Protein AF-A0A534L4X6-F1 (afdb_monomer)

Sequence (531 aa):
MRDFESVGVADDGRGEGQVESRRPSPLREIPQDGHGPPGGSGRCLPRQARGPVRRLRVPGPREVRELGLAHPGSGPGEEAGDRFAGVRIVSADAPRTASEQDAGGPVSIGPGPSTDRIRAFSKSRREPEWMLRLRLRALERLHSDGVPSWASFLRDVDFDGMVQAEAIPRASIAEVREPGLVPGLGALAESEAAYRTVRSDLESRGVVFRGLASAVTHDPNLVKAHYATAIPVDAHSIAALNAALWSGGSFLYVPAGVRVEIPLQAEIREDYAKVEPFERNVIVADRGADVTYIEGCTAPVYTPDQLHVSAIEVIAMPGSHVRYIALQNFAREVDNLVTKRALVHEGASVEWVDANLGSRRTWKIPRADLLGPGASAEFVGVALAGTGQHADVGAEMIHLAPRTRSKIINRGIVQRGGRATLHSAVRVEPGATGVESRIEWSSLMLDAESRAETAPSIELDEADAEIVQEGSVRKVSDEMLFYMASRGVTKDEALRMVILGTAEVVTKRIPIEYAVEVDRLIELELGGGVG

pLDDT: mean 73.73, std 27.44, range [22.25, 98.88]

Secondary structure (DSSP, 8-state):
---------------------------------------------------PPP-PPPPPPPPPPP----------S---S-SSTT------PPP--S-TT--PPPB--TT-S-HHHHHHHHHHTT--HHHHHHHHHHHHHHHHH-B-GGGGGGGG--HHHHS-------------------TTTHHHHHTHHHHHHHHHHHHHTT-EEEEHHHHHHHSHHHHHHHTTSSS-TTSSHHHHHHHHH--B-EEEEE-TT-B--SPEEGGGSTT--S--SEEEEEEEE-TT-EEEEEEEEE-----S--EEEEEEEEEE-TT-EEEEEEEEEE-TT-EEEEEEEEEE-TT-EEEEEEEEEE-SEEEE--EEEE-STT-EEEEEEEEEE-TT-EEEEEEEEEE-STT-EEEEEEEEEE-TT-EEEEEEEEEE-TT-TT-EEEEEEEEEESSSS-EEEEEEEEEE--TT-EEEEEEEEEEPPHHHHHHHHHTT--HHHHHHHHHHHHHHHHHTTS-HHHHHHHHHHHHHHTT----

Solvent-accessible surface area (backbone atoms only — not comparable to full-atom values): 30308 Å² total; per-residue (Å²): 140,86,81,92,88,85,86,87,87,89,83,87,87,85,82,89,81,89,83,85,89,84,85,89,85,90,88,84,87,89,86,90,86,89,83,85,88,86,88,84,90,81,90,84,82,84,90,81,83,90,79,87,83,81,84,78,88,77,84,78,91,78,85,88,77,89,80,84,89,82,83,93,79,92,81,90,78,93,86,90,82,75,93,61,86,84,65,80,78,72,78,75,68,60,82,93,73,70,65,90,86,51,81,54,67,65,30,71,44,63,86,60,72,51,72,68,54,50,54,51,41,36,56,63,68,60,55,52,70,72,57,48,53,47,22,51,52,5,45,53,46,27,69,73,58,15,31,54,41,87,53,49,71,53,41,78,55,64,55,67,74,71,58,68,75,63,73,77,82,69,95,64,84,70,80,80,70,81,77,74,92,51,92,71,60,68,55,57,73,75,34,52,69,57,47,52,50,54,46,54,52,39,46,75,66,58,34,45,73,37,36,30,70,56,33,48,65,77,40,41,70,66,42,63,74,56,62,53,67,56,53,37,39,71,44,40,39,70,48,5,50,29,50,41,56,49,75,37,39,35,30,36,40,34,39,64,61,41,68,48,90,64,72,46,45,66,80,74,28,94,78,60,86,74,93,52,51,20,23,36,34,43,39,36,28,29,42,42,5,34,41,38,40,37,46,73,49,66,51,97,59,92,61,91,64,52,46,36,32,38,37,39,30,34,39,27,29,43,48,6,40,40,37,42,35,38,42,37,36,42,58,63,69,24,33,37,43,39,49,35,26,32,38,24,22,35,51,3,38,40,36,42,36,36,40,44,36,54,21,22,33,36,41,38,53,39,32,39,39,24,62,15,49,46,4,35,41,37,38,33,38,34,37,48,15,39,70,80,15,36,37,38,38,39,37,35,43,36,33,59,15,30,45,20,38,41,36,40,39,41,33,38,37,22,26,71,51,0,25,33,37,41,38,37,35,39,38,35,36,73,75,16,47,55,24,42,35,40,38,39,40,38,32,40,35,75,52,88,72,28,43,79,47,72,50,76,46,82,46,75,59,40,92,64,50,46,78,47,80,47,75,49,81,44,64,79,48,69,64,58,52,49,53,38,42,76,72,74,39,49,71,67,59,49,51,49,54,55,52,52,64,60,43,40,76,45,43,77,75,45,61,69,77,53,28,55,49,53,54,52,52,54,37,49,77,69,70,64,59,92,124

Radius of gyration: 28.44 Å; Cα contacts (8 Å, |Δi|>4): 1033; chains: 1; bounding box: 94×75×78 Å

Mean predicted aligned error: 14.38 Å

Structure (mmCIF, N/CA/C/O backbone):
data_AF-A0A534L4X6-F1
#
_entry.id   AF-A0A534L4X6-F1
#
loop_
_atom_site.group_PDB
_atom_site.id
_atom_site.type_symbol
_atom_site.label_atom_id
_atom_site.label_alt_id
_atom_site.label_comp_id
_atom_site.label_asym_id
_atom_site.label_entity_id
_atom_site.label_seq_id
_atom_site.pdbx_PDB_ins_code
_atom_site.Cartn_x
_atom_site.Cartn_y
_atom_site.Cartn_z
_atom_site.occupancy
_atom_site.B_iso_or_equiv
_atom_site.auth_seq_id
_atom_site.auth_comp_id
_atom_site.auth_asym_id
_atom_site.auth_atom_id
_atom_site.pdbx_PDB_model_num
ATOM 1 N N . MET A 1 1 ? 17.503 -47.943 28.426 1.00 33.50 1 MET A N 1
ATOM 2 C CA . MET A 1 1 ? 18.142 -48.725 29.507 1.00 33.50 1 MET A CA 1
ATOM 3 C C . MET A 1 1 ? 18.322 -47.756 30.671 1.00 33.50 1 MET A C 1
ATOM 5 O O . MET A 1 1 ? 19.275 -46.998 30.646 1.00 33.50 1 MET A O 1
ATOM 9 N N . ARG A 1 2 ? 17.217 -47.455 31.365 1.00 32.91 2 ARG A N 1
ATOM 10 C CA . ARG A 1 2 ? 16.839 -47.856 32.747 1.00 32.91 2 ARG A CA 1
ATOM 11 C C . ARG A 1 2 ? 17.070 -46.663 33.688 1.00 32.91 2 ARG A C 1
ATOM 13 O O . ARG A 1 2 ? 18.123 -46.059 33.560 1.00 32.91 2 ARG A O 1
ATOM 20 N N . ASP A 1 3 ? 16.240 -46.255 34.641 1.00 30.48 3 ASP A N 1
ATOM 21 C CA . ASP A 1 3 ? 14.851 -46.484 35.101 1.00 30.48 3 ASP A CA 1
ATOM 22 C C . ASP A 1 3 ? 14.598 -45.285 36.069 1.00 30.48 3 ASP A C 1
ATOM 24 O O . ASP A 1 3 ? 15.539 -44.846 36.727 1.00 30.48 3 ASP A O 1
ATOM 28 N N . PHE A 1 4 ? 13.528 -44.491 35.952 1.00 32.41 4 PHE A N 1
ATOM 29 C CA . PHE A 1 4 ? 12.232 -44.569 36.660 1.00 32.41 4 PHE A CA 1
ATOM 30 C C . PHE A 1 4 ? 12.252 -44.736 38.195 1.00 32.41 4 PHE A C 1
ATOM 32 O O . PHE A 1 4 ? 12.662 -45.781 38.678 1.00 32.41 4 PHE A O 1
ATOM 39 N N . GLU A 1 5 ? 11.705 -43.730 38.903 1.00 32.28 5 GLU A N 1
ATOM 40 C CA . GLU A 1 5 ? 10.762 -43.764 40.056 1.00 32.28 5 GLU A CA 1
ATOM 41 C C . GLU A 1 5 ? 10.634 -42.326 40.630 1.00 32.28 5 GLU A C 1
ATOM 43 O O . GLU A 1 5 ? 11.622 -41.603 40.658 1.00 32.28 5 GLU A O 1
ATOM 48 N N . SER A 1 6 ? 9.539 -41.780 41.170 1.00 29.81 6 SER A N 1
ATOM 49 C CA . SER A 1 6 ? 8.076 -41.961 41.120 1.00 29.81 6 SER A CA 1
ATOM 50 C C . SER A 1 6 ? 7.504 -41.002 42.183 1.00 29.81 6 SER A C 1
ATOM 52 O O . SER A 1 6 ? 7.933 -41.137 43.321 1.00 29.81 6 SER A O 1
ATOM 54 N N . VAL A 1 7 ? 6.541 -40.112 41.885 1.00 30.17 7 VAL A N 1
ATOM 55 C CA . VAL A 1 7 ? 5.534 -39.595 42.856 1.00 30.17 7 VAL A CA 1
ATOM 56 C C . VAL A 1 7 ? 4.295 -39.089 42.078 1.00 30.17 7 VAL A C 1
ATOM 58 O O . VAL A 1 7 ? 4.408 -38.142 41.305 1.00 30.17 7 VAL A O 1
ATOM 61 N N . GLY A 1 8 ? 3.129 -39.735 42.262 1.00 28.50 8 GLY A N 1
ATOM 62 C CA . GLY A 1 8 ? 1.778 -39.224 41.910 1.00 28.50 8 GLY A CA 1
ATOM 63 C C . GLY A 1 8 ? 1.185 -38.376 43.056 1.00 28.50 8 GLY A C 1
ATOM 64 O O . GLY A 1 8 ? 1.881 -38.124 44.027 1.00 28.50 8 GLY A O 1
ATOM 65 N N . VAL A 1 9 ? -0.055 -37.889 43.127 1.00 29.64 9 VAL A N 1
ATOM 66 C CA . VAL A 1 9 ? -1.372 -38.105 42.502 1.00 29.64 9 VAL A CA 1
ATOM 67 C C . VAL A 1 9 ? -2.217 -36.873 42.896 1.00 29.64 9 VAL A C 1
ATOM 69 O O . VAL A 1 9 ? -2.056 -36.405 44.021 1.00 29.64 9 VAL A O 1
ATOM 72 N N . ALA A 1 10 ? -3.143 -36.410 42.047 1.00 28.05 10 ALA A N 1
ATOM 73 C CA . ALA A 1 10 ? -4.506 -35.997 42.435 1.00 28.05 10 ALA A CA 1
ATOM 74 C C . ALA A 1 10 ? -5.316 -35.667 41.169 1.00 28.05 10 ALA A C 1
ATOM 76 O O . ALA A 1 10 ? -5.110 -34.628 40.553 1.00 28.05 10 ALA A O 1
ATOM 77 N N . ASP A 1 11 ? -6.197 -36.596 40.801 1.00 30.55 11 ASP A N 1
ATOM 78 C CA . ASP A 1 11 ? -7.234 -36.475 39.775 1.00 30.55 11 ASP A CA 1
ATOM 79 C C . ASP A 1 11 ? -8.574 -36.677 40.497 1.00 30.55 11 ASP A C 1
ATOM 81 O O . ASP A 1 11 ? -8.763 -37.662 41.222 1.00 30.55 11 ASP A O 1
ATOM 85 N N . ASP A 1 12 ? -9.459 -35.696 40.392 1.00 31.25 12 ASP A N 1
ATOM 86 C CA . ASP A 1 12 ? -10.742 -35.597 41.069 1.00 31.25 12 ASP A CA 1
ATOM 87 C C . ASP A 1 12 ? -11.891 -35.846 40.086 1.00 31.25 12 ASP A C 1
ATOM 89 O O . ASP A 1 12 ? -12.430 -34.957 39.434 1.00 31.25 12 ASP A O 1
ATOM 93 N N . GLY A 1 13 ? -12.316 -37.109 40.024 1.00 30.09 13 GLY A N 1
ATOM 94 C CA . GLY A 1 13 ? -13.546 -37.508 39.351 1.00 30.09 13 GLY A CA 1
ATOM 95 C C . GLY A 1 13 ? -14.816 -37.129 40.125 1.00 30.09 13 GLY A C 1
ATOM 96 O O . GLY A 1 13 ? -14.862 -37.243 41.352 1.00 30.09 13 GLY A O 1
ATOM 97 N N . ARG A 1 14 ? -15.858 -36.740 39.370 1.00 30.92 14 ARG A N 1
ATOM 98 C CA . ARG A 1 14 ? -17.325 -36.923 39.562 1.00 30.92 14 ARG A CA 1
ATOM 99 C C . ARG A 1 14 ? -18.033 -36.056 38.500 1.00 30.92 14 ARG A C 1
ATOM 101 O O . ARG A 1 14 ? -17.694 -34.893 38.366 1.00 30.92 14 ARG A O 1
ATOM 108 N N . GLY A 1 15 ? -19.035 -36.474 37.734 1.00 28.83 15 GLY A N 1
ATOM 109 C CA . GLY A 1 15 ? -19.822 -37.698 37.666 1.00 28.83 15 GLY A CA 1
ATOM 110 C C . GLY A 1 15 ? -20.840 -37.568 36.517 1.00 28.83 15 GLY A C 1
ATOM 111 O O . GLY A 1 15 ? -21.129 -36.471 36.043 1.00 28.83 15 GLY A O 1
ATOM 112 N N . GLU A 1 16 ? -21.327 -38.715 36.057 1.00 30.98 16 GLU A N 1
ATOM 113 C CA . GLU A 1 16 ? -2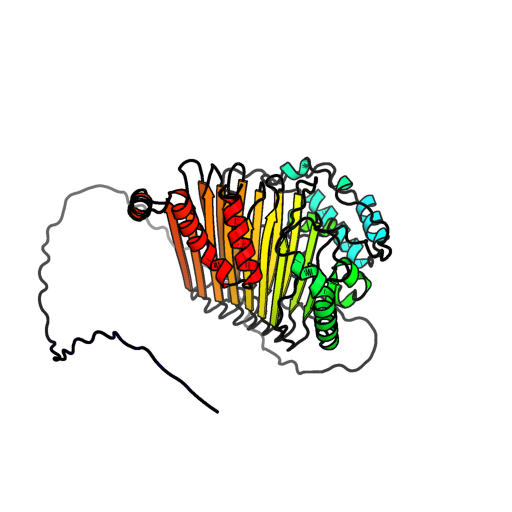2.218 -38.920 34.913 1.00 30.98 16 GLU A CA 1
ATOM 114 C C . GLU A 1 16 ? -23.665 -38.440 35.140 1.00 30.98 16 GLU A C 1
ATOM 116 O O . GLU A 1 16 ? -24.153 -38.389 36.269 1.00 30.98 16 GLU A O 1
ATOM 121 N N . GLY A 1 17 ? -24.385 -38.193 34.037 1.00 26.91 17 GLY A N 1
ATOM 122 C CA . GLY A 1 17 ? -25.842 -38.040 34.019 1.00 26.91 17 GLY A CA 1
ATOM 123 C C . GLY A 1 17 ? -26.415 -37.911 32.602 1.00 26.91 17 GLY A C 1
ATOM 124 O O . GLY A 1 17 ? -26.575 -36.805 32.096 1.00 26.91 17 GLY A O 1
ATOM 125 N N . GLN A 1 18 ? -26.735 -39.040 31.960 1.00 28.27 18 GLN A N 1
ATOM 126 C CA . GLN A 1 18 ? -27.679 -39.103 30.831 1.00 28.27 18 GLN A CA 1
ATOM 127 C C . GLN A 1 18 ? -29.120 -38.915 31.341 1.00 28.27 18 GLN A C 1
ATOM 129 O O . GLN A 1 18 ? -29.404 -39.390 32.433 1.00 28.27 18 GLN A O 1
ATOM 134 N N . VAL A 1 19 ? -30.018 -38.310 30.540 1.00 28.94 19 VAL A N 1
ATOM 135 C CA . VAL A 1 19 ? -31.399 -38.782 30.247 1.00 28.94 19 VAL A CA 1
ATOM 136 C C . VAL A 1 19 ? -32.089 -37.860 29.212 1.00 28.94 19 VAL A C 1
ATOM 138 O O . VAL A 1 19 ? -32.272 -36.667 29.421 1.00 28.94 19 VAL A O 1
ATOM 141 N N . GLU A 1 20 ? -32.443 -38.496 28.093 1.00 27.20 20 GLU A N 1
ATOM 142 C CA . GLU A 1 20 ? -33.640 -38.425 27.232 1.00 27.20 20 GLU A CA 1
ATOM 143 C C . GLU A 1 20 ? -34.285 -37.130 26.684 1.00 27.20 20 GLU A C 1
ATOM 145 O O . GLU A 1 20 ? -34.695 -36.186 27.352 1.00 27.20 20 GLU A O 1
ATOM 150 N N . SER A 1 21 ? -34.539 -37.267 25.379 1.00 28.34 21 SER A N 1
ATOM 151 C CA . SER A 1 21 ? -35.491 -36.6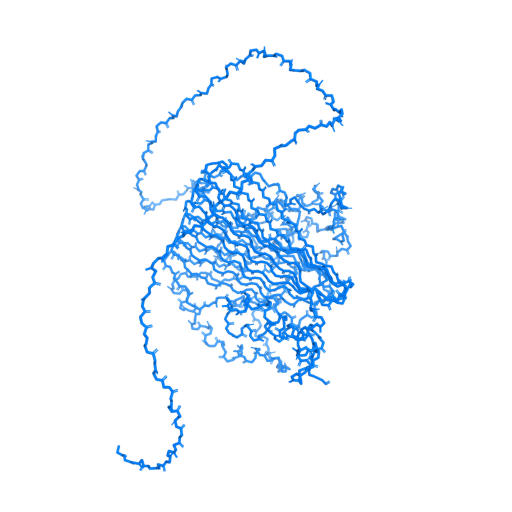22 24.478 1.00 28.34 21 SER A CA 1
ATOM 152 C C . SER A 1 21 ? -36.901 -36.347 25.016 1.00 28.34 21 SER A C 1
ATOM 154 O O . SER A 1 21 ? -37.535 -37.254 25.552 1.00 28.34 21 SER A O 1
ATOM 156 N N . ARG A 1 22 ? -37.462 -35.175 24.663 1.00 26.25 22 ARG A N 1
ATOM 157 C CA . ARG A 1 22 ? -38.891 -34.970 24.314 1.00 26.25 22 ARG A CA 1
ATOM 158 C C . ARG A 1 22 ? -39.149 -33.566 23.717 1.00 26.25 22 ARG A C 1
ATOM 160 O O . ARG A 1 22 ? -38.975 -32.552 24.378 1.00 26.25 22 ARG A O 1
ATOM 167 N N . ARG A 1 23 ? -39.626 -33.521 22.467 1.00 28.80 23 ARG A N 1
ATOM 168 C CA . ARG A 1 23 ? -40.606 -32.545 21.915 1.00 28.80 23 ARG A CA 1
ATOM 169 C C . ARG A 1 23 ? -41.891 -33.357 21.633 1.00 28.80 23 ARG A C 1
ATOM 171 O O . ARG A 1 23 ? -41.731 -34.573 21.499 1.00 28.80 23 ARG A O 1
ATOM 178 N N . PRO A 1 24 ? -43.124 -32.803 21.524 1.00 36.34 24 PRO A N 1
ATOM 179 C CA . PRO A 1 24 ? -43.537 -31.495 20.964 1.00 36.34 24 PRO A CA 1
ATOM 180 C C . PRO A 1 24 ? -44.578 -30.775 21.883 1.00 36.34 24 PRO A C 1
ATOM 182 O O . PRO A 1 24 ? -44.784 -31.235 22.995 1.00 36.34 24 PRO A O 1
ATOM 185 N N . SER A 1 25 ? -45.258 -29.646 21.633 1.00 28.00 25 SER A N 1
ATOM 186 C CA . SER A 1 25 ? -45.883 -29.020 20.454 1.00 28.00 25 SER A CA 1
ATOM 187 C C . SER A 1 25 ? -46.402 -27.594 20.841 1.00 28.00 25 SER A C 1
ATOM 189 O O . SER A 1 25 ? -46.307 -27.230 22.013 1.00 28.00 25 SER A O 1
ATOM 191 N N . PRO A 1 26 ? -46.942 -26.787 19.897 1.00 47.75 26 PRO A N 1
ATOM 192 C CA . PRO A 1 26 ? -47.131 -25.326 19.987 1.00 47.75 26 PRO A CA 1
ATOM 193 C C . PRO A 1 26 ? -48.552 -24.892 20.411 1.00 47.75 26 PRO A C 1
ATOM 195 O O . PRO A 1 26 ? -49.437 -25.740 20.455 1.00 47.75 26 PRO A O 1
ATOM 198 N N . LEU A 1 27 ? -48.765 -23.581 20.658 1.00 25.62 27 LEU A N 1
ATOM 199 C CA . LEU A 1 27 ? -49.962 -22.765 20.308 1.00 25.62 27 LEU A CA 1
ATOM 200 C C . LEU A 1 27 ? -50.077 -21.490 21.175 1.00 25.62 27 LEU A C 1
ATOM 202 O O . LEU A 1 27 ? -50.225 -21.599 22.389 1.00 25.62 27 LEU A O 1
ATOM 206 N N . ARG A 1 28 ? -50.141 -20.302 20.549 1.00 26.41 28 ARG A N 1
ATOM 207 C CA . ARG A 1 28 ? -51.357 -19.450 20.485 1.00 26.41 28 ARG A CA 1
ATOM 208 C C . ARG A 1 28 ? -51.071 -18.073 19.867 1.00 26.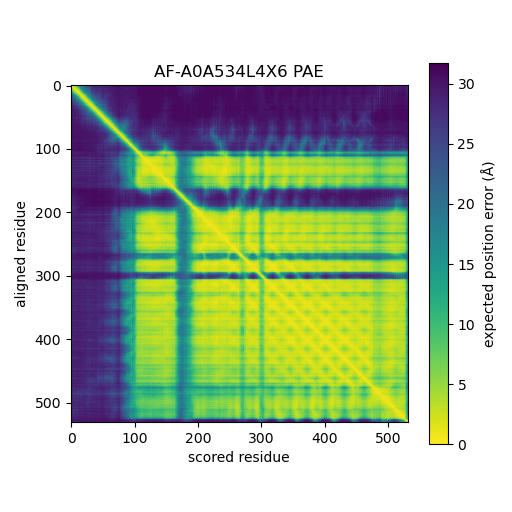41 28 ARG A C 1
ATOM 210 O O . ARG A 1 28 ? -50.335 -17.271 20.427 1.00 26.41 28 ARG A O 1
ATOM 217 N N . GLU A 1 29 ? -51.727 -17.818 18.740 1.00 28.03 29 GLU A N 1
ATOM 218 C CA . GLU A 1 29 ? -52.058 -16.484 18.224 1.00 28.03 29 GLU A CA 1
ATOM 219 C C . GLU A 1 29 ? -53.345 -15.936 18.882 1.00 28.03 29 GLU A C 1
ATOM 221 O O . GLU A 1 29 ? -54.049 -16.688 19.568 1.00 28.03 29 GLU A O 1
ATOM 226 N N . ILE A 1 30 ? -53.672 -14.679 18.511 1.00 29.45 30 ILE A N 1
ATOM 227 C CA . ILE A 1 30 ? -54.979 -13.963 18.474 1.00 29.45 30 ILE A CA 1
ATOM 228 C C . ILE A 1 30 ? -55.067 -12.798 19.500 1.00 29.45 30 ILE A C 1
ATOM 230 O O . ILE A 1 30 ? -54.637 -13.014 20.634 1.00 29.45 30 ILE A O 1
ATOM 234 N N . PRO A 1 31 ? -55.687 -11.612 19.215 1.00 33.03 31 PRO A N 1
ATOM 235 C CA . PRO A 1 31 ? -56.233 -11.040 17.959 1.00 33.03 31 PRO A CA 1
ATOM 236 C C . PRO A 1 31 ? -55.772 -9.600 17.602 1.00 33.03 31 PRO A C 1
ATOM 238 O O . PRO A 1 31 ? -55.262 -8.845 18.428 1.00 33.03 31 PRO A O 1
ATOM 241 N N . GLN A 1 32 ? -56.087 -9.207 16.360 1.00 30.72 32 GLN A N 1
ATOM 242 C CA . GLN A 1 32 ? -56.286 -7.825 15.904 1.00 30.72 32 GLN A CA 1
ATOM 243 C C . GLN A 1 32 ? -57.711 -7.334 16.220 1.00 30.72 32 GLN A C 1
ATOM 245 O O . GLN A 1 32 ? -58.648 -8.084 15.989 1.00 30.72 32 GLN A O 1
ATOM 250 N N . ASP A 1 33 ? -57.841 -6.068 16.624 1.00 30.33 33 ASP A N 1
ATOM 251 C CA . ASP A 1 33 ? -58.985 -5.152 16.438 1.00 30.33 33 ASP A CA 1
ATOM 252 C C . ASP A 1 33 ? -58.375 -3.731 16.574 1.00 30.33 33 ASP A C 1
ATOM 254 O O . ASP A 1 33 ? -57.559 -3.505 17.461 1.00 30.33 33 ASP A O 1
ATOM 258 N N . GLY A 1 34 ? -58.581 -2.699 15.754 1.00 25.97 34 GLY A N 1
ATOM 259 C CA . GLY A 1 34 ? -59.612 -2.419 14.771 1.00 25.97 34 GLY A CA 1
ATOM 260 C C . GLY A 1 34 ? -60.352 -1.129 15.146 1.00 25.97 34 GLY A C 1
ATOM 261 O O . GLY A 1 34 ? -61.482 -1.234 15.579 1.00 25.97 34 GLY A O 1
ATOM 262 N N . HIS A 1 35 ? -59.765 0.071 14.980 1.00 29.70 35 HIS A N 1
ATOM 263 C CA . HIS A 1 35 ? -60.519 1.339 14.869 1.00 29.70 35 HIS A CA 1
ATOM 264 C C . HIS A 1 35 ? -59.723 2.433 14.128 1.00 29.70 35 HIS A C 1
ATOM 266 O O . HIS A 1 35 ? -58.573 2.720 14.448 1.00 29.70 35 HIS A O 1
ATOM 272 N N . GLY A 1 36 ? -60.365 3.017 13.108 1.00 27.30 36 GLY A N 1
ATOM 273 C CA . GLY A 1 36 ? -59.893 4.142 12.292 1.00 27.30 36 GLY A CA 1
ATOM 274 C C . GLY A 1 36 ? -60.153 5.539 12.903 1.00 27.30 36 GLY A C 1
ATOM 275 O O . GLY A 1 36 ? -60.558 5.628 14.058 1.00 27.30 36 GLY A O 1
ATOM 276 N N . PRO A 1 37 ? -59.921 6.632 12.138 1.00 40.84 37 PRO A N 1
ATOM 277 C CA . PRO A 1 37 ? -59.166 7.815 12.593 1.00 40.84 37 PRO A CA 1
ATOM 278 C C . PRO A 1 37 ? -60.014 9.091 12.822 1.00 40.84 37 PRO A C 1
ATOM 280 O O . PRO A 1 37 ? -61.226 9.083 12.610 1.00 40.84 37 PRO A O 1
ATOM 283 N N . PRO A 1 38 ? -59.378 10.216 13.214 1.00 36.56 38 PRO A N 1
ATOM 284 C CA . PRO A 1 38 ? -59.197 11.340 12.269 1.00 36.56 38 PRO A CA 1
ATOM 285 C C . PRO A 1 38 ? -57.787 11.970 12.407 1.00 36.56 38 PRO A C 1
ATOM 287 O O . PRO A 1 38 ? -57.210 11.977 13.483 1.00 36.56 38 PRO A O 1
ATOM 290 N N . GLY A 1 39 ? -57.084 12.418 11.367 1.00 25.20 39 GLY A N 1
ATOM 291 C CA . GLY A 1 39 ? -57.380 13.549 10.485 1.00 25.20 39 GLY A CA 1
ATOM 292 C C . GLY A 1 39 ? -56.133 14.456 10.468 1.00 25.20 39 GLY A C 1
ATOM 293 O O . GLY A 1 39 ? -55.670 14.869 11.524 1.00 25.20 39 GLY A O 1
ATOM 294 N N . GLY A 1 40 ? -55.545 14.730 9.298 1.00 26.11 40 GLY A N 1
ATOM 295 C CA . GLY A 1 40 ? -54.330 15.552 9.200 1.00 26.11 40 GLY A CA 1
ATOM 296 C C . GLY A 1 40 ? -53.779 15.652 7.778 1.00 26.11 40 GLY A C 1
ATOM 297 O O . GLY A 1 40 ? -53.309 14.679 7.206 1.00 26.11 40 GLY A O 1
ATOM 298 N N . SER A 1 41 ? -53.891 16.845 7.209 1.00 28.25 41 SER A N 1
ATOM 299 C CA . SER A 1 41 ? -53.629 17.271 5.831 1.00 28.25 41 SER A CA 1
ATOM 300 C C . SER A 1 41 ? -52.194 17.098 5.303 1.00 28.25 41 SER A C 1
ATOM 302 O O . SER A 1 41 ? -51.244 17.513 5.959 1.00 28.25 41 SER A O 1
ATOM 304 N N . GLY A 1 42 ? -52.057 16.684 4.036 1.00 27.48 42 GLY A N 1
ATOM 305 C CA . GLY A 1 42 ? -50.831 16.827 3.237 1.00 27.48 42 GLY A CA 1
ATOM 306 C C . GLY A 1 42 ? -51.115 16.643 1.742 1.00 27.48 42 GLY A C 1
ATOM 307 O O . GLY A 1 42 ? -51.653 15.624 1.329 1.00 27.48 42 GLY A O 1
ATOM 308 N N . ARG A 1 43 ? -50.840 17.676 0.941 1.00 29.06 43 ARG A N 1
ATOM 309 C CA . ARG A 1 43 ? -51.293 17.872 -0.449 1.00 29.06 43 ARG A CA 1
ATOM 310 C C . ARG A 1 43 ? -50.692 16.876 -1.458 1.00 29.06 43 ARG A C 1
ATOM 312 O O . ARG A 1 43 ? -49.491 16.644 -1.468 1.00 29.06 43 ARG A O 1
ATOM 319 N N . CYS A 1 44 ? -51.538 16.401 -2.375 1.00 23.91 44 CYS A N 1
ATOM 320 C CA . CYS A 1 44 ? -51.183 15.679 -3.601 1.00 23.91 44 CYS A CA 1
ATOM 321 C C . CYS A 1 44 ? -50.893 16.667 -4.751 1.00 23.91 44 CYS A C 1
ATOM 323 O O . CYS A 1 44 ? -51.669 17.600 -4.959 1.00 23.91 44 CYS A O 1
ATOM 325 N N . LEU A 1 45 ? -49.830 16.432 -5.528 1.00 30.03 45 LEU A N 1
ATOM 326 C CA . LEU A 1 45 ? -49.577 17.073 -6.830 1.00 30.03 45 LEU A CA 1
ATOM 327 C C . LEU A 1 45 ? -49.741 16.034 -7.963 1.00 30.03 45 LEU A C 1
ATOM 329 O O . LEU A 1 45 ? -49.405 14.866 -7.758 1.00 30.03 45 LEU A O 1
ATOM 333 N N . PRO A 1 46 ? -50.282 16.409 -9.141 1.00 31.56 46 PRO A N 1
ATOM 334 C CA . PRO A 1 46 ? -50.752 15.450 -10.139 1.00 31.56 46 PRO A CA 1
ATOM 335 C C . PRO A 1 46 ? -49.665 14.955 -11.108 1.00 31.56 46 PRO A C 1
ATOM 337 O O . PRO A 1 46 ? -48.733 15.670 -11.472 1.00 31.56 46 PRO A O 1
ATOM 340 N N . ARG A 1 47 ? -49.872 13.719 -11.583 1.00 29.50 47 ARG A N 1
ATOM 341 C CA . ARG A 1 47 ? -49.168 13.057 -12.694 1.00 29.50 47 ARG A CA 1
ATOM 342 C C . ARG A 1 47 ? -49.235 13.886 -13.985 1.00 29.50 47 ARG A C 1
ATOM 344 O O . ARG A 1 47 ? -50.326 14.257 -14.411 1.00 29.50 47 ARG A O 1
ATOM 351 N N . GLN A 1 48 ? -48.096 14.049 -14.663 1.00 29.77 48 GLN A N 1
ATOM 352 C CA . GLN A 1 48 ? -48.031 14.470 -16.068 1.00 29.77 48 GLN A CA 1
ATOM 353 C C . GLN A 1 48 ? -47.571 13.335 -16.993 1.00 29.77 48 GLN A C 1
ATOM 355 O O . GLN A 1 48 ? -46.913 12.380 -16.585 1.00 29.77 48 GLN A O 1
ATOM 360 N N . ALA A 1 49 ? -48.039 13.439 -18.235 1.00 28.92 49 ALA A N 1
ATOM 361 C CA . ALA A 1 49 ? -48.161 12.392 -19.233 1.00 28.92 49 ALA A CA 1
ATOM 362 C C . ALA A 1 49 ? -46.868 12.074 -20.008 1.00 28.92 49 ALA A C 1
ATOM 364 O O . ALA A 1 49 ? -45.959 12.888 -20.135 1.00 28.92 49 ALA A O 1
ATOM 365 N N . ARG A 1 50 ? -46.847 10.857 -20.566 1.00 30.95 50 ARG A N 1
ATOM 366 C CA . ARG A 1 50 ? -45.808 10.288 -21.436 1.00 30.95 50 ARG A CA 1
ATOM 367 C C . ARG A 1 50 ? -45.717 11.018 -22.787 1.00 30.95 50 ARG A C 1
ATOM 369 O O . ARG A 1 50 ? -46.736 11.200 -23.448 1.00 30.95 50 ARG A O 1
ATOM 376 N N . GLY A 1 51 ? -44.490 11.305 -23.230 1.00 29.48 51 GLY A N 1
ATOM 377 C CA . GLY A 1 51 ? -44.117 11.629 -24.618 1.00 29.48 51 GLY A CA 1
ATOM 378 C C . GLY A 1 51 ? -43.148 10.574 -25.195 1.00 29.48 51 GLY A C 1
ATOM 379 O O . GLY A 1 51 ? -42.573 9.806 -24.422 1.00 29.48 51 GLY A O 1
ATOM 380 N N . PRO A 1 52 ? -42.996 10.459 -26.529 1.00 30.16 52 PRO A N 1
ATOM 381 C CA . PRO A 1 52 ? -42.527 9.235 -27.181 1.00 30.16 52 PRO A CA 1
ATOM 382 C C . PRO A 1 52 ? -41.002 9.050 -27.140 1.00 30.16 52 PRO A C 1
ATOM 384 O O . PRO A 1 52 ? -40.230 9.957 -27.441 1.00 30.16 52 PRO A O 1
ATOM 387 N N . VAL A 1 53 ? -40.577 7.820 -26.836 1.00 28.69 53 VAL A N 1
ATOM 388 C CA . VAL A 1 53 ? -39.178 7.370 -26.836 1.00 28.69 53 VAL A CA 1
ATOM 389 C C . VAL A 1 53 ? -38.686 7.195 -28.279 1.00 28.69 53 VAL A C 1
ATOM 391 O O . VAL A 1 53 ? -39.185 6.344 -29.018 1.00 28.69 53 VAL A O 1
ATOM 394 N N . ARG A 1 54 ? -37.677 7.977 -28.686 1.00 27.22 54 ARG A N 1
ATOM 395 C CA . ARG A 1 54 ? -36.899 7.726 -29.911 1.00 27.22 54 ARG A CA 1
ATOM 396 C C . ARG A 1 54 ? -36.019 6.490 -29.695 1.00 27.22 54 ARG A C 1
ATOM 398 O O . ARG A 1 54 ? -35.141 6.496 -28.840 1.00 27.22 54 ARG A O 1
ATOM 405 N N . ARG A 1 55 ? -36.250 5.435 -30.484 1.00 25.64 55 ARG A N 1
ATOM 406 C CA . ARG A 1 55 ? -35.406 4.230 -30.534 1.00 25.64 55 ARG A CA 1
ATOM 407 C C . ARG A 1 55 ? -34.029 4.585 -31.106 1.00 25.64 55 ARG A C 1
ATOM 409 O O . ARG A 1 55 ? -33.935 4.880 -32.296 1.00 25.64 55 ARG A O 1
ATOM 416 N N . LEU A 1 56 ? -32.976 4.509 -30.292 1.00 25.86 56 LEU A N 1
ATOM 417 C CA . LEU A 1 56 ? -31.604 4.393 -30.789 1.00 25.86 56 LEU A CA 1
ATOM 418 C C . LEU A 1 56 ? -31.297 2.903 -31.013 1.00 25.86 56 LEU A C 1
ATOM 420 O O . LEU A 1 56 ? -31.513 2.074 -30.131 1.00 25.86 56 LEU A O 1
ATOM 424 N N . ARG A 1 57 ? -30.856 2.558 -32.225 1.00 23.03 57 ARG A N 1
ATOM 425 C CA . ARG A 1 57 ? -30.461 1.203 -32.639 1.00 23.03 57 ARG A CA 1
ATOM 426 C C . ARG A 1 57 ? -29.115 0.851 -31.994 1.00 23.03 57 ARG A C 1
ATOM 428 O O . ARG A 1 57 ? -28.128 1.521 -32.273 1.00 23.03 57 ARG A O 1
ATOM 435 N N . VAL A 1 58 ? -29.076 -0.215 -31.199 1.00 28.78 58 VAL A N 1
ATOM 436 C CA . VAL A 1 58 ? -27.835 -0.848 -30.718 1.00 28.78 58 VAL A CA 1
ATOM 437 C C . VAL A 1 58 ? -27.429 -1.935 -31.729 1.00 28.78 58 VAL A C 1
ATOM 439 O O . VAL A 1 58 ? -28.296 -2.727 -32.111 1.00 28.78 58 VAL A O 1
ATOM 442 N N . PRO A 1 59 ? -26.174 -1.999 -32.215 1.00 27.77 59 PRO A N 1
ATOM 443 C CA . PRO A 1 5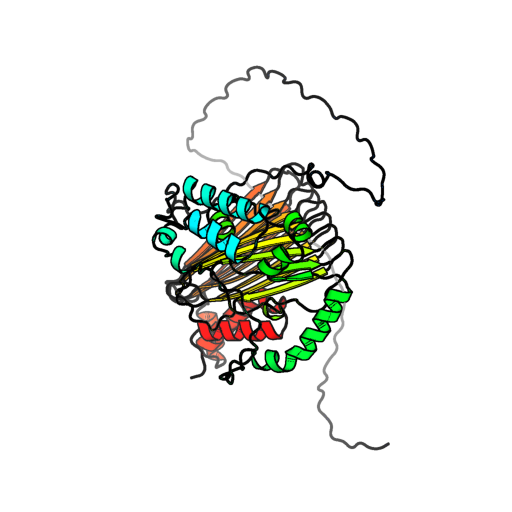9 ? -25.702 -3.129 -33.015 1.00 27.77 59 PRO A CA 1
ATOM 444 C C . PRO A 1 59 ? -25.504 -4.367 -32.126 1.00 27.77 59 PRO A C 1
ATOM 446 O O . PRO A 1 59 ? -24.957 -4.257 -31.033 1.00 27.77 59 PRO A O 1
ATOM 449 N N . GLY A 1 60 ? -25.954 -5.533 -32.597 1.00 26.66 60 GLY A N 1
ATOM 450 C CA . GLY A 1 60 ? -25.820 -6.817 -31.896 1.00 26.66 60 GLY A CA 1
ATOM 451 C C . GLY A 1 60 ? -24.381 -7.364 -31.837 1.00 26.66 60 GLY A C 1
ATOM 452 O O . GLY A 1 60 ? -23.483 -6.815 -32.483 1.00 26.66 60 GLY A O 1
ATOM 453 N N . PRO A 1 61 ? -24.161 -8.446 -31.067 1.00 25.28 61 PRO A N 1
ATOM 454 C CA . PRO A 1 61 ? -22.834 -8.980 -30.762 1.00 25.28 61 PRO A CA 1
ATOM 455 C C . PRO A 1 61 ? -22.167 -9.597 -32.000 1.00 25.28 61 PRO A C 1
ATOM 457 O O . PRO A 1 61 ? -22.820 -10.269 -32.798 1.00 25.28 61 PRO A O 1
ATOM 460 N N . ARG A 1 62 ? -20.857 -9.366 -32.159 1.00 26.19 62 ARG A N 1
ATOM 461 C CA . ARG A 1 62 ? -20.013 -10.031 -33.166 1.00 26.19 62 ARG A CA 1
ATOM 462 C C . ARG A 1 62 ? -19.303 -11.236 -32.545 1.00 26.19 62 ARG A C 1
ATOM 464 O O . ARG A 1 62 ? -18.898 -11.185 -31.390 1.00 26.19 62 ARG A O 1
ATOM 471 N N . GLU A 1 63 ? -19.197 -12.291 -33.347 1.00 24.05 63 GLU A N 1
ATOM 472 C CA . GLU A 1 63 ? -18.653 -13.615 -33.032 1.00 24.05 63 GLU A CA 1
ATOM 473 C C . GLU A 1 63 ? -17.243 -13.590 -32.424 1.00 24.05 63 GLU A C 1
ATOM 475 O O . GLU A 1 63 ? -16.363 -12.846 -32.860 1.00 24.05 63 GLU A O 1
ATOM 480 N N . VAL A 1 64 ? -17.034 -14.476 -31.447 1.00 24.77 64 VAL A N 1
ATOM 481 C CA . VAL A 1 64 ? -15.735 -14.807 -30.855 1.00 24.77 64 VAL A CA 1
ATOM 482 C C . VAL A 1 64 ? -14.989 -15.734 -31.816 1.00 24.77 64 VAL A C 1
ATOM 484 O O . VAL A 1 64 ? -15.472 -16.818 -32.136 1.00 24.77 64 VAL A O 1
ATOM 487 N N . ARG A 1 65 ? -13.804 -15.318 -32.272 1.00 22.25 65 ARG A N 1
ATOM 488 C CA . ARG A 1 65 ? -12.834 -16.194 -32.942 1.00 22.25 65 ARG A CA 1
ATOM 489 C C . ARG A 1 65 ? -11.787 -16.629 -31.921 1.00 22.25 65 ARG A C 1
ATOM 491 O O . ARG A 1 65 ? -11.112 -15.779 -31.347 1.00 22.25 65 ARG A O 1
ATOM 498 N N . GLU A 1 66 ? -11.655 -17.937 -31.722 1.00 25.67 66 GLU A N 1
ATOM 499 C CA . GLU A 1 66 ? -10.530 -18.545 -31.005 1.00 25.67 66 GLU A CA 1
ATOM 500 C C . GLU A 1 66 ? -9.204 -18.181 -31.692 1.00 25.67 66 GLU A C 1
ATOM 502 O O . GLU A 1 66 ? -9.092 -18.257 -32.919 1.00 25.67 66 GLU A O 1
ATOM 507 N N . LEU A 1 67 ? -8.188 -17.809 -30.908 1.00 26.38 67 LEU A N 1
ATOM 508 C CA . LEU A 1 67 ? -6.813 -17.653 -31.381 1.00 26.38 67 LEU A CA 1
ATOM 509 C C . LEU A 1 67 ? -5.915 -18.654 -30.657 1.00 26.38 67 LEU A C 1
ATOM 511 O O . LEU A 1 67 ? -5.784 -18.641 -29.435 1.00 26.38 67 LEU A O 1
ATOM 515 N N . GLY A 1 68 ? -5.344 -19.550 -31.463 1.00 23.20 68 GLY A N 1
ATOM 516 C CA . GLY A 1 68 ? -4.458 -20.627 -31.054 1.00 23.20 68 GLY A CA 1
ATOM 517 C C . GLY A 1 68 ? -3.080 -20.160 -30.584 1.00 23.20 68 GLY A C 1
ATOM 518 O O . GLY A 1 68 ? -2.599 -19.074 -30.897 1.00 23.20 68 GLY A O 1
ATOM 519 N N . LEU A 1 69 ? -2.471 -21.058 -29.818 1.00 28.12 69 LEU A N 1
ATOM 520 C CA . LEU A 1 69 ? -1.193 -20.968 -29.120 1.00 28.12 69 LEU A CA 1
ATOM 521 C C . LEU A 1 69 ? 0.018 -20.916 -30.068 1.00 28.12 69 LEU A C 1
ATOM 523 O O . LEU A 1 69 ? 0.079 -21.672 -31.036 1.00 28.12 69 LEU A O 1
ATOM 527 N N . ALA A 1 70 ? 1.045 -20.143 -29.696 1.00 24.70 70 ALA A N 1
ATOM 528 C CA . ALA A 1 70 ? 2.421 -20.360 -30.146 1.00 24.70 70 ALA A CA 1
ATOM 529 C C . ALA A 1 70 ? 3.441 -19.966 -29.055 1.00 24.70 70 ALA A C 1
ATOM 531 O O . ALA A 1 70 ? 3.424 -18.849 -28.538 1.00 24.70 70 ALA A O 1
ATOM 532 N N . HIS A 1 71 ? 4.333 -20.902 -28.718 1.00 28.48 71 HIS A N 1
ATOM 533 C CA . HIS A 1 71 ? 5.580 -20.674 -27.974 1.00 28.48 71 HIS A CA 1
ATOM 534 C C . HIS A 1 71 ? 6.707 -20.211 -28.929 1.00 28.48 71 HIS A C 1
ATOM 536 O O . HIS A 1 71 ? 6.585 -20.407 -30.139 1.00 28.48 71 HIS A O 1
ATOM 542 N N . PRO A 1 72 ? 7.785 -19.567 -28.430 1.00 31.11 72 PRO A N 1
ATOM 543 C CA . PRO A 1 72 ? 8.567 -18.625 -29.224 1.00 31.11 72 PRO A CA 1
ATOM 544 C C . PRO A 1 72 ? 9.699 -19.283 -30.022 1.00 31.11 72 PRO A C 1
ATOM 546 O O . PRO A 1 72 ? 10.456 -20.102 -29.505 1.00 31.11 72 PRO A O 1
ATOM 549 N N . GLY A 1 73 ? 9.844 -18.837 -31.270 1.00 23.70 73 GLY A N 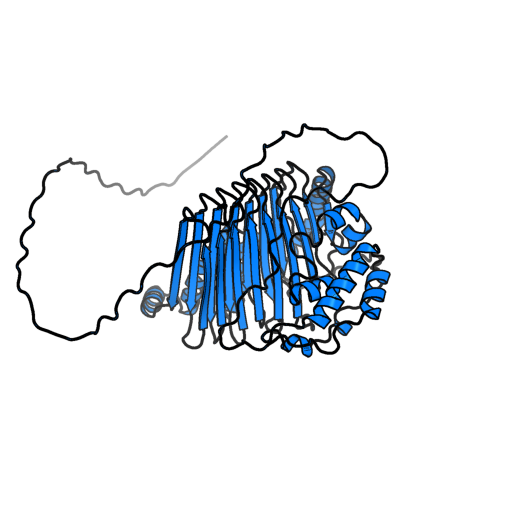1
ATOM 550 C CA . GLY A 1 73 ? 11.019 -19.028 -32.112 1.00 23.70 73 GLY A CA 1
ATOM 551 C C . GLY A 1 73 ? 11.684 -17.679 -32.400 1.00 23.70 73 GLY A C 1
ATOM 552 O O . GLY A 1 73 ? 11.021 -16.676 -32.635 1.00 23.70 73 GLY A O 1
ATOM 553 N N . SER A 1 74 ? 13.008 -17.692 -32.339 1.00 27.66 74 SER A N 1
ATOM 554 C CA . SER A 1 74 ? 14.006 -16.636 -32.548 1.00 27.66 74 SER A CA 1
ATOM 555 C C . SER A 1 74 ? 13.856 -15.755 -33.804 1.00 27.66 74 SER A C 1
ATOM 557 O O . SER A 1 74 ? 13.764 -16.279 -34.911 1.00 27.66 74 SER A O 1
ATOM 559 N N . GLY A 1 75 ? 14.000 -14.431 -33.640 1.00 24.08 75 GLY A N 1
ATOM 560 C CA . GLY A 1 75 ? 14.237 -13.448 -34.714 1.00 24.08 75 GLY A CA 1
ATOM 561 C C . GLY A 1 75 ? 13.994 -11.996 -34.251 1.00 24.08 75 GLY A C 1
ATOM 562 O O . GLY A 1 75 ? 13.061 -11.793 -33.483 1.00 24.08 75 GLY A O 1
ATOM 563 N N . PRO A 1 76 ? 14.822 -10.995 -34.627 1.00 29.67 76 PRO A N 1
ATOM 564 C CA . PRO A 1 76 ? 14.856 -9.691 -33.960 1.00 29.67 76 PRO A CA 1
ATOM 565 C C . PRO A 1 76 ? 13.984 -8.628 -34.648 1.00 29.67 76 PRO A C 1
ATOM 567 O O . PRO A 1 76 ? 13.935 -8.566 -35.873 1.00 29.67 76 PRO A O 1
ATOM 570 N N . GLY A 1 77 ? 13.417 -7.719 -33.850 1.00 26.23 77 GLY A N 1
ATOM 571 C CA . GLY A 1 77 ? 12.899 -6.429 -34.319 1.00 26.23 77 GLY A CA 1
ATOM 572 C C . GLY A 1 77 ? 11.430 -6.190 -33.981 1.00 26.23 77 GLY A C 1
ATOM 573 O O . GLY A 1 77 ? 10.569 -6.920 -34.443 1.00 26.23 77 GLY A O 1
ATOM 574 N N . GLU A 1 78 ? 11.195 -5.145 -33.181 1.00 32.19 78 GLU A N 1
ATOM 575 C CA . GLU A 1 78 ? 9.931 -4.401 -33.046 1.00 32.19 78 GLU A CA 1
ATOM 576 C C . GLU A 1 78 ? 8.640 -5.210 -32.854 1.00 32.19 78 GLU A C 1
ATOM 578 O O . GLU A 1 78 ? 7.863 -5.350 -33.781 1.00 32.19 78 GLU A O 1
ATOM 583 N N . GLU A 1 79 ? 8.349 -5.631 -31.617 1.00 26.84 79 GLU A N 1
ATOM 584 C CA . GLU A 1 79 ? 6.967 -5.789 -31.120 1.00 26.84 79 GLU A CA 1
ATOM 585 C C . GLU A 1 79 ? 6.980 -6.031 -29.596 1.00 26.84 79 GLU A C 1
ATOM 587 O O . GLU A 1 79 ? 6.906 -7.146 -29.087 1.00 26.84 79 GLU A O 1
ATOM 592 N N . ALA A 1 80 ? 7.121 -4.952 -28.826 1.00 26.70 80 ALA A N 1
ATOM 593 C CA . ALA A 1 80 ? 6.884 -4.948 -27.382 1.00 26.70 80 ALA A CA 1
ATOM 594 C C . ALA A 1 80 ? 5.926 -3.796 -27.067 1.00 26.70 80 ALA A C 1
ATOM 596 O O . ALA A 1 80 ? 6.326 -2.757 -26.546 1.00 26.70 80 ALA A O 1
ATOM 597 N N . GLY A 1 81 ? 4.671 -3.958 -27.487 1.00 27.47 81 GLY A N 1
ATOM 598 C CA . GLY A 1 81 ? 3.628 -2.948 -27.308 1.00 27.47 81 GLY A CA 1
ATOM 599 C C . GLY A 1 81 ? 2.215 -3.485 -27.082 1.00 27.47 81 GLY A C 1
ATOM 600 O O . GLY A 1 81 ? 1.366 -2.696 -26.693 1.00 27.47 81 GLY A O 1
ATOM 601 N N . ASP A 1 82 ? 1.949 -4.787 -27.256 1.00 25.61 82 ASP A N 1
ATOM 602 C CA . ASP A 1 82 ? 0.558 -5.242 -27.441 1.00 25.61 82 ASP A CA 1
ATOM 603 C C . ASP A 1 82 ? 0.088 -6.388 -26.525 1.00 25.61 82 ASP A C 1
ATOM 605 O O . ASP A 1 82 ? -0.864 -7.099 -26.826 1.00 25.61 82 ASP A O 1
ATOM 609 N N . ARG A 1 83 ? 0.712 -6.577 -25.352 1.00 30.91 83 ARG A N 1
ATOM 610 C CA . ARG A 1 83 ? 0.237 -7.575 -24.361 1.00 30.91 83 ARG A CA 1
ATOM 611 C C . ARG A 1 83 ? -0.818 -7.055 -23.372 1.00 30.91 83 ARG A C 1
ATOM 613 O O . ARG A 1 83 ? -1.267 -7.822 -22.527 1.00 30.91 83 ARG A O 1
ATOM 620 N N . PHE A 1 84 ? -1.247 -5.796 -23.492 1.00 33.94 84 PHE A N 1
ATOM 621 C CA . PHE A 1 84 ? -2.198 -5.156 -22.564 1.00 33.94 84 PHE A CA 1
ATOM 622 C C . PHE A 1 84 ? -3.383 -4.446 -23.249 1.00 33.94 84 PHE A C 1
ATOM 624 O O . PHE A 1 84 ? -4.176 -3.791 -22.576 1.00 33.94 84 PHE A O 1
ATOM 631 N N . ALA A 1 85 ? -3.572 -4.596 -24.565 1.00 24.45 85 ALA A N 1
ATOM 632 C CA . ALA A 1 85 ? -4.568 -3.836 -25.336 1.00 24.45 85 ALA A CA 1
ATOM 633 C C . ALA A 1 85 ? -6.052 -4.216 -25.107 1.00 24.45 85 ALA A C 1
ATOM 635 O O . ALA A 1 85 ? -6.933 -3.730 -25.814 1.00 24.45 85 ALA A O 1
ATOM 636 N N . GLY A 1 86 ? -6.360 -5.046 -24.106 1.00 24.92 86 GLY A N 1
ATOM 637 C CA . GLY A 1 86 ? -7.731 -5.446 -23.761 1.00 24.92 86 GLY A CA 1
ATOM 638 C C . GLY A 1 86 ? -8.334 -4.760 -22.532 1.00 24.92 86 GLY A C 1
ATOM 639 O O . GLY A 1 86 ? -9.546 -4.832 -22.346 1.00 24.92 86 GLY A O 1
ATOM 640 N N . VAL A 1 87 ? -7.535 -4.088 -21.696 1.00 26.98 87 VAL A N 1
ATOM 641 C CA . VAL A 1 87 ? -8.024 -3.464 -20.456 1.00 26.98 87 VAL A CA 1
ATOM 642 C C . VAL A 1 87 ? -8.120 -1.959 -20.668 1.00 26.98 87 VAL A C 1
ATOM 644 O O . VAL A 1 87 ? -7.115 -1.252 -20.692 1.00 26.98 87 VAL A O 1
ATOM 647 N N . ARG A 1 88 ? -9.344 -1.439 -20.820 1.00 22.39 88 ARG A N 1
ATOM 648 C CA . ARG A 1 88 ? -9.574 -0.005 -20.624 1.00 22.39 88 ARG A CA 1
ATOM 649 C C . ARG A 1 88 ? -9.314 0.289 -19.151 1.00 22.39 88 ARG A C 1
ATOM 651 O O . ARG A 1 88 ? -10.148 -0.025 -18.310 1.00 22.39 88 ARG A O 1
ATOM 658 N N . ILE A 1 89 ? -8.162 0.882 -18.849 1.00 29.03 89 ILE A N 1
ATOM 659 C CA . ILE A 1 89 ? -7.930 1.539 -17.564 1.00 29.03 89 ILE A CA 1
ATOM 660 C C . ILE A 1 89 ? -8.967 2.664 -17.487 1.00 29.03 89 ILE A C 1
ATOM 662 O O . ILE A 1 89 ? -8.861 3.668 -18.193 1.00 29.03 89 ILE A O 1
ATOM 666 N N . VAL A 1 90 ? -10.025 2.439 -16.706 1.00 28.94 90 VAL A N 1
ATOM 667 C CA . VAL A 1 90 ? -11.023 3.460 -16.372 1.00 28.94 90 VAL A CA 1
ATOM 668 C C . VAL A 1 90 ? -10.279 4.617 -15.702 1.00 28.94 90 VAL A C 1
ATOM 670 O O . VAL A 1 90 ? -9.335 4.382 -14.944 1.00 28.94 90 VAL A O 1
ATOM 673 N N . SER A 1 91 ? -10.640 5.848 -16.069 1.00 27.41 91 SER A N 1
ATOM 674 C CA . SER A 1 91 ? -9.875 7.062 -15.785 1.00 27.41 91 SER A CA 1
ATOM 675 C C . SER A 1 91 ? -9.409 7.177 -14.334 1.00 27.41 91 SER A C 1
ATOM 677 O O . SER A 1 91 ? -10.098 6.787 -13.390 1.00 27.41 91 SER A O 1
ATOM 679 N N . ALA A 1 92 ? -8.212 7.747 -14.194 1.00 30.64 92 ALA A N 1
ATOM 680 C CA . ALA A 1 92 ? -7.641 8.227 -12.950 1.00 30.64 92 ALA A CA 1
ATOM 681 C C . ALA A 1 92 ? -8.487 9.384 -12.401 1.00 30.64 92 ALA A C 1
ATOM 683 O O . ALA A 1 92 ? -8.180 10.551 -12.624 1.00 30.64 92 ALA A O 1
ATOM 684 N N . ASP A 1 93 ? -9.563 9.055 -11.698 1.00 32.00 93 ASP A N 1
ATOM 685 C CA . ASP A 1 93 ? -10.119 9.975 -10.721 1.00 32.00 93 ASP A CA 1
ATOM 686 C C . ASP A 1 93 ? -9.336 9.746 -9.427 1.00 32.00 93 ASP A C 1
ATOM 688 O O . ASP A 1 93 ? -9.232 8.617 -8.939 1.00 32.00 93 ASP A O 1
ATOM 692 N N . ALA A 1 94 ? -8.726 10.816 -8.913 1.00 33.84 94 ALA A N 1
ATOM 693 C CA . ALA A 1 94 ? -8.163 10.842 -7.571 1.00 33.84 94 ALA A CA 1
ATOM 694 C C . ALA A 1 94 ? -9.188 10.269 -6.572 1.00 33.84 94 ALA A C 1
ATOM 696 O O . ALA A 1 94 ? -10.391 10.473 -6.785 1.00 33.84 94 ALA A O 1
ATOM 697 N N . PRO A 1 95 ? -8.753 9.592 -5.491 1.00 34.53 95 PRO A N 1
ATOM 698 C CA . PRO A 1 95 ? -9.668 9.184 -4.433 1.00 34.53 95 PRO A CA 1
ATOM 699 C C . PRO A 1 95 ? -10.503 10.400 -4.030 1.00 34.53 95 PRO A C 1
ATOM 701 O O . PRO A 1 95 ? -9.972 11.453 -3.660 1.00 34.53 95 PRO A O 1
ATOM 704 N N . ARG A 1 96 ? -11.823 10.293 -4.202 1.00 40.38 96 ARG A N 1
ATOM 705 C CA . ARG A 1 96 ? -12.762 11.350 -3.835 1.00 40.38 96 ARG A CA 1
ATOM 706 C C . ARG A 1 96 ? -12.874 11.394 -2.319 1.00 40.38 96 ARG A C 1
ATOM 708 O O . ARG A 1 96 ? -13.890 10.976 -1.789 1.00 40.38 96 ARG A O 1
ATOM 715 N N . THR A 1 97 ? -11.876 11.928 -1.620 1.00 33.91 97 THR A N 1
ATOM 716 C CA . THR A 1 97 ? -12.046 12.310 -0.214 1.00 33.91 97 THR A CA 1
ATOM 717 C C . THR A 1 97 ? -11.160 13.482 0.194 1.00 33.91 97 THR A C 1
ATOM 719 O O . THR A 1 97 ? -9.937 13.383 0.247 1.00 33.91 97 THR A O 1
ATOM 722 N N . ALA A 1 98 ? -11.824 14.559 0.597 1.00 29.77 98 ALA A N 1
ATOM 723 C CA . ALA A 1 98 ? -11.649 15.149 1.915 1.00 29.77 98 ALA A CA 1
ATOM 724 C C . ALA A 1 98 ? -13.068 15.396 2.456 1.00 29.77 98 ALA A C 1
ATOM 726 O O . ALA A 1 98 ? -14.005 15.530 1.663 1.00 29.77 98 ALA A O 1
ATOM 727 N N . SER A 1 99 ? -13.252 15.434 3.778 1.00 34.38 99 SER A N 1
ATOM 728 C CA . SER A 1 99 ? -14.488 15.960 4.373 1.00 34.38 99 SER A CA 1
ATOM 729 C C . SER A 1 99 ? -14.889 17.269 3.669 1.00 34.38 99 SER A C 1
ATOM 731 O O . SER A 1 99 ? -14.010 18.012 3.227 1.00 34.38 99 SER A O 1
ATOM 733 N N . GLU A 1 100 ? -16.184 17.588 3.569 1.00 33.38 100 GLU A N 1
ATOM 734 C CA . GLU A 1 100 ? -16.690 18.822 2.924 1.00 33.38 100 GLU A CA 1
ATOM 735 C C . GLU A 1 100 ? -16.037 20.133 3.441 1.00 33.38 100 GLU A C 1
ATOM 737 O O . GLU A 1 100 ? -16.284 21.206 2.897 1.00 33.38 100 GLU A O 1
ATOM 742 N N . GLN A 1 101 ? -15.180 20.068 4.465 1.00 35.94 101 GLN A N 1
ATOM 743 C CA . GLN A 1 101 ? -14.427 21.181 5.034 1.00 35.94 101 GLN A CA 1
ATOM 744 C C . GLN A 1 101 ? -13.151 21.569 4.255 1.00 35.94 101 GLN A C 1
ATOM 746 O O . GLN A 1 101 ? -12.726 22.712 4.389 1.00 35.94 101 GLN A O 1
ATOM 751 N N . ASP A 1 102 ? -12.583 20.705 3.400 1.00 42.69 102 ASP A N 1
ATOM 752 C CA . ASP A 1 102 ? -11.302 20.959 2.698 1.00 42.69 102 ASP A CA 1
ATOM 753 C C . ASP A 1 102 ? -11.435 21.130 1.169 1.00 42.69 102 ASP A C 1
ATOM 755 O O . ASP A 1 102 ? -10.461 20.995 0.428 1.00 42.69 102 ASP A O 1
ATOM 759 N N . ALA A 1 103 ? -12.623 21.485 0.669 1.00 43.16 103 ALA A N 1
ATOM 760 C CA . ALA A 1 103 ? -12.937 21.660 -0.759 1.00 43.16 103 ALA A CA 1
ATOM 761 C C . ALA A 1 103 ? -12.293 22.905 -1.430 1.00 43.16 103 ALA A C 1
ATOM 763 O O . ALA A 1 103 ? -12.928 23.618 -2.209 1.00 43.16 103 ALA A O 1
ATOM 764 N N . GLY A 1 104 ? -11.026 23.196 -1.132 1.00 55.88 104 GLY A N 1
ATOM 765 C CA . GLY A 1 104 ? -10.206 24.124 -1.906 1.00 55.88 104 GLY A CA 1
ATOM 766 C C . GLY A 1 104 ? -9.760 23.491 -3.228 1.00 55.88 104 GLY A C 1
ATOM 767 O O . GLY A 1 104 ? -9.454 22.301 -3.281 1.00 55.88 104 GLY A O 1
ATOM 768 N N . GLY A 1 105 ? -9.714 24.288 -4.300 1.00 67.56 105 GLY A N 1
ATOM 769 C CA . GLY A 1 105 ? -9.145 23.853 -5.579 1.00 67.56 105 GLY A CA 1
ATOM 770 C C . GLY A 1 105 ? -7.655 23.486 -5.467 1.00 67.56 105 GLY A C 1
ATOM 771 O O . GLY A 1 105 ? -7.031 23.764 -4.439 1.00 67.56 105 GLY A O 1
ATOM 772 N N . PRO A 1 106 ? -7.069 22.878 -6.513 1.00 78.38 106 PRO A N 1
ATOM 773 C CA . PRO A 1 106 ? -5.667 22.486 -6.500 1.00 78.38 106 PRO A CA 1
ATOM 774 C C . PRO A 1 106 ? -4.730 23.662 -6.220 1.00 78.38 106 PRO A C 1
ATOM 776 O O . PRO A 1 106 ? -4.981 24.809 -6.600 1.00 78.38 106 PRO A O 1
ATOM 779 N N . VAL A 1 107 ? -3.632 23.357 -5.543 1.00 81.38 107 VAL A N 1
ATOM 780 C CA . VAL A 1 107 ? -2.679 24.315 -5.004 1.00 81.38 107 VAL A CA 1
ATOM 781 C C . VAL A 1 107 ? -1.305 24.065 -5.619 1.00 81.38 107 VAL A C 1
ATOM 783 O O . VAL A 1 107 ? -0.802 22.950 -5.582 1.00 81.38 107 VAL A O 1
ATOM 786 N N . SER A 1 108 ? -0.659 25.096 -6.166 1.00 78.25 108 SER A N 1
ATOM 787 C CA . SER A 1 108 ? 0.719 24.973 -6.670 1.00 78.25 108 SER A CA 1
ATOM 788 C C . SER A 1 108 ? 1.689 24.573 -5.551 1.00 78.25 108 SER A C 1
ATOM 790 O O . SER A 1 108 ? 1.573 25.090 -4.445 1.00 78.25 108 SER A O 1
ATOM 792 N N . ILE A 1 109 ? 2.669 23.713 -5.843 1.00 77.75 109 ILE A N 1
ATOM 793 C CA . ILE A 1 109 ? 3.693 23.249 -4.886 1.00 77.75 109 ILE A CA 1
ATOM 794 C C . ILE A 1 109 ? 4.868 24.226 -4.684 1.00 77.75 109 ILE A C 1
ATOM 796 O O . ILE A 1 109 ? 5.862 23.867 -4.064 1.00 77.75 109 ILE A O 1
ATOM 800 N N . GLY A 1 110 ? 4.786 25.460 -5.194 1.00 72.31 110 GLY A N 1
ATOM 801 C CA . GLY A 1 110 ? 5.886 26.427 -5.093 1.00 72.31 110 GLY A CA 1
ATOM 802 C C . GLY A 1 110 ? 7.006 26.146 -6.109 1.00 72.31 110 GLY A C 1
ATOM 803 O O . GLY A 1 110 ? 6.687 25.749 -7.230 1.00 72.31 110 GLY A O 1
ATOM 804 N N . PRO A 1 111 ? 8.296 26.384 -5.781 1.00 66.38 111 PRO A N 1
ATOM 805 C CA . PRO A 1 111 ? 9.387 26.227 -6.746 1.00 66.38 111 PRO A CA 1
ATOM 806 C C . PRO A 1 111 ? 9.556 24.781 -7.229 1.00 66.38 111 PRO A C 1
ATOM 808 O O . PRO A 1 111 ? 10.016 24.598 -8.354 1.00 66.38 111 PRO A O 1
ATOM 811 N N . GLY A 1 112 ? 9.140 23.793 -6.422 1.00 70.12 112 GLY A N 1
ATOM 812 C CA . GLY A 1 112 ? 9.204 22.372 -6.762 1.00 70.12 112 GLY A CA 1
ATOM 813 C C . GLY A 1 112 ? 10.610 21.897 -7.165 1.00 70.12 112 GLY A C 1
ATOM 814 O O . GLY A 1 112 ? 11.576 22.659 -7.138 1.00 70.12 112 GLY A O 1
ATOM 815 N N . PRO A 1 113 ? 10.761 20.621 -7.539 1.00 79.00 113 PRO A N 1
ATOM 816 C CA . PRO A 1 113 ? 11.998 20.139 -8.143 1.00 79.00 113 PRO A CA 1
ATOM 817 C C . PRO A 1 113 ? 12.182 20.683 -9.570 1.00 79.00 113 PRO A C 1
ATOM 819 O O . PRO A 1 113 ? 11.258 20.693 -10.384 1.00 79.00 113 PRO A O 1
ATOM 822 N N . SER A 1 114 ? 13.396 21.112 -9.925 1.00 85.50 114 SER A N 1
ATOM 823 C CA . SER A 1 114 ? 13.654 21.672 -11.261 1.00 85.50 114 SER A CA 1
ATOM 824 C C . SER A 1 114 ? 13.921 20.606 -12.334 1.00 85.50 114 SER A C 1
ATOM 826 O O . SER A 1 114 ? 14.495 19.545 -12.077 1.00 85.50 114 SER A O 1
ATOM 828 N N . THR A 1 115 ? 13.571 20.915 -13.589 1.00 90.19 115 THR A N 1
ATOM 829 C CA . THR A 1 115 ? 13.857 20.040 -14.747 1.00 90.19 115 THR A CA 1
ATOM 830 C C . THR A 1 115 ? 15.350 19.713 -14.862 1.00 90.19 115 THR A C 1
ATOM 832 O O . THR A 1 115 ? 15.715 18.566 -15.127 1.00 90.19 115 THR A O 1
ATOM 835 N N . ASP A 1 116 ? 16.219 20.702 -14.643 1.00 88.88 116 ASP A N 1
ATOM 836 C CA . ASP A 1 116 ? 17.672 20.525 -14.724 1.00 88.88 116 ASP A CA 1
ATOM 837 C C . ASP A 1 116 ? 18.190 19.593 -13.627 1.00 88.88 116 ASP A C 1
ATOM 839 O O . ASP A 1 116 ? 19.044 18.745 -13.898 1.00 88.88 116 ASP A O 1
ATOM 843 N N . ARG A 1 117 ? 17.624 19.676 -12.415 1.00 86.62 117 ARG A N 1
ATOM 844 C CA . ARG A 1 117 ? 17.931 18.743 -11.326 1.00 86.62 117 ARG A CA 1
ATOM 845 C C . ARG A 1 117 ? 17.500 17.320 -11.653 1.00 86.62 117 ARG A C 1
ATOM 847 O O . ARG A 1 117 ? 18.317 16.417 -11.506 1.00 86.62 117 ARG A O 1
ATOM 854 N N . ILE A 1 118 ? 16.289 17.106 -12.176 1.00 90.94 118 ILE A N 1
ATOM 855 C CA . ILE A 1 118 ? 15.836 15.766 -12.594 1.00 90.94 118 ILE A CA 1
ATOM 856 C C . ILE A 1 118 ? 16.753 15.179 -13.674 1.00 90.94 118 ILE A C 1
ATOM 858 O O . ILE A 1 118 ? 17.137 14.011 -13.597 1.00 90.94 118 ILE A O 1
ATOM 862 N N . ARG A 1 119 ? 17.163 15.986 -14.662 1.00 93.12 119 ARG A N 1
ATOM 863 C CA . ARG A 1 119 ? 18.117 15.550 -15.696 1.00 93.12 119 ARG A CA 1
ATOM 864 C C . ARG A 1 119 ? 19.482 15.206 -15.104 1.00 93.12 119 ARG A C 1
ATOM 866 O O . ARG A 1 119 ? 20.058 14.183 -15.472 1.00 93.12 119 ARG A O 1
ATOM 873 N N . ALA A 1 120 ? 20.000 16.036 -14.199 1.00 89.94 120 ALA A N 1
ATOM 874 C CA . ALA A 1 120 ? 21.276 15.796 -13.530 1.00 89.94 120 ALA A CA 1
ATOM 875 C C . ALA A 1 120 ? 21.240 14.525 -12.665 1.00 89.94 120 ALA A C 1
ATOM 877 O O . ALA A 1 120 ? 22.166 13.719 -12.735 1.00 89.94 120 ALA A O 1
ATOM 878 N N . PHE A 1 121 ? 20.152 14.320 -11.921 1.00 88.38 121 PHE A N 1
ATOM 879 C CA . PHE A 1 121 ? 19.911 13.152 -11.077 1.00 88.38 121 PHE A CA 1
ATOM 880 C C . PHE A 1 121 ? 19.793 11.856 -11.889 1.00 88.38 121 PHE A C 1
ATOM 882 O O . PHE A 1 121 ? 20.495 10.880 -11.636 1.00 88.38 121 PHE A O 1
ATOM 889 N N . SER A 1 122 ? 18.974 11.857 -12.941 1.00 91.94 122 SER A N 1
ATOM 890 C CA . SER A 1 122 ? 18.836 10.705 -13.840 1.00 91.94 122 SER A CA 1
ATOM 891 C C . SER A 1 122 ? 20.174 10.342 -14.507 1.00 91.94 122 SER A C 1
ATOM 893 O O . SER A 1 122 ? 20.556 9.171 -14.591 1.00 91.94 122 SER A O 1
ATOM 895 N N . LYS A 1 123 ? 20.958 11.361 -14.896 1.00 92.25 123 LYS A N 1
ATOM 896 C CA . LYS A 1 123 ? 22.303 11.185 -15.457 1.00 92.25 123 LYS A CA 1
ATOM 897 C C . LYS A 1 123 ? 23.298 10.616 -14.442 1.00 92.25 123 LYS A C 1
ATOM 899 O O . LYS A 1 123 ? 24.086 9.749 -14.824 1.00 92.25 123 LYS A O 1
ATOM 904 N N . SER A 1 124 ? 23.296 11.070 -13.183 1.00 88.94 124 SER A N 1
ATOM 905 C CA . SER A 1 124 ? 24.213 10.544 -12.154 1.00 88.94 124 SER A CA 1
ATOM 906 C C . SER A 1 124 ? 23.960 9.061 -11.873 1.00 88.94 124 SER A C 1
ATOM 908 O O . SER A 1 124 ? 24.909 8.306 -11.663 1.00 88.94 124 SER A O 1
ATOM 910 N N . ARG A 1 125 ? 22.700 8.628 -11.990 1.00 86.81 125 ARG A N 1
ATOM 911 C CA . ARG A 1 125 ? 22.257 7.235 -11.842 1.00 86.81 125 ARG A CA 1
ATOM 912 C C . ARG A 1 125 ? 22.398 6.376 -13.096 1.00 86.81 125 ARG A C 1
ATOM 914 O O . ARG A 1 125 ? 22.138 5.178 -13.038 1.00 86.81 125 ARG A O 1
ATOM 921 N N . ARG A 1 126 ? 22.841 6.959 -14.218 1.00 90.62 126 ARG A N 1
ATOM 922 C CA . ARG A 1 126 ? 22.958 6.279 -15.523 1.00 90.62 126 ARG A CA 1
ATOM 923 C C . ARG A 1 126 ? 21.646 5.610 -15.944 1.00 90.62 126 ARG A C 1
ATOM 925 O O . ARG A 1 126 ? 21.651 4.513 -16.500 1.00 90.62 126 ARG A O 1
ATOM 932 N N . GLU A 1 127 ? 20.525 6.266 -15.662 1.00 93.38 127 GLU A N 1
ATOM 933 C CA . GLU A 1 127 ? 19.217 5.742 -16.025 1.00 93.38 127 GLU A CA 1
ATOM 934 C C . GLU A 1 127 ? 19.042 5.698 -17.555 1.00 93.38 127 GLU A C 1
ATOM 936 O O . GLU A 1 127 ? 19.547 6.567 -18.275 1.00 93.38 127 GLU A O 1
ATOM 941 N N . PRO A 1 128 ? 18.309 4.706 -18.083 1.00 95.69 128 PRO A N 1
ATOM 942 C CA . PRO A 1 128 ? 17.956 4.670 -19.492 1.00 95.69 128 PRO A CA 1
ATOM 943 C C . PRO A 1 128 ? 16.993 5.815 -19.845 1.00 95.69 128 PRO A C 1
ATOM 945 O O . PRO A 1 128 ? 16.152 6.216 -19.041 1.00 95.69 128 PRO A O 1
ATOM 948 N N . GLU A 1 129 ? 17.034 6.278 -21.097 1.00 95.56 129 GLU A N 1
ATOM 949 C CA . GLU A 1 129 ? 16.256 7.438 -21.576 1.00 95.56 129 GLU A CA 1
ATOM 950 C C . GLU A 1 129 ? 14.743 7.326 -21.314 1.00 95.56 129 GLU A C 1
ATOM 952 O O . GLU A 1 129 ? 14.046 8.317 -21.103 1.00 95.56 129 GLU A O 1
ATOM 957 N N . TRP A 1 130 ? 14.192 6.109 -21.317 1.00 95.94 130 TRP A N 1
ATOM 958 C CA . TRP A 1 130 ? 12.774 5.918 -21.021 1.00 95.94 130 TRP A CA 1
ATOM 959 C C . TRP A 1 130 ? 12.418 6.283 -19.573 1.00 95.94 130 TRP A C 1
ATOM 961 O O . TRP A 1 130 ? 11.331 6.814 -19.363 1.00 95.94 130 TRP A O 1
ATOM 971 N N . MET A 1 131 ? 13.319 6.065 -18.611 1.00 96.12 131 MET A N 1
ATOM 972 C CA . MET A 1 131 ? 13.097 6.426 -17.210 1.00 96.12 131 MET A CA 1
ATOM 973 C C . MET A 1 131 ? 13.162 7.945 -17.030 1.00 96.12 131 MET A C 1
ATOM 975 O O . MET A 1 131 ? 12.261 8.526 -16.428 1.00 96.12 131 MET A O 1
ATOM 979 N N . LEU A 1 132 ? 14.144 8.608 -17.656 1.00 96.00 132 LEU A N 1
ATOM 980 C CA . LEU A 1 132 ? 14.223 10.073 -17.670 1.00 96.00 132 LEU A CA 1
ATOM 981 C C . LEU A 1 132 ? 12.929 10.699 -18.211 1.00 96.00 132 LEU A C 1
ATOM 983 O O . LEU A 1 132 ? 12.379 11.616 -17.603 1.00 96.00 132 LEU A O 1
ATOM 987 N N . ARG A 1 133 ? 12.404 10.185 -19.331 1.00 96.19 133 ARG A N 1
ATOM 988 C CA . ARG A 1 133 ? 11.141 10.677 -19.906 1.00 96.19 133 ARG A CA 1
ATOM 989 C C . ARG A 1 133 ? 9.955 10.518 -18.954 1.00 96.19 133 ARG A C 1
ATOM 991 O O . ARG A 1 133 ? 9.118 11.414 -18.897 1.00 96.19 133 ARG A O 1
ATOM 998 N N . LEU A 1 134 ? 9.886 9.418 -18.203 1.00 95.88 134 LEU A N 1
ATOM 999 C CA . LEU A 1 134 ? 8.835 9.209 -17.203 1.00 95.88 134 LEU A CA 1
ATOM 1000 C C . LEU A 1 134 ? 8.951 10.198 -16.038 1.00 95.88 134 LEU A C 1
ATOM 1002 O O . LEU A 1 134 ? 7.944 10.807 -15.682 1.00 95.88 134 LEU A O 1
ATOM 1006 N N . ARG A 1 135 ? 10.161 10.423 -15.507 1.00 95.12 135 ARG A N 1
ATOM 1007 C CA . ARG A 1 135 ? 10.401 11.419 -14.446 1.00 95.12 135 ARG A CA 1
ATOM 1008 C C . ARG A 1 135 ? 10.004 12.829 -14.888 1.00 95.12 135 ARG A C 1
ATOM 1010 O O . ARG A 1 135 ? 9.334 13.542 -14.150 1.00 95.12 135 ARG A O 1
ATOM 1017 N N . LEU A 1 136 ? 10.376 13.221 -16.109 1.00 95.12 136 LEU A N 1
ATOM 1018 C CA . LEU A 1 136 ? 10.043 14.540 -16.660 1.00 95.12 136 LEU A CA 1
ATOM 1019 C C . LEU A 1 136 ? 8.539 14.719 -16.897 1.00 95.12 136 LEU A C 1
ATOM 1021 O O . LEU A 1 136 ? 8.006 15.781 -16.594 1.00 95.12 136 LEU A O 1
ATOM 1025 N N . ARG A 1 137 ? 7.845 13.682 -17.381 1.00 94.69 137 ARG A N 1
ATOM 1026 C CA . ARG A 1 137 ? 6.381 13.708 -17.527 1.00 94.69 137 ARG A CA 1
ATOM 1027 C C . ARG A 1 137 ? 5.683 13.845 -16.173 1.00 94.69 137 ARG A C 1
ATOM 1029 O O . ARG A 1 137 ? 4.726 14.604 -16.057 1.00 94.69 137 ARG A O 1
ATOM 1036 N N . ALA A 1 138 ? 6.158 13.121 -15.161 1.00 93.88 138 ALA A N 1
ATOM 1037 C CA . ALA A 1 138 ? 5.639 13.229 -13.802 1.00 93.88 138 ALA A CA 1
ATOM 1038 C C . ALA A 1 138 ? 5.827 14.651 -13.249 1.00 93.88 138 ALA A C 1
ATOM 1040 O O . ALA A 1 138 ? 4.899 15.232 -12.691 1.00 93.88 138 ALA A O 1
ATOM 1041 N N . LEU A 1 139 ? 7.002 15.243 -13.482 1.00 91.88 139 LEU A N 1
ATOM 1042 C CA . LEU A 1 139 ? 7.298 16.612 -13.075 1.00 91.88 139 LEU A CA 1
ATOM 1043 C C . LEU A 1 139 ? 6.380 17.642 -13.745 1.00 91.88 139 LEU A C 1
ATOM 1045 O O . LEU A 1 139 ? 5.844 18.525 -13.080 1.00 91.88 139 LEU A O 1
ATOM 1049 N N . GLU A 1 140 ? 6.191 17.528 -15.060 1.00 91.12 140 GLU A N 1
ATOM 1050 C CA . GLU A 1 140 ? 5.295 18.408 -15.813 1.00 91.12 140 GLU A CA 1
ATOM 1051 C C . GLU A 1 140 ? 3.871 18.350 -15.251 1.00 91.12 140 GLU A C 1
ATOM 1053 O O . GLU A 1 140 ? 3.263 19.391 -15.001 1.00 91.12 140 GLU A O 1
ATOM 1058 N N . ARG A 1 141 ? 3.384 17.137 -14.966 1.00 88.31 141 ARG A N 1
ATOM 1059 C CA . ARG A 1 141 ? 2.060 16.914 -14.382 1.00 88.31 141 ARG A CA 1
ATOM 1060 C C . ARG A 1 141 ? 1.924 17.519 -12.988 1.00 88.31 141 ARG A C 1
ATOM 1062 O O . ARG A 1 141 ? 0.913 18.138 -12.675 1.00 88.31 141 ARG A O 1
ATOM 1069 N N . LEU A 1 142 ? 2.941 17.350 -12.149 1.00 87.94 142 LEU A N 1
ATOM 1070 C CA . LEU A 1 142 ? 2.969 17.916 -10.804 1.00 87.94 142 LEU A CA 1
ATOM 1071 C C . LEU A 1 142 ? 2.868 19.449 -10.837 1.00 87.94 142 LEU A C 1
ATOM 1073 O O . LEU A 1 142 ? 2.130 20.037 -10.046 1.00 87.94 142 LEU A O 1
ATOM 1077 N N . HIS A 1 143 ? 3.571 20.096 -11.771 1.00 86.75 143 HIS A N 1
ATOM 1078 C CA . HIS A 1 143 ? 3.507 21.547 -11.948 1.00 86.75 143 HIS A CA 1
ATOM 1079 C C . HIS A 1 143 ? 2.187 22.026 -12.566 1.00 86.75 143 HIS A C 1
ATOM 1081 O O . HIS A 1 143 ? 1.731 23.113 -12.210 1.00 86.75 143 HIS A O 1
ATOM 1087 N N . SER A 1 144 ? 1.570 21.249 -13.465 1.00 86.44 144 SER A N 1
ATOM 1088 C CA . SER A 1 144 ? 0.296 21.620 -14.096 1.00 86.44 144 SER A CA 1
ATOM 1089 C C . SER A 1 144 ? -0.893 21.475 -13.155 1.00 86.44 144 SER A C 1
ATOM 1091 O O . SER A 1 144 ? -1.741 22.362 -13.091 1.00 86.44 144 SER A O 1
ATOM 1093 N N . ASP A 1 145 ? -0.960 20.355 -12.438 1.00 84.50 145 ASP A N 1
ATOM 1094 C CA . ASP A 1 145 ? -2.130 19.983 -11.645 1.00 84.50 145 ASP A CA 1
ATOM 1095 C C . ASP A 1 145 ? -2.086 20.570 -10.237 1.00 84.50 145 ASP A C 1
ATOM 1097 O O . ASP A 1 145 ? -3.132 20.768 -9.622 1.00 84.50 145 ASP A O 1
ATOM 1101 N N . GLY A 1 146 ? -0.888 20.842 -9.712 1.00 85.06 146 GLY A N 1
ATOM 1102 C CA . GLY A 1 146 ? -0.698 21.165 -8.303 1.00 85.06 146 GLY A CA 1
ATOM 1103 C C . GLY A 1 146 ? -1.029 19.984 -7.387 1.00 85.06 146 GLY A C 1
ATOM 1104 O O . GLY A 1 146 ? -1.133 18.836 -7.811 1.00 85.06 146 GLY A O 1
ATOM 1105 N N . VAL A 1 147 ? -1.184 20.258 -6.096 1.00 87.25 147 VAL A N 1
ATOM 1106 C CA . VAL A 1 147 ? -1.558 19.288 -5.062 1.00 87.25 147 VAL A CA 1
ATOM 1107 C C . VAL A 1 147 ? -2.921 19.629 -4.460 1.00 87.25 147 VAL A C 1
ATOM 1109 O O . VAL A 1 147 ? -3.335 20.789 -4.497 1.00 87.25 147 VAL A O 1
ATOM 1112 N N . PRO A 1 148 ? -3.639 18.649 -3.890 1.00 86.19 148 PRO A N 1
ATOM 1113 C CA . PRO A 1 148 ? -4.840 18.921 -3.111 1.00 86.19 148 PRO A CA 1
ATOM 1114 C C . PRO A 1 148 ? -4.610 19.970 -2.013 1.00 86.19 148 PRO A C 1
ATOM 1116 O O . PRO A 1 148 ? -3.517 20.074 -1.455 1.00 86.19 148 PRO A O 1
ATOM 1119 N N . SER A 1 149 ? -5.662 20.707 -1.660 1.00 85.25 149 SER A N 1
ATOM 1120 C CA . SER A 1 149 ? -5.685 21.708 -0.579 1.00 85.25 149 SER A CA 1
ATOM 1121 C C . SER A 1 149 ? -5.099 21.187 0.742 1.00 85.25 149 SER A C 1
ATOM 1123 O O . SER A 1 149 ? -4.255 21.850 1.352 1.00 85.25 149 SER A O 1
ATOM 1125 N N . TRP A 1 150 ? -5.481 19.974 1.146 1.00 85.00 150 TRP A N 1
ATOM 1126 C CA . TRP A 1 150 ? -4.993 19.309 2.359 1.00 85.00 150 TRP A CA 1
ATOM 1127 C C . TRP A 1 150 ? -3.482 19.033 2.320 1.00 85.00 150 TRP A C 1
ATOM 1129 O O . TRP A 1 150 ? -2.822 19.023 3.358 1.00 85.00 150 TRP A O 1
ATOM 1139 N N . ALA A 1 151 ? -2.916 18.867 1.121 1.00 86.56 151 ALA A N 1
ATOM 1140 C CA . ALA A 1 151 ? -1.497 18.624 0.882 1.00 86.56 151 ALA A CA 1
ATOM 1141 C C . ALA A 1 151 ? -0.705 19.925 0.658 1.00 86.56 151 ALA A C 1
ATOM 1143 O O . ALA A 1 151 ? 0.463 19.897 0.279 1.00 86.56 151 ALA A O 1
ATOM 1144 N N . SER A 1 152 ? -1.315 21.089 0.895 1.00 86.69 152 SER A N 1
ATOM 1145 C CA . SER A 1 152 ? -0.688 22.383 0.614 1.00 86.69 152 SER A CA 1
ATOM 1146 C C . SER A 1 152 ? 0.549 22.706 1.461 1.00 86.69 152 SER A C 1
ATOM 1148 O O . SER A 1 152 ? 1.299 23.608 1.086 1.00 86.69 152 SER A O 1
ATOM 1150 N N . PHE A 1 153 ? 0.790 21.962 2.548 1.00 85.50 153 PHE A N 1
ATOM 1151 C CA . PHE A 1 153 ? 2.024 22.013 3.344 1.00 85.50 153 PHE A CA 1
ATOM 1152 C C . PHE A 1 153 ? 3.268 21.583 2.550 1.00 85.50 153 PHE A C 1
ATOM 1154 O O . PHE A 1 153 ? 4.381 21.951 2.909 1.00 85.50 153 PHE A O 1
ATOM 1161 N N . LEU A 1 154 ? 3.091 20.856 1.440 1.00 87.12 154 LEU A N 1
ATOM 1162 C CA . LEU A 1 154 ? 4.175 20.502 0.521 1.00 87.12 154 LEU A CA 1
ATOM 1163 C C . LEU A 1 154 ? 4.822 21.724 -0.148 1.00 87.12 154 LEU A C 1
ATOM 1165 O O . LEU A 1 154 ? 5.925 21.608 -0.665 1.00 87.12 154 LEU A O 1
ATOM 1169 N N . ARG A 1 155 ? 4.174 22.898 -0.122 1.00 83.62 155 ARG A N 1
ATOM 1170 C CA . ARG A 1 155 ? 4.757 24.156 -0.621 1.00 83.62 155 ARG A CA 1
ATOM 1171 C C . ARG A 1 155 ? 6.003 24.600 0.133 1.00 83.62 155 ARG A C 1
ATOM 1173 O O . ARG A 1 155 ? 6.846 25.275 -0.450 1.00 83.62 155 ARG A O 1
ATOM 1180 N N . ASP A 1 156 ? 6.086 24.244 1.409 1.00 82.06 156 ASP A N 1
ATOM 1181 C CA . ASP A 1 156 ? 7.154 24.685 2.306 1.00 82.06 156 ASP A CA 1
ATOM 1182 C C . ASP A 1 156 ? 8.295 23.653 2.387 1.00 82.06 156 ASP A C 1
ATOM 1184 O O . ASP A 1 156 ? 9.241 23.823 3.156 1.00 82.06 156 ASP A O 1
ATOM 1188 N N . VAL A 1 157 ? 8.211 22.573 1.601 1.00 82.38 157 VAL A N 1
ATOM 1189 C CA . VAL A 1 157 ? 9.200 21.493 1.572 1.00 82.38 157 VAL A CA 1
ATOM 1190 C C . VAL A 1 157 ? 10.335 21.832 0.604 1.00 82.38 157 VAL A C 1
ATOM 1192 O O . VAL A 1 157 ? 10.109 22.117 -0.572 1.00 82.38 157 VAL A O 1
ATOM 1195 N N . ASP A 1 158 ? 11.577 21.731 1.081 1.00 79.50 158 ASP A N 1
ATOM 1196 C CA . ASP A 1 158 ? 12.777 21.843 0.246 1.00 79.50 158 ASP A CA 1
ATOM 1197 C C . ASP A 1 158 ? 13.087 20.514 -0.469 1.00 79.50 158 ASP A C 1
ATOM 1199 O O . ASP A 1 158 ? 13.967 19.747 -0.075 1.00 79.50 158 ASP A O 1
ATOM 1203 N N . PHE A 1 159 ? 12.354 20.235 -1.551 1.00 78.88 159 PHE A N 1
ATOM 1204 C CA . PHE A 1 159 ? 12.564 19.042 -2.390 1.00 78.88 159 PHE A CA 1
ATOM 1205 C C . PHE A 1 159 ? 13.979 18.958 -2.973 1.00 78.88 159 PHE A C 1
ATOM 1207 O O . PHE A 1 159 ? 14.534 17.877 -3.178 1.00 78.88 159 PHE A O 1
ATOM 1214 N N . ASP A 1 160 ? 14.555 20.120 -3.238 1.00 72.81 160 ASP A N 1
ATOM 1215 C CA . ASP A 1 160 ? 15.834 20.307 -3.898 1.00 72.81 160 ASP A CA 1
ATOM 1216 C C . ASP A 1 160 ? 17.024 19.980 -2.975 1.00 72.81 160 ASP A C 1
ATOM 1218 O O . ASP A 1 160 ? 18.105 19.634 -3.471 1.00 72.81 160 ASP A O 1
ATOM 1222 N N . GLY A 1 161 ? 16.825 20.085 -1.656 1.00 70.88 161 GLY A N 1
ATOM 1223 C CA . GLY A 1 161 ? 17.733 19.611 -0.609 1.00 70.88 161 GLY A CA 1
ATOM 1224 C C . GLY A 1 161 ? 17.576 18.122 -0.274 1.00 70.88 161 GLY A C 1
ATOM 1225 O O . GLY A 1 161 ? 18.566 17.480 0.086 1.00 70.88 161 GLY A O 1
ATOM 1226 N N . MET A 1 162 ? 16.370 17.563 -0.450 1.00 71.94 162 MET A N 1
ATOM 1227 C CA . MET A 1 162 ? 16.070 16.146 -0.183 1.00 71.94 162 MET A CA 1
ATOM 1228 C C . MET A 1 162 ? 16.618 15.203 -1.264 1.00 71.94 162 MET A C 1
ATOM 1230 O O . MET A 1 162 ? 17.064 14.100 -0.955 1.00 71.94 162 MET A O 1
ATOM 1234 N N . VAL A 1 163 ? 16.628 15.627 -2.534 1.00 64.69 163 VAL A N 1
ATOM 1235 C CA . VAL A 1 163 ? 17.176 14.828 -3.643 1.00 64.69 163 VAL A CA 1
ATOM 1236 C C . VAL A 1 163 ? 18.608 15.263 -3.944 1.00 64.69 163 VAL A C 1
ATOM 1238 O O . VAL A 1 163 ? 18.864 16.131 -4.782 1.00 64.69 163 VAL A O 1
ATOM 1241 N N . GLN A 1 164 ? 19.573 14.653 -3.256 1.00 59.72 164 GLN A N 1
ATOM 1242 C CA . GLN A 1 164 ? 20.989 14.886 -3.538 1.00 59.72 164 GLN A CA 1
ATOM 1243 C C . GLN A 1 164 ? 21.457 14.034 -4.724 1.00 59.72 164 GLN A C 1
ATOM 1245 O O . GLN A 1 164 ? 21.133 12.853 -4.840 1.00 59.72 164 GLN A O 1
ATOM 1250 N N . ALA A 1 165 ? 22.250 14.630 -5.621 1.00 50.84 165 ALA A N 1
ATOM 1251 C CA . ALA A 1 165 ? 22.944 13.879 -6.658 1.00 50.84 165 ALA A CA 1
ATOM 1252 C C . ALA A 1 165 ? 23.975 12.960 -5.987 1.00 50.84 165 ALA A C 1
ATOM 1254 O O . ALA A 1 165 ? 25.044 13.412 -5.578 1.00 50.84 165 ALA A O 1
ATOM 1255 N N . GLU A 1 166 ? 23.647 11.679 -5.845 1.00 49.16 166 GLU A N 1
ATOM 1256 C CA . GLU A 1 166 ? 24.563 10.715 -5.242 1.00 49.16 166 GLU A CA 1
ATOM 1257 C C . GLU A 1 166 ? 25.841 10.595 -6.080 1.00 49.16 166 GLU A C 1
ATOM 1259 O O . GLU A 1 166 ? 25.809 10.362 -7.295 1.00 49.16 166 GLU A O 1
ATOM 1264 N N . ALA A 1 167 ? 26.991 10.724 -5.415 1.00 34.12 167 ALA A N 1
ATOM 1265 C CA . ALA A 1 167 ? 28.208 10.101 -5.900 1.00 34.12 167 ALA A CA 1
ATOM 1266 C C . ALA A 1 167 ? 27.993 8.585 -5.825 1.00 34.12 167 ALA A C 1
ATOM 1268 O O . ALA A 1 167 ? 27.604 8.080 -4.775 1.00 34.12 167 ALA A O 1
ATOM 1269 N N . ILE A 1 168 ? 28.227 7.885 -6.940 1.00 33.00 168 ILE A N 1
ATOM 1270 C CA . ILE A 1 168 ? 28.154 6.419 -7.051 1.00 33.00 168 ILE A CA 1
ATOM 1271 C C . ILE A 1 168 ? 28.727 5.795 -5.768 1.00 33.00 168 ILE A C 1
ATOM 1273 O O . ILE A 1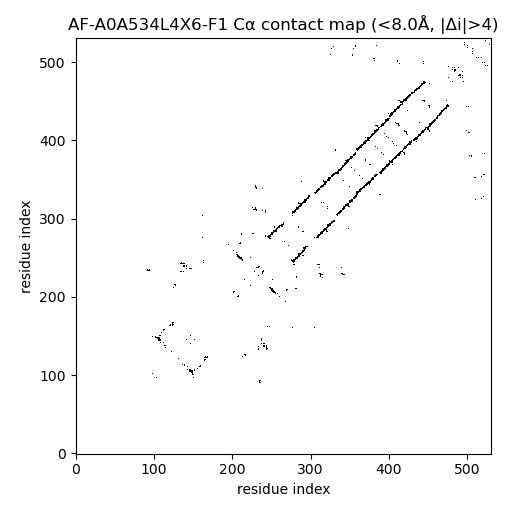 168 ? 29.910 6.041 -5.494 1.00 33.00 168 ILE A O 1
ATOM 1277 N N . PRO A 1 169 ? 27.963 4.995 -4.997 1.00 35.00 169 PRO A N 1
ATOM 1278 C CA . PRO A 1 169 ? 28.533 4.283 -3.870 1.00 35.00 169 PRO A CA 1
ATOM 1279 C C . PRO A 1 169 ? 29.626 3.366 -4.420 1.00 35.00 169 PRO A C 1
ATOM 1281 O O . PRO A 1 169 ? 29.361 2.388 -5.121 1.00 35.00 169 PRO A O 1
ATOM 1284 N N . ARG A 1 170 ? 30.893 3.699 -4.154 1.00 28.28 170 ARG A N 1
ATOM 1285 C CA . ARG A 1 170 ? 31.932 2.671 -4.152 1.00 28.28 170 ARG A CA 1
ATOM 1286 C C . ARG A 1 170 ? 31.510 1.706 -3.058 1.00 28.28 170 ARG A C 1
ATOM 1288 O O . ARG A 1 170 ? 31.203 2.173 -1.969 1.00 28.28 170 ARG A O 1
ATOM 1295 N N . ALA A 1 171 ? 31.488 0.409 -3.352 1.00 28.80 171 ALA A N 1
ATOM 1296 C CA . ALA A 1 171 ? 31.329 -0.630 -2.346 1.00 28.80 171 ALA A CA 1
ATOM 1297 C C . ALA A 1 171 ? 32.381 -0.412 -1.244 1.00 28.80 171 ALA A C 1
ATOM 1299 O O . ALA A 1 171 ? 33.532 -0.825 -1.371 1.00 28.80 171 ALA A O 1
ATOM 1300 N N . SER A 1 172 ? 32.016 0.334 -0.208 1.00 24.19 172 SER A N 1
ATOM 1301 C CA . SER A 1 172 ? 32.792 0.497 1.003 1.00 24.19 172 SER A CA 1
ATOM 1302 C C . SER A 1 172 ? 32.095 -0.364 2.027 1.00 24.19 172 SER A C 1
ATOM 1304 O O . SER A 1 172 ? 30.974 -0.064 2.432 1.00 24.19 172 SER A O 1
ATOM 1306 N N . ILE A 1 173 ? 32.767 -1.446 2.401 1.00 30.91 173 ILE A N 1
ATOM 1307 C CA . ILE A 1 173 ? 32.479 -2.211 3.605 1.00 30.91 173 ILE A CA 1
ATOM 1308 C C . ILE A 1 173 ? 32.539 -1.185 4.739 1.00 30.91 173 ILE A C 1
ATOM 1310 O O . ILE A 1 173 ? 33.625 -0.751 5.123 1.00 30.91 173 ILE A O 1
ATOM 1314 N N . ALA A 1 174 ? 31.384 -0.682 5.170 1.00 29.11 174 ALA A N 1
ATOM 1315 C CA . ALA A 1 174 ? 31.328 0.188 6.325 1.00 29.11 174 ALA A CA 1
ATOM 1316 C C . ALA A 1 174 ? 31.708 -0.680 7.524 1.00 29.11 174 ALA A C 1
ATOM 1318 O O . ALA A 1 174 ? 31.043 -1.677 7.801 1.00 29.11 174 ALA A O 1
ATOM 1319 N N . GLU A 1 175 ? 32.806 -0.336 8.196 1.00 25.70 175 GLU A N 1
ATOM 1320 C CA . GLU A 1 175 ? 33.115 -0.880 9.512 1.00 25.70 175 GLU A CA 1
ATOM 1321 C C . GLU A 1 175 ? 31.893 -0.647 10.403 1.00 25.70 175 GLU A C 1
ATOM 1323 O O . GLU A 1 175 ? 31.523 0.492 10.703 1.00 25.70 175 GLU A O 1
ATOM 1328 N N . VAL A 1 176 ? 31.228 -1.745 10.762 1.00 32.25 176 VAL A N 1
ATOM 1329 C CA . VAL A 1 176 ? 30.092 -1.755 11.676 1.00 32.25 176 VAL A CA 1
ATOM 1330 C C . VAL A 1 176 ? 30.597 -1.226 13.013 1.00 32.25 176 VAL A C 1
ATOM 1332 O O . VAL A 1 176 ? 31.284 -1.917 13.762 1.00 32.25 176 VAL A O 1
ATOM 1335 N N . ARG A 1 177 ? 30.296 0.043 13.293 1.00 26.16 177 ARG A N 1
ATOM 1336 C CA . ARG A 1 177 ? 30.469 0.634 14.619 1.00 26.16 177 ARG A CA 1
ATOM 1337 C C . ARG A 1 177 ? 29.561 -0.143 15.567 1.00 26.16 177 ARG A C 1
ATOM 1339 O O . ARG A 1 177 ? 28.401 -0.354 15.220 1.00 26.16 177 ARG A O 1
ATOM 1346 N N . GLU A 1 178 ? 30.096 -0.581 16.710 1.00 25.33 178 GLU A N 1
ATOM 1347 C CA . GLU A 1 178 ? 29.378 -1.465 17.635 1.00 25.33 178 GLU A CA 1
ATOM 1348 C C . GLU A 1 178 ? 27.925 -1.011 17.839 1.00 25.33 178 GLU A C 1
ATOM 1350 O O . GLU A 1 178 ? 27.695 0.152 18.205 1.00 25.33 178 GLU A O 1
ATOM 1355 N N . PRO A 1 179 ? 26.940 -1.886 17.569 1.00 32.88 179 PRO A N 1
ATOM 1356 C CA . PRO A 1 179 ? 25.550 -1.520 17.709 1.00 32.88 179 PRO A CA 1
ATOM 1357 C C . PRO A 1 179 ? 25.253 -1.330 19.192 1.00 32.88 179 PRO A C 1
ATOM 1359 O O . PRO A 1 179 ? 25.240 -2.278 19.979 1.00 32.88 179 PRO A O 1
ATOM 1362 N N . GLY A 1 180 ? 24.981 -0.080 19.570 1.00 30.61 180 GLY A N 1
ATOM 1363 C CA . GLY A 1 180 ? 24.212 0.199 20.771 1.00 30.61 180 GLY A CA 1
ATOM 1364 C C . GLY A 1 180 ? 22.951 -0.659 20.727 1.00 30.61 180 GLY A C 1
ATOM 1365 O O . GLY A 1 180 ? 22.292 -0.736 19.695 1.00 30.61 180 GLY A O 1
ATOM 1366 N N . LEU A 1 181 ? 22.695 -1.362 21.824 1.00 31.55 181 LEU A N 1
ATOM 1367 C CA . LEU A 1 181 ? 21.703 -2.416 21.994 1.00 31.55 181 LEU A CA 1
ATOM 1368 C C . LEU A 1 181 ? 20.310 -2.033 21.438 1.00 31.55 181 LEU A C 1
ATOM 1370 O O . LEU A 1 181 ? 19.470 -1.507 22.165 1.00 31.55 181 LEU A O 1
ATOM 1374 N N . VAL A 1 182 ? 20.054 -2.326 20.160 1.00 37.28 182 VAL A N 1
ATOM 1375 C CA . VAL A 1 182 ? 18.714 -2.354 19.556 1.00 37.28 182 VAL A CA 1
ATOM 1376 C C . VAL A 1 182 ? 18.306 -3.829 19.452 1.00 37.28 182 VAL A C 1
ATOM 1378 O O . VAL A 1 182 ? 18.849 -4.558 18.618 1.00 37.28 182 VAL A O 1
ATOM 1381 N N . PRO A 1 183 ? 17.409 -4.334 20.319 1.00 31.92 183 PRO A N 1
ATOM 1382 C CA . PRO A 1 183 ? 16.991 -5.734 20.273 1.00 31.92 183 PRO A CA 1
ATOM 1383 C C . PRO A 1 183 ? 16.189 -5.993 18.990 1.00 31.92 183 PRO A C 1
ATOM 1385 O O . PRO A 1 183 ? 15.200 -5.309 18.755 1.00 31.92 183 PRO A O 1
ATOM 1388 N N . GLY A 1 184 ? 16.646 -6.942 18.166 1.00 40.47 184 GLY A N 1
ATOM 1389 C CA . GLY A 1 184 ? 16.152 -7.214 16.804 1.00 40.47 184 GLY A CA 1
ATOM 1390 C C . GLY A 1 184 ? 17.243 -7.040 15.739 1.00 40.47 184 GLY A C 1
ATOM 1391 O O . GLY A 1 184 ? 17.411 -7.895 14.875 1.00 40.47 184 GLY A O 1
ATOM 1392 N N . LEU A 1 185 ? 18.108 -6.029 15.892 1.00 35.94 185 LEU A N 1
ATOM 1393 C CA . LEU A 1 185 ? 19.277 -5.826 15.023 1.00 35.94 185 LEU A CA 1
ATOM 1394 C C . LEU A 1 185 ? 20.429 -6.807 15.304 1.00 35.94 185 LEU A C 1
ATOM 1396 O O . LEU A 1 185 ? 21.272 -7.026 14.440 1.00 35.94 185 LEU A O 1
ATOM 1400 N N . GLY A 1 186 ? 20.449 -7.450 16.477 1.00 30.22 186 GLY A N 1
ATOM 1401 C CA . GLY A 1 186 ? 21.410 -8.517 16.794 1.00 30.22 186 GLY A CA 1
ATOM 1402 C C . GLY A 1 186 ? 21.264 -9.759 15.904 1.00 30.22 186 GLY A C 1
ATOM 1403 O O . GLY A 1 186 ? 22.250 -10.442 15.649 1.00 30.22 186 GLY A O 1
ATOM 1404 N N . ALA A 1 187 ? 20.068 -10.002 15.357 1.00 37.66 187 ALA A N 1
ATOM 1405 C CA . ALA A 1 187 ? 19.844 -11.074 14.392 1.00 37.66 187 ALA A CA 1
ATOM 1406 C C . ALA A 1 187 ? 20.454 -10.756 13.014 1.00 37.66 187 ALA A C 1
ATOM 1408 O O . ALA A 1 187 ? 20.812 -11.674 12.290 1.00 37.66 187 ALA A O 1
ATOM 1409 N N . LEU A 1 188 ? 20.638 -9.480 12.649 1.00 38.16 188 LEU A N 1
ATOM 1410 C CA . LEU A 1 188 ? 21.116 -9.087 11.316 1.00 38.16 188 LEU A CA 1
ATOM 1411 C C . LEU A 1 188 ? 22.599 -9.419 11.077 1.00 38.16 188 LEU A C 1
ATOM 1413 O O . LEU A 1 188 ? 22.966 -9.738 9.949 1.00 38.16 188 LEU A O 1
ATOM 1417 N N . ALA A 1 189 ? 23.441 -9.404 12.117 1.00 33.41 189 ALA A N 1
ATOM 1418 C CA . ALA A 1 189 ? 24.874 -9.692 11.985 1.00 33.41 189 ALA A CA 1
ATOM 1419 C C . ALA A 1 189 ? 25.182 -11.201 11.874 1.00 33.41 189 ALA A C 1
ATOM 1421 O O . ALA A 1 189 ? 26.027 -11.601 11.076 1.00 33.41 189 ALA A O 1
ATOM 1422 N N . GLU A 1 190 ? 24.467 -12.058 12.613 1.00 35.69 190 GLU A N 1
ATOM 1423 C CA . GLU A 1 190 ? 24.565 -13.524 12.470 1.00 35.69 190 GLU A CA 1
ATOM 1424 C C . GLU A 1 190 ? 23.826 -14.044 11.215 1.00 35.69 190 GLU A C 1
ATOM 1426 O O . GLU A 1 190 ? 24.091 -15.148 10.736 1.00 35.69 190 GLU A O 1
ATOM 1431 N N . SER A 1 191 ? 22.949 -13.224 10.623 1.00 47.41 191 SER A N 1
ATOM 1432 C CA . SER A 1 191 ? 22.107 -13.574 9.474 1.00 47.41 191 SER A CA 1
ATOM 1433 C C . SER A 1 191 ? 22.729 -13.285 8.104 1.00 47.41 191 SER A C 1
ATOM 1435 O O . SER A 1 191 ? 22.139 -13.640 7.089 1.00 47.41 191 SER A O 1
ATOM 1437 N N . GLU A 1 192 ? 23.926 -12.702 7.998 1.00 44.66 192 GLU A N 1
ATOM 1438 C CA . GLU A 1 192 ? 24.493 -12.372 6.679 1.00 44.66 192 GLU A CA 1
ATOM 1439 C C . GLU A 1 192 ? 24.832 -13.630 5.848 1.00 44.66 192 GLU A C 1
ATOM 1441 O O . GLU A 1 192 ? 24.548 -13.695 4.652 1.00 44.66 192 GLU A O 1
ATOM 1446 N N . ALA A 1 193 ? 25.372 -14.683 6.472 1.00 49.56 193 ALA A N 1
ATOM 1447 C CA . ALA A 1 193 ? 25.641 -15.958 5.794 1.00 49.56 193 ALA A CA 1
ATOM 1448 C C . ALA A 1 193 ? 24.348 -16.727 5.452 1.00 49.56 193 ALA A C 1
ATOM 1450 O O . ALA A 1 193 ? 24.245 -17.335 4.379 1.00 49.56 193 ALA A O 1
ATOM 1451 N N . ALA A 1 194 ? 23.347 -16.662 6.337 1.00 55.84 194 ALA A N 1
ATOM 1452 C CA . ALA A 1 194 ? 22.018 -17.219 6.096 1.00 55.84 194 ALA A CA 1
ATOM 1453 C C . ALA A 1 194 ? 21.330 -16.497 4.924 1.00 55.84 194 ALA A C 1
ATOM 1455 O O . ALA A 1 194 ? 20.849 -17.152 4.000 1.00 55.84 194 ALA A O 1
ATOM 1456 N N . TYR A 1 195 ? 21.395 -15.163 4.881 1.00 60.12 195 TYR A N 1
ATOM 1457 C CA . TYR A 1 195 ? 20.834 -14.355 3.800 1.00 60.12 195 TYR A CA 1
ATOM 1458 C C . TYR A 1 195 ? 21.550 -14.552 2.468 1.00 60.12 195 TYR A C 1
ATOM 1460 O O . TYR A 1 195 ? 20.879 -14.660 1.445 1.00 60.12 195 TYR A O 1
ATOM 1468 N N . ARG A 1 196 ? 22.883 -14.685 2.447 1.00 61.91 196 ARG A N 1
ATOM 1469 C CA . ARG A 1 196 ? 23.612 -15.031 1.210 1.00 61.91 196 ARG A CA 1
ATOM 1470 C C . ARG A 1 196 ? 23.172 -16.382 0.647 1.00 61.91 196 ARG A C 1
ATOM 1472 O O . ARG A 1 196 ? 23.026 -16.519 -0.565 1.00 61.91 196 ARG A O 1
ATOM 1479 N N . THR A 1 197 ? 22.930 -17.361 1.517 1.00 66.31 197 THR A N 1
ATOM 1480 C CA . THR A 1 197 ? 22.466 -18.696 1.111 1.00 66.31 197 THR A CA 1
ATOM 1481 C C . THR A 1 197 ? 21.040 -18.636 0.563 1.00 66.31 197 THR A C 1
ATOM 1483 O O . THR A 1 197 ? 20.793 -19.117 -0.541 1.00 66.31 197 THR A O 1
ATOM 1486 N N . VAL A 1 198 ? 20.126 -17.974 1.284 1.00 73.69 198 VAL A N 1
ATOM 1487 C CA . VAL A 1 198 ? 18.740 -17.741 0.839 1.00 73.69 198 VAL A CA 1
ATOM 1488 C C . VAL A 1 198 ? 18.718 -16.999 -0.493 1.00 73.69 198 VAL A C 1
ATOM 1490 O O . VAL A 1 198 ? 17.970 -17.357 -1.395 1.00 73.69 198 VAL A O 1
ATOM 1493 N N . ARG A 1 199 ? 19.578 -15.998 -0.665 1.00 73.44 199 ARG A N 1
ATOM 1494 C CA . ARG A 1 199 ? 19.648 -15.241 -1.906 1.00 73.44 199 ARG A CA 1
ATOM 1495 C C . ARG A 1 199 ? 20.155 -16.064 -3.079 1.00 73.44 199 ARG A C 1
ATOM 1497 O O . ARG A 1 199 ? 19.546 -16.008 -4.141 1.00 73.44 199 ARG A O 1
ATOM 1504 N N . SER A 1 200 ? 21.235 -16.823 -2.902 1.00 79.50 200 SER A N 1
ATOM 1505 C CA . SER A 1 200 ? 21.731 -17.698 -3.968 1.00 79.50 200 SER A CA 1
ATOM 1506 C C . SER A 1 200 ? 20.670 -18.718 -4.382 1.00 79.50 200 SER A C 1
ATOM 1508 O O . SER A 1 200 ? 20.556 -19.025 -5.567 1.00 79.50 200 SER A O 1
ATOM 1510 N N . ASP A 1 201 ? 19.885 -19.225 -3.429 1.00 84.88 201 ASP A N 1
ATOM 1511 C CA . ASP A 1 201 ? 18.749 -20.100 -3.713 1.00 84.88 201 ASP A CA 1
ATOM 1512 C C . ASP A 1 201 ? 17.650 -19.372 -4.511 1.00 84.88 201 ASP A C 1
ATOM 1514 O O . ASP A 1 201 ? 17.226 -19.863 -5.558 1.00 84.88 201 ASP A O 1
ATOM 1518 N N . LEU A 1 202 ? 17.240 -18.173 -4.088 1.00 87.44 202 LEU A N 1
ATOM 1519 C CA . LEU A 1 202 ? 16.248 -17.348 -4.790 1.00 87.44 202 LEU A CA 1
ATOM 1520 C C . LEU A 1 202 ? 16.681 -17.017 -6.226 1.00 87.44 202 LEU A C 1
ATOM 1522 O O . LEU A 1 202 ? 15.909 -17.213 -7.167 1.00 87.44 202 LEU A O 1
ATOM 1526 N N . GLU A 1 203 ? 17.927 -16.577 -6.406 1.00 88.75 203 GLU A N 1
ATOM 1527 C CA . GLU A 1 203 ? 18.505 -16.271 -7.718 1.00 88.75 203 GLU A CA 1
ATOM 1528 C C . GLU A 1 203 ? 18.571 -17.526 -8.603 1.00 88.75 203 GLU A C 1
ATOM 1530 O O . GLU A 1 203 ? 18.243 -17.458 -9.788 1.00 88.75 203 GLU A O 1
ATOM 1535 N N . SER A 1 204 ? 18.900 -18.697 -8.036 1.00 91.56 204 SER A N 1
ATOM 1536 C CA . SER A 1 204 ? 18.904 -19.971 -8.776 1.00 91.56 204 SER A CA 1
ATOM 1537 C C . SER A 1 204 ? 17.514 -20.385 -9.276 1.00 91.56 204 SER A C 1
ATOM 1539 O O . SER A 1 204 ? 17.394 -21.058 -10.301 1.00 91.56 204 SER A O 1
ATOM 1541 N N . ARG A 1 205 ? 16.459 -19.932 -8.588 1.00 93.75 205 ARG A N 1
ATOM 1542 C CA . ARG A 1 205 ? 15.051 -20.109 -8.971 1.00 93.75 205 ARG A CA 1
ATOM 1543 C C . ARG A 1 205 ? 14.530 -18.985 -9.873 1.00 93.75 205 ARG A C 1
ATOM 1545 O O . ARG A 1 205 ? 13.354 -18.983 -10.224 1.00 93.75 205 ARG A O 1
ATOM 1552 N N . GLY A 1 206 ? 15.394 -18.049 -10.272 1.00 93.88 206 GLY A N 1
ATOM 1553 C CA . GLY A 1 206 ? 15.080 -16.944 -11.178 1.00 93.88 206 GLY A CA 1
ATOM 1554 C C . GLY A 1 206 ? 14.390 -15.748 -10.518 1.00 93.88 206 GLY A C 1
ATOM 1555 O O . GLY A 1 206 ? 13.916 -14.864 -11.230 1.00 93.88 206 GLY A O 1
ATOM 1556 N N . VAL A 1 207 ? 14.309 -15.707 -9.185 1.00 94.94 207 VAL A N 1
ATOM 1557 C CA . VAL A 1 207 ? 13.773 -14.548 -8.462 1.00 94.94 207 VAL A CA 1
ATOM 1558 C C . VAL A 1 207 ? 14.742 -13.378 -8.611 1.00 94.94 207 VAL A C 1
ATOM 1560 O O . VAL A 1 207 ? 15.935 -13.508 -8.335 1.00 94.94 207 VAL A O 1
ATOM 1563 N N . VAL A 1 208 ? 14.226 -12.221 -9.024 1.00 94.00 208 VAL A N 1
ATOM 1564 C CA . VAL A 1 208 ? 14.997 -10.974 -9.084 1.00 94.00 208 VAL A CA 1
ATOM 1565 C C . VAL A 1 208 ? 14.571 -10.115 -7.912 1.00 94.00 208 VAL A C 1
ATOM 1567 O O . VAL A 1 208 ? 13.439 -9.643 -7.887 1.00 94.00 208 VAL A O 1
ATOM 1570 N N . PHE A 1 209 ? 15.469 -9.900 -6.953 1.00 91.88 209 PHE A N 1
ATOM 1571 C CA . PHE A 1 209 ? 15.213 -9.020 -5.819 1.00 91.88 209 PHE A CA 1
ATOM 1572 C C . PHE A 1 209 ? 16.382 -8.056 -5.610 1.00 91.88 209 PHE A C 1
ATOM 1574 O O . PHE A 1 209 ? 17.469 -8.456 -5.196 1.00 91.88 209 PHE A O 1
ATOM 1581 N N . ARG A 1 210 ? 16.181 -6.786 -5.976 1.00 88.25 210 ARG A N 1
ATOM 1582 C CA . ARG A 1 210 ? 17.217 -5.738 -5.989 1.00 88.25 210 ARG A CA 1
ATOM 1583 C C . ARG A 1 210 ? 16.610 -4.385 -5.629 1.00 88.25 210 ARG A C 1
ATOM 1585 O O . ARG A 1 210 ? 15.390 -4.227 -5.651 1.00 88.25 210 ARG A O 1
ATOM 1592 N N . GLY A 1 211 ? 17.442 -3.375 -5.381 1.00 88.88 211 GLY A N 1
ATOM 1593 C CA . GLY A 1 211 ? 16.967 -1.998 -5.392 1.00 88.88 211 GLY A CA 1
ATOM 1594 C C . GLY A 1 211 ? 16.461 -1.583 -6.754 1.00 88.88 211 GLY A C 1
ATOM 1595 O O . GLY A 1 211 ? 16.996 -2.002 -7.780 1.00 88.88 211 GLY A O 1
ATOM 1596 N N . LEU A 1 212 ? 15.431 -0.741 -6.776 1.00 92.00 212 LEU A N 1
ATOM 1597 C CA . LEU A 1 212 ? 14.799 -0.315 -8.017 1.00 92.00 212 LEU A CA 1
ATOM 1598 C C . LEU A 1 212 ? 15.803 0.383 -8.947 1.00 92.00 212 LEU A C 1
ATOM 1600 O O . LEU A 1 212 ? 15.842 0.082 -10.137 1.00 92.00 212 LEU A O 1
ATOM 1604 N N . ALA A 1 213 ? 16.677 1.243 -8.414 1.00 90.44 213 ALA A N 1
ATOM 1605 C CA . ALA A 1 213 ? 17.734 1.885 -9.201 1.00 90.44 213 ALA A CA 1
ATOM 1606 C C . ALA A 1 213 ? 18.710 0.858 -9.815 1.00 90.44 213 ALA A C 1
ATOM 1608 O O . ALA A 1 213 ? 19.094 0.965 -10.984 1.00 90.44 213 ALA A O 1
ATOM 1609 N N . SER A 1 214 ? 19.066 -0.179 -9.052 1.00 90.25 214 SER A N 1
ATOM 1610 C CA . SER A 1 214 ? 19.911 -1.277 -9.524 1.00 90.25 214 SER A CA 1
ATOM 1611 C C . SER A 1 214 ? 19.196 -2.119 -10.587 1.00 90.25 214 SER A C 1
ATOM 1613 O O . SER A 1 214 ? 19.764 -2.390 -11.642 1.00 90.25 214 SER A O 1
ATOM 1615 N N . ALA A 1 215 ? 17.920 -2.448 -10.395 1.00 92.44 215 ALA A N 1
ATOM 1616 C CA . ALA A 1 215 ? 17.124 -3.193 -11.368 1.00 92.44 215 ALA A CA 1
ATOM 1617 C C . ALA A 1 215 ? 16.913 -2.414 -12.679 1.00 92.44 215 ALA A C 1
ATOM 1619 O O . ALA A 1 215 ? 16.966 -2.995 -13.758 1.00 92.44 215 ALA A O 1
ATOM 1620 N N . VAL A 1 216 ? 16.744 -1.087 -12.621 1.00 94.75 216 VAL A N 1
ATOM 1621 C CA . VAL A 1 216 ? 16.632 -0.228 -13.817 1.00 94.75 216 VAL A CA 1
ATOM 1622 C C . VAL A 1 216 ? 17.898 -0.282 -14.678 1.00 94.75 216 VAL A C 1
ATOM 1624 O O . VAL A 1 216 ? 17.811 -0.132 -15.897 1.00 94.75 216 VAL A O 1
ATOM 1627 N N . THR A 1 217 ? 19.065 -0.498 -14.069 1.00 90.62 217 THR A N 1
ATOM 1628 C CA . THR A 1 217 ? 20.347 -0.572 -14.784 1.00 90.62 217 THR A CA 1
ATOM 1629 C C . THR A 1 217 ? 20.700 -1.994 -15.226 1.00 90.62 217 THR A C 1
ATOM 1631 O O . THR A 1 217 ? 21.168 -2.163 -16.352 1.00 90.62 217 THR A O 1
ATOM 1634 N N . HIS A 1 218 ? 20.449 -3.009 -14.393 1.00 90.00 218 HIS A N 1
ATOM 1635 C CA . HIS A 1 218 ? 20.801 -4.408 -14.674 1.00 90.00 218 HIS A CA 1
ATOM 1636 C C . HIS A 1 218 ? 19.744 -5.144 -15.508 1.00 90.00 218 HIS A C 1
ATOM 1638 O O . HIS A 1 218 ? 20.096 -5.881 -16.426 1.00 90.00 218 HIS A O 1
ATOM 1644 N N . ASP A 1 219 ? 18.460 -4.892 -15.243 1.00 93.56 219 ASP A N 1
ATOM 1645 C CA . ASP A 1 219 ? 17.316 -5.594 -15.836 1.00 93.56 219 ASP A CA 1
ATOM 1646 C C . ASP A 1 219 ? 16.309 -4.616 -16.495 1.00 93.56 219 ASP A C 1
ATOM 1648 O O . ASP A 1 219 ? 15.095 -4.710 -16.276 1.00 93.56 219 ASP A O 1
ATOM 1652 N N . PRO A 1 220 ? 16.758 -3.661 -17.342 1.00 94.56 220 PRO A N 1
ATOM 1653 C CA . PRO A 1 220 ? 15.945 -2.523 -17.785 1.00 94.56 220 PRO A CA 1
ATOM 1654 C C . PRO A 1 220 ? 14.657 -2.925 -18.507 1.00 94.56 220 PRO A C 1
ATOM 1656 O O . PRO A 1 220 ? 13.646 -2.241 -18.380 1.00 94.56 220 PRO A O 1
ATOM 1659 N N . ASN A 1 221 ? 14.679 -4.015 -19.278 1.00 96.06 221 ASN A N 1
ATOM 1660 C CA . ASN A 1 221 ? 13.506 -4.477 -20.023 1.00 96.06 221 ASN A CA 1
ATOM 1661 C C . ASN A 1 221 ? 12.452 -5.101 -19.106 1.00 96.06 221 ASN A C 1
ATOM 1663 O O . ASN A 1 221 ? 11.262 -4.882 -19.324 1.00 96.06 221 ASN A O 1
ATOM 1667 N N . LEU A 1 222 ? 12.890 -5.841 -18.083 1.00 96.38 222 LEU A N 1
ATOM 1668 C CA . LEU A 1 222 ? 11.997 -6.449 -17.104 1.00 96.38 222 LEU A CA 1
ATOM 1669 C C . LEU A 1 222 ? 11.328 -5.360 -16.263 1.00 96.38 222 LEU A C 1
ATOM 1671 O O . LEU A 1 222 ? 10.106 -5.334 -16.157 1.00 96.38 222 LEU A O 1
ATOM 1675 N N . VAL A 1 223 ? 12.107 -4.395 -15.762 1.00 97.06 223 VAL A N 1
ATOM 1676 C CA . VAL A 1 223 ? 11.550 -3.261 -15.011 1.00 97.06 223 VAL A CA 1
ATOM 1677 C C . VAL A 1 223 ? 10.593 -2.447 -15.878 1.00 97.06 223 VAL A C 1
ATOM 1679 O O . VAL A 1 223 ? 9.475 -2.165 -15.458 1.00 97.06 223 VAL A O 1
ATOM 1682 N N . LYS A 1 224 ? 10.982 -2.105 -17.112 1.00 96.75 224 LYS A N 1
ATOM 1683 C CA . LYS A 1 224 ? 10.146 -1.313 -18.026 1.00 96.75 224 LYS A CA 1
ATOM 1684 C C . LYS A 1 224 ? 8.794 -1.968 -18.335 1.00 96.75 224 LYS A C 1
ATOM 1686 O O . LYS A 1 224 ? 7.838 -1.250 -18.605 1.00 96.75 224 LYS A O 1
ATOM 1691 N N . ALA A 1 225 ? 8.705 -3.299 -18.312 1.00 96.88 225 ALA A N 1
ATOM 1692 C CA . ALA A 1 225 ? 7.457 -4.017 -18.566 1.00 96.88 225 ALA A CA 1
ATOM 1693 C C . ALA A 1 225 ? 6.416 -3.858 -17.442 1.00 96.88 225 ALA A C 1
ATOM 1695 O O . ALA A 1 225 ? 5.229 -4.049 -17.695 1.00 96.88 225 ALA A O 1
ATOM 1696 N N . HIS A 1 226 ? 6.851 -3.509 -16.227 1.00 97.44 226 HIS A N 1
ATOM 1697 C CA . HIS A 1 226 ? 6.002 -3.493 -15.031 1.00 97.44 226 HIS A CA 1
ATOM 1698 C C . HIS A 1 226 ? 5.970 -2.141 -14.305 1.00 97.44 226 HIS A C 1
ATOM 1700 O O . HIS A 1 226 ? 5.003 -1.846 -13.605 1.00 97.44 226 HIS A O 1
ATOM 1706 N N . TYR A 1 227 ? 6.984 -1.298 -14.484 1.00 97.12 227 TYR A N 1
ATOM 1707 C CA . TYR A 1 227 ? 7.065 0.017 -13.855 1.00 97.12 227 TYR A CA 1
ATOM 1708 C C . TYR A 1 227 ? 5.940 0.948 -14.324 1.00 97.12 227 TYR A C 1
ATOM 1710 O O . TYR A 1 227 ? 5.721 1.113 -15.525 1.00 97.12 227 TYR A O 1
ATOM 1718 N N . ALA A 1 228 ? 5.286 1.613 -13.369 1.00 95.75 228 ALA A N 1
ATOM 1719 C CA . ALA A 1 228 ? 4.183 2.547 -13.590 1.00 95.75 228 ALA A CA 1
ATOM 1720 C C . ALA A 1 228 ? 2.981 1.946 -14.339 1.00 95.75 228 ALA A C 1
ATOM 1722 O O . ALA A 1 228 ? 2.266 2.655 -15.052 1.00 95.75 228 ALA A O 1
ATOM 1723 N N . THR A 1 229 ? 2.754 0.641 -14.174 1.00 96.62 229 THR A N 1
ATOM 1724 C CA . THR A 1 229 ? 1.587 -0.058 -14.732 1.00 96.62 229 THR A CA 1
ATOM 1725 C C . THR A 1 229 ? 0.405 -0.036 -13.768 1.00 96.62 229 THR A C 1
ATOM 1727 O O . THR A 1 229 ? -0.721 0.223 -14.191 1.00 96.62 229 THR A O 1
ATOM 1730 N N . ALA A 1 230 ? 0.654 -0.239 -12.470 1.00 96.88 230 ALA A N 1
ATOM 1731 C CA . ALA A 1 230 ? -0.365 -0.159 -11.428 1.00 96.88 230 ALA A CA 1
ATOM 1732 C C . ALA A 1 230 ? -0.559 1.292 -10.975 1.00 96.88 230 ALA A C 1
ATOM 1734 O O . ALA A 1 230 ? -1.689 1.764 -10.832 1.00 96.88 230 ALA A O 1
ATOM 1735 N N . ILE A 1 231 ? 0.542 2.028 -10.807 1.00 97.06 231 ILE A N 1
ATOM 1736 C CA . ILE A 1 231 ? 0.534 3.452 -10.455 1.00 97.06 231 ILE A CA 1
ATOM 1737 C C . ILE A 1 231 ? 1.138 4.240 -11.620 1.00 97.06 231 ILE A C 1
ATOM 1739 O O . ILE A 1 231 ? 2.350 4.488 -11.621 1.00 97.06 231 ILE A O 1
ATOM 1743 N N . PRO A 1 232 ? 0.322 4.655 -12.610 1.00 94.19 232 PRO A N 1
ATOM 1744 C CA . PRO A 1 232 ? 0.769 5.570 -13.650 1.00 94.19 232 PRO A CA 1
ATOM 1745 C C . PRO A 1 232 ? 1.449 6.805 -13.058 1.00 94.19 232 PRO A C 1
ATOM 1747 O O . PRO A 1 232 ? 1.048 7.312 -12.009 1.00 94.19 232 PRO A O 1
ATOM 1750 N N . VAL A 1 233 ? 2.467 7.315 -13.750 1.00 90.00 233 VAL A N 1
ATOM 1751 C CA . VAL A 1 233 ? 3.241 8.483 -13.291 1.00 90.00 233 VAL A CA 1
ATOM 1752 C C . VAL A 1 233 ? 2.408 9.762 -13.163 1.00 90.00 233 VAL A C 1
ATOM 1754 O O . VAL A 1 233 ? 2.838 10.715 -12.529 1.00 90.00 233 VAL A O 1
ATOM 1757 N N . ASP A 1 234 ? 1.225 9.783 -13.768 1.00 82.25 234 ASP A N 1
ATOM 1758 C CA . ASP A 1 234 ? 0.253 10.871 -13.759 1.00 82.25 234 ASP A CA 1
ATOM 1759 C C . ASP A 1 234 ? -1.073 10.483 -13.084 1.00 82.25 234 ASP A C 1
ATOM 1761 O O . ASP A 1 234 ? -2.081 11.153 -13.290 1.00 82.25 234 ASP A O 1
ATOM 1765 N N . ALA A 1 235 ? -1.083 9.422 -12.264 1.00 87.81 235 ALA A N 1
ATOM 1766 C CA . ALA A 1 235 ? -2.289 8.964 -11.570 1.00 87.81 235 ALA A CA 1
ATOM 1767 C C . ALA A 1 235 ? -2.900 10.045 -10.658 1.00 87.81 235 ALA A C 1
ATOM 1769 O O . ALA A 1 235 ? -4.110 10.239 -10.649 1.00 87.81 235 ALA A O 1
ATOM 1770 N N . HIS A 1 236 ? -2.063 10.738 -9.886 1.00 88.94 236 HIS A N 1
ATOM 1771 C CA . HIS A 1 236 ? -2.402 11.934 -9.112 1.00 88.94 236 HIS A CA 1
ATOM 1772 C C . HIS A 1 236 ? -1.109 12.648 -8.697 1.00 88.94 236 HIS A C 1
ATOM 1774 O O . HIS A 1 236 ? -0.011 12.117 -8.860 1.00 88.94 236 HIS A O 1
ATOM 1780 N N . SER A 1 237 ? -1.226 13.844 -8.128 1.00 89.56 237 SER A N 1
ATOM 1781 C CA . SER A 1 237 ? -0.083 14.709 -7.813 1.00 89.56 237 SER A CA 1
ATOM 1782 C C . SER A 1 237 ? 0.952 14.090 -6.868 1.00 89.56 237 SER A C 1
ATOM 1784 O O . SER A 1 237 ? 2.144 14.198 -7.126 1.00 89.56 237 SER A O 1
ATOM 1786 N N . ILE A 1 238 ? 0.530 13.384 -5.814 1.00 91.12 238 ILE A N 1
ATOM 1787 C CA . ILE A 1 238 ? 1.457 12.690 -4.898 1.00 91.12 238 ILE A CA 1
ATOM 1788 C C . ILE A 1 238 ? 2.195 11.536 -5.604 1.00 91.12 238 ILE A C 1
ATOM 1790 O O . ILE A 1 238 ? 3.402 11.376 -5.425 1.00 91.12 238 ILE A O 1
ATOM 1794 N N . ALA A 1 239 ? 1.509 10.772 -6.464 1.00 92.56 239 ALA A N 1
ATOM 1795 C CA . ALA A 1 239 ? 2.149 9.742 -7.282 1.00 92.56 239 ALA A CA 1
ATOM 1796 C C . ALA A 1 239 ? 3.125 10.348 -8.303 1.00 92.56 239 ALA A C 1
ATOM 1798 O O . ALA A 1 239 ? 4.195 9.785 -8.531 1.00 92.56 239 ALA A O 1
ATOM 1799 N N . ALA A 1 240 ? 2.791 11.508 -8.875 1.00 93.06 240 ALA A N 1
ATOM 1800 C CA . ALA A 1 240 ? 3.662 12.253 -9.778 1.00 93.06 240 ALA A CA 1
ATOM 1801 C C . ALA A 1 240 ? 4.908 12.798 -9.059 1.00 93.06 240 ALA A C 1
ATOM 1803 O O . ALA A 1 240 ? 6.019 12.674 -9.575 1.00 93.06 240 ALA A O 1
ATOM 1804 N N . LEU A 1 241 ? 4.751 13.318 -7.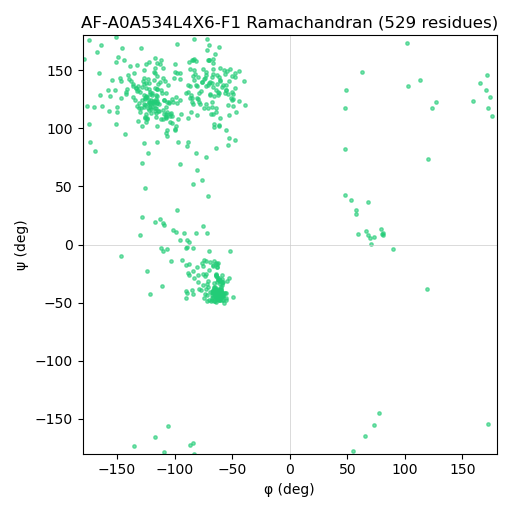837 1.00 92.00 241 LEU A N 1
ATOM 1805 C CA . LEU A 1 241 ? 5.860 13.732 -6.973 1.00 92.00 241 LEU A CA 1
ATOM 1806 C C . LEU A 1 241 ? 6.826 12.569 -6.717 1.00 92.00 241 LEU A C 1
ATOM 1808 O O . LEU A 1 241 ? 8.027 12.702 -6.953 1.00 92.00 241 LEU A O 1
ATOM 1812 N N . ASN A 1 242 ? 6.305 11.408 -6.314 1.00 94.06 242 ASN A N 1
ATOM 1813 C CA . ASN A 1 242 ? 7.119 10.207 -6.142 1.00 94.06 242 ASN A CA 1
ATOM 1814 C C . ASN A 1 242 ? 7.777 9.761 -7.460 1.00 94.06 242 ASN A C 1
ATOM 1816 O O . ASN A 1 242 ? 8.978 9.516 -7.494 1.00 94.06 242 ASN A O 1
ATOM 1820 N N . ALA A 1 243 ? 7.029 9.694 -8.564 1.00 94.75 243 ALA A N 1
ATOM 1821 C CA . ALA A 1 243 ? 7.558 9.255 -9.854 1.00 94.75 243 ALA A CA 1
ATOM 1822 C C . ALA A 1 243 ? 8.676 10.172 -10.384 1.00 94.75 243 ALA A C 1
ATOM 1824 O O . ALA A 1 243 ? 9.584 9.688 -11.060 1.00 94.75 243 ALA A O 1
ATOM 1825 N N . ALA A 1 244 ? 8.639 11.468 -10.063 1.00 92.69 244 ALA A N 1
ATOM 1826 C CA . ALA A 1 244 ? 9.711 12.403 -10.382 1.00 92.69 244 ALA A CA 1
ATOM 1827 C C . ALA A 1 244 ? 10.949 12.195 -9.490 1.00 92.69 244 ALA A C 1
ATOM 1829 O O . ALA A 1 244 ? 12.069 12.195 -10.011 1.00 92.69 244 ALA A O 1
ATOM 1830 N N . LEU A 1 245 ? 10.761 11.984 -8.180 1.00 90.81 245 LEU A N 1
ATOM 1831 C CA . LEU A 1 245 ? 11.822 12.109 -7.169 1.00 90.81 245 LEU A CA 1
ATOM 1832 C C . LEU A 1 245 ? 12.301 10.815 -6.516 1.00 90.81 245 LEU A C 1
ATOM 1834 O O . LEU A 1 245 ? 13.276 10.882 -5.773 1.00 90.81 245 LEU A O 1
ATOM 1838 N N . TRP A 1 246 ? 11.682 9.658 -6.782 1.00 92.00 246 TRP A N 1
ATOM 1839 C CA . TRP A 1 246 ? 12.066 8.413 -6.112 1.00 92.00 246 TRP A CA 1
ATOM 1840 C C . TRP A 1 246 ? 13.577 8.183 -6.205 1.00 92.00 246 TRP A C 1
ATOM 1842 O O . TRP A 1 246 ? 14.177 8.230 -7.293 1.00 92.00 246 TRP A O 1
ATOM 1852 N N . SER A 1 247 ? 14.171 7.978 -5.031 1.00 85.88 247 SER A N 1
ATOM 1853 C CA . SER A 1 247 ? 15.591 7.740 -4.827 1.00 85.88 247 SER A CA 1
ATOM 1854 C C . SER A 1 247 ? 15.839 6.304 -4.364 1.00 85.88 247 SER A C 1
ATOM 1856 O O . SER A 1 247 ? 16.809 5.700 -4.826 1.00 85.88 247 SER A O 1
ATOM 1858 N N . GLY A 1 248 ? 14.937 5.739 -3.558 1.00 85.50 248 GLY A N 1
ATOM 1859 C CA . GLY A 1 248 ? 15.011 4.378 -3.026 1.00 85.50 248 GLY A CA 1
ATOM 1860 C C . GLY A 1 248 ? 13.871 3.457 -3.475 1.00 85.50 248 GLY A C 1
ATOM 1861 O O . GLY A 1 248 ? 13.114 3.760 -4.401 1.00 85.50 248 GLY A O 1
ATOM 1862 N N . GLY A 1 249 ? 13.751 2.322 -2.785 1.00 87.69 249 GLY A N 1
ATOM 1863 C CA . GLY A 1 249 ? 12.744 1.286 -3.036 1.00 87.69 249 GLY A CA 1
ATOM 1864 C C . GLY A 1 249 ? 13.265 0.061 -3.793 1.00 87.69 249 GLY A C 1
ATOM 1865 O O . GLY A 1 249 ? 14.432 0.001 -4.194 1.00 87.69 249 GLY A O 1
ATOM 1866 N N . SER A 1 250 ? 12.412 -0.950 -3.920 1.00 90.44 250 SER A N 1
ATOM 1867 C CA . SER A 1 250 ? 12.751 -2.317 -4.327 1.00 90.44 250 SER A CA 1
ATOM 1868 C C . SER A 1 250 ? 12.082 -2.723 -5.640 1.00 90.44 250 SER A C 1
ATOM 1870 O O . SER A 1 250 ? 10.946 -2.351 -5.926 1.00 90.44 250 SER A O 1
ATOM 1872 N N . PHE A 1 251 ? 12.761 -3.562 -6.416 1.00 95.19 251 PHE A N 1
ATOM 1873 C CA . PHE A 1 251 ? 12.167 -4.322 -7.509 1.00 95.19 251 PHE A CA 1
ATOM 1874 C C . PHE A 1 251 ? 12.216 -5.809 -7.160 1.00 95.19 251 PHE A C 1
ATOM 1876 O O . PHE A 1 251 ? 13.299 -6.361 -6.942 1.00 95.19 251 PHE A O 1
ATOM 1883 N N . LEU A 1 252 ? 11.044 -6.440 -7.104 1.00 95.94 252 LEU A N 1
ATOM 1884 C CA . LEU A 1 252 ? 10.877 -7.863 -6.846 1.00 95.94 252 LEU A CA 1
ATOM 1885 C C . LEU A 1 252 ? 10.107 -8.503 -8.000 1.00 95.94 252 LEU A C 1
ATOM 1887 O O . LEU A 1 252 ? 8.966 -8.136 -8.262 1.00 95.94 252 LEU A O 1
ATOM 1891 N N . TYR A 1 253 ? 10.711 -9.489 -8.651 1.00 98.00 253 TYR A N 1
ATOM 1892 C CA . TYR A 1 253 ? 10.061 -10.339 -9.640 1.00 98.00 253 TYR A CA 1
ATOM 1893 C C . TYR A 1 253 ? 10.170 -11.803 -9.219 1.00 98.00 253 TYR A C 1
ATOM 1895 O O . TYR A 1 253 ? 11.276 -12.320 -9.043 1.00 98.00 253 TYR A O 1
ATOM 1903 N N . VAL A 1 254 ? 9.026 -12.471 -9.085 1.00 98.12 254 VAL A N 1
ATOM 1904 C CA . VAL A 1 254 ? 8.921 -13.896 -8.759 1.00 98.12 254 VAL A CA 1
ATOM 1905 C C . VAL A 1 254 ? 8.412 -14.648 -9.995 1.00 98.12 254 VAL A C 1
ATOM 1907 O O . VAL A 1 254 ? 7.289 -14.382 -10.433 1.00 98.12 254 VAL A O 1
ATOM 1910 N N . PRO A 1 255 ? 9.211 -15.559 -10.585 1.00 98.25 255 PRO A N 1
ATOM 1911 C CA . PRO A 1 255 ? 8.839 -16.275 -11.803 1.00 98.25 255 PRO A CA 1
ATOM 1912 C C . PRO A 1 255 ? 7.636 -17.203 -11.635 1.00 98.25 255 PRO A C 1
ATOM 1914 O O . PRO A 1 255 ? 7.270 -17.596 -10.528 1.00 98.25 255 PRO A O 1
ATOM 1917 N N . ALA A 1 256 ? 7.061 -17.613 -12.766 1.00 98.44 256 ALA A N 1
ATOM 1918 C CA . ALA A 1 256 ? 5.887 -18.473 -12.787 1.00 98.44 256 ALA A CA 1
ATOM 1919 C C . ALA A 1 256 ? 6.101 -19.784 -12.005 1.00 98.44 256 ALA A C 1
ATOM 1921 O O . ALA A 1 256 ? 7.109 -20.471 -12.176 1.00 98.44 256 ALA A O 1
ATOM 1922 N N . GLY A 1 257 ? 5.127 -20.132 -11.163 1.00 97.62 257 GLY A N 1
ATOM 1923 C CA . GLY A 1 257 ? 5.121 -21.336 -10.329 1.00 97.62 257 GLY A CA 1
ATOM 1924 C C . GLY A 1 257 ? 6.125 -21.339 -9.170 1.00 97.62 257 GLY A C 1
ATOM 1925 O O . GLY A 1 257 ? 6.191 -22.328 -8.440 1.00 97.62 257 GLY A O 1
ATOM 1926 N N . VAL A 1 258 ? 6.913 -20.275 -8.982 1.00 97.88 258 VAL A N 1
ATOM 1927 C CA . VAL A 1 258 ? 7.877 -20.194 -7.880 1.00 97.88 258 VAL A CA 1
ATOM 1928 C C . VAL A 1 258 ? 7.166 -19.781 -6.597 1.00 97.88 258 VAL A C 1
ATOM 1930 O O . VAL A 1 258 ? 6.516 -18.739 -6.528 1.00 97.88 258 VAL A O 1
ATOM 1933 N N . ARG A 1 259 ? 7.349 -20.589 -5.551 1.00 96.31 259 ARG A N 1
ATOM 1934 C CA . ARG A 1 259 ? 6.903 -20.288 -4.192 1.00 96.31 259 ARG A CA 1
ATOM 1935 C C . ARG A 1 259 ? 8.081 -19.880 -3.319 1.00 96.31 259 ARG A C 1
ATOM 1937 O O . ARG A 1 259 ? 9.042 -20.636 -3.157 1.00 96.31 259 ARG A O 1
ATOM 1944 N N . VAL A 1 260 ? 8.004 -18.687 -2.752 1.00 91.00 260 VAL A N 1
ATOM 1945 C CA . VAL A 1 260 ? 9.003 -18.145 -1.837 1.00 91.00 260 VAL A CA 1
ATOM 1946 C C . VAL A 1 260 ? 8.505 -18.355 -0.407 1.00 91.00 260 VAL A C 1
ATOM 1948 O O . VAL A 1 260 ? 7.618 -17.652 0.061 1.00 91.00 260 VAL A O 1
ATOM 1951 N N . GLU A 1 261 ? 9.051 -19.367 0.271 1.00 84.50 261 GLU A N 1
ATOM 1952 C CA . GLU A 1 261 ? 8.597 -19.774 1.613 1.00 84.50 261 GLU A CA 1
ATOM 1953 C C . GLU A 1 261 ? 9.021 -18.802 2.720 1.00 84.50 261 GLU A C 1
ATOM 1955 O O . GLU A 1 261 ? 8.356 -18.702 3.748 1.00 84.50 261 GLU A O 1
ATOM 1960 N N . ILE A 1 262 ? 10.123 -18.082 2.508 1.00 83.44 262 ILE A N 1
ATOM 1961 C CA . ILE A 1 262 ? 10.679 -17.137 3.476 1.00 83.44 262 ILE A CA 1
ATOM 1962 C C . ILE A 1 262 ? 10.222 -15.725 3.090 1.00 83.44 262 ILE A C 1
ATOM 1964 O O . ILE A 1 262 ? 10.461 -15.322 1.951 1.00 83.44 262 ILE A O 1
ATOM 1968 N N . PRO A 1 263 ? 9.608 -14.946 3.997 1.00 84.75 263 PRO A N 1
ATOM 1969 C CA . PRO A 1 263 ? 9.257 -13.561 3.712 1.00 84.75 263 PRO A CA 1
ATOM 1970 C C . PRO A 1 263 ? 10.473 -12.734 3.277 1.00 84.75 263 PRO A C 1
ATOM 1972 O O . PRO A 1 263 ? 11.510 -12.745 3.940 1.00 84.75 263 PRO A O 1
ATOM 1975 N N . LEU A 1 264 ? 10.342 -12.008 2.167 1.00 84.69 264 LEU A N 1
ATOM 1976 C CA . LEU A 1 264 ? 11.398 -11.143 1.645 1.00 84.69 264 LEU A CA 1
ATOM 1977 C C . LEU A 1 264 ? 11.292 -9.753 2.269 1.00 84.69 264 LEU A C 1
ATOM 1979 O O . LEU A 1 264 ? 10.218 -9.159 2.261 1.00 84.69 264 LEU A O 1
ATOM 1983 N N . GLN A 1 265 ? 12.408 -9.235 2.771 1.00 77.00 265 GLN A N 1
ATOM 1984 C CA . GLN A 1 265 ? 12.505 -7.931 3.432 1.00 77.00 265 GLN A CA 1
ATOM 1985 C C . GLN A 1 265 ? 13.450 -7.019 2.652 1.00 77.00 265 GLN A C 1
ATOM 1987 O O . GLN A 1 265 ? 14.414 -7.500 2.048 1.00 77.00 265 GLN A O 1
ATOM 1992 N N . ALA A 1 266 ? 13.199 -5.709 2.664 1.00 65.12 266 ALA A N 1
ATOM 1993 C CA . ALA A 1 266 ? 14.018 -4.736 1.937 1.00 65.12 266 ALA A CA 1
ATOM 1994 C C . ALA A 1 266 ? 15.494 -4.753 2.384 1.00 65.12 266 ALA A C 1
ATOM 1996 O O . ALA A 1 266 ? 16.388 -4.600 1.554 1.00 65.12 266 ALA A O 1
ATOM 1997 N N . GLU A 1 267 ? 15.748 -5.027 3.662 1.00 57.62 267 GLU A N 1
ATOM 1998 C CA . GLU A 1 267 ? 17.064 -5.104 4.305 1.00 57.62 267 GLU A CA 1
ATOM 1999 C C . GLU A 1 267 ? 17.921 -6.273 3.801 1.00 57.62 267 GLU A C 1
ATOM 2001 O O . GLU A 1 267 ? 19.140 -6.258 3.948 1.00 57.62 267 GLU A O 1
ATOM 2006 N N . ILE A 1 268 ? 17.310 -7.283 3.171 1.00 52.28 268 ILE A N 1
ATOM 2007 C CA . ILE A 1 268 ? 18.022 -8.430 2.578 1.00 52.28 268 ILE A CA 1
ATOM 2008 C C . ILE A 1 268 ? 18.756 -8.014 1.292 1.00 52.28 268 ILE A C 1
ATOM 2010 O O . ILE A 1 268 ? 19.612 -8.741 0.777 1.00 52.28 268 ILE A O 1
ATOM 2014 N N . ARG A 1 269 ? 18.432 -6.841 0.737 1.00 55.75 269 ARG A N 1
ATOM 2015 C CA . ARG A 1 269 ? 19.043 -6.352 -0.494 1.00 55.75 269 ARG A CA 1
ATOM 2016 C C . ARG A 1 269 ? 20.499 -5.952 -0.279 1.00 55.75 269 ARG A C 1
ATOM 2018 O O . ARG A 1 269 ? 20.843 -5.241 0.657 1.00 55.75 269 ARG A O 1
ATOM 2025 N N . GLU A 1 270 ? 21.331 -6.307 -1.255 1.00 52.84 270 GLU A N 1
ATOM 2026 C CA . GLU A 1 270 ? 22.757 -5.944 -1.304 1.00 52.84 270 GLU A CA 1
ATOM 2027 C C . GLU A 1 270 ? 23.020 -4.434 -1.287 1.00 52.84 270 GLU A C 1
ATOM 2029 O O . GLU A 1 270 ? 24.101 -3.996 -0.910 1.00 52.84 270 GLU A O 1
ATOM 2034 N N . ASP A 1 271 ? 22.050 -3.648 -1.753 1.00 53.88 271 ASP A N 1
ATOM 2035 C CA . ASP A 1 271 ? 22.156 -2.207 -1.961 1.00 53.88 271 ASP A CA 1
ATOM 2036 C C . ASP A 1 271 ? 21.312 -1.392 -0.970 1.00 53.88 271 ASP A C 1
ATOM 2038 O O . ASP A 1 271 ? 21.011 -0.225 -1.230 1.00 53.88 271 ASP A O 1
ATOM 2042 N N . TYR A 1 272 ? 20.913 -1.989 0.157 1.00 47.47 272 TYR A N 1
ATOM 2043 C CA . TYR A 1 272 ? 20.217 -1.268 1.217 1.00 47.47 272 TYR A CA 1
ATOM 2044 C C . TYR A 1 272 ? 21.206 -0.453 2.063 1.00 47.47 272 TYR A C 1
ATOM 2046 O O . TYR A 1 272 ? 22.152 -0.998 2.627 1.00 47.47 272 TYR A O 1
ATOM 2054 N N . ALA A 1 273 ? 20.987 0.862 2.154 1.00 54.47 273 ALA A N 1
ATOM 2055 C CA . ALA A 1 273 ? 21.850 1.771 2.915 1.00 54.47 273 ALA A CA 1
ATOM 2056 C C . ALA A 1 273 ? 21.099 2.528 4.022 1.00 54.47 273 ALA A C 1
ATOM 2058 O O . ALA A 1 273 ? 21.624 2.683 5.124 1.00 54.47 273 ALA A O 1
ATOM 2059 N N . LYS A 1 274 ? 19.890 3.021 3.728 1.00 61.88 274 LYS A N 1
ATOM 2060 C CA . LYS A 1 274 ? 19.016 3.778 4.637 1.00 61.88 274 LYS A CA 1
ATOM 2061 C C . LYS A 1 274 ? 17.607 3.890 4.039 1.00 61.88 274 LYS A C 1
ATOM 2063 O O . LYS A 1 274 ? 17.445 3.676 2.839 1.00 61.88 274 LYS A O 1
ATOM 2068 N N . VAL A 1 275 ? 16.635 4.288 4.864 1.00 64.38 275 VAL A N 1
ATOM 2069 C CA . VAL A 1 275 ? 15.303 4.710 4.400 1.00 64.38 275 VAL A CA 1
ATOM 2070 C C . VAL A 1 275 ? 15.434 6.034 3.656 1.00 64.38 275 VAL A C 1
ATOM 2072 O O . VAL A 1 275 ? 16.051 6.981 4.155 1.00 64.38 275 VAL A O 1
ATOM 2075 N N . GLU A 1 276 ? 14.866 6.090 2.458 1.00 74.31 276 GLU A N 1
ATOM 2076 C CA . GLU A 1 276 ? 14.899 7.269 1.600 1.00 74.31 276 GLU A CA 1
ATOM 2077 C C . GLU A 1 276 ? 13.596 8.084 1.732 1.00 74.31 276 GLU A C 1
ATOM 2079 O O . GLU A 1 276 ? 12.515 7.515 1.914 1.00 74.31 276 GLU A O 1
ATOM 2084 N N . PRO A 1 277 ? 13.638 9.425 1.596 1.00 79.44 277 PRO A N 1
ATOM 2085 C CA . PRO A 1 277 ? 12.421 10.241 1.622 1.00 79.44 277 PRO A CA 1
ATOM 2086 C C . PRO A 1 277 ? 11.438 9.877 0.502 1.00 79.44 277 PRO A C 1
ATOM 2088 O O . PRO A 1 277 ? 10.228 9.983 0.686 1.00 79.44 277 PRO A O 1
ATOM 2091 N N . PHE A 1 278 ? 11.941 9.419 -0.650 1.00 88.38 278 PHE A N 1
ATOM 2092 C CA . PHE A 1 278 ? 11.126 9.016 -1.793 1.00 88.38 278 PHE A CA 1
ATOM 2093 C C . PHE A 1 278 ? 11.437 7.577 -2.198 1.00 88.38 278 PHE A C 1
ATOM 2095 O O . PHE A 1 278 ? 12.486 7.296 -2.786 1.00 88.38 278 PHE A O 1
ATOM 2102 N N . GLU A 1 279 ? 10.500 6.669 -1.948 1.00 89.06 279 GLU A N 1
ATOM 2103 C CA . GLU A 1 279 ? 10.670 5.243 -2.237 1.00 89.06 279 GLU A CA 1
ATOM 2104 C C . GLU A 1 279 ? 9.652 4.751 -3.253 1.00 89.06 279 GLU A C 1
ATOM 2106 O O . GLU A 1 279 ? 8.488 5.155 -3.252 1.00 89.06 279 GLU A O 1
ATOM 2111 N N . ARG A 1 280 ? 10.087 3.871 -4.154 1.00 93.81 280 ARG A N 1
ATOM 2112 C CA . ARG A 1 280 ? 9.176 3.197 -5.070 1.00 93.81 280 ARG A CA 1
ATOM 2113 C C . ARG A 1 280 ? 9.447 1.705 -5.110 1.00 93.81 280 ARG A C 1
ATOM 2115 O O . ARG A 1 280 ? 10.533 1.275 -5.489 1.00 93.81 280 ARG A O 1
ATOM 2122 N N . ASN A 1 281 ? 8.439 0.927 -4.740 1.00 94.62 281 ASN A N 1
ATOM 2123 C CA . ASN A 1 281 ? 8.489 -0.525 -4.720 1.00 94.62 281 ASN A CA 1
ATOM 2124 C C . ASN A 1 281 ? 7.643 -1.088 -5.869 1.00 94.62 281 ASN A C 1
ATOM 2126 O O . ASN A 1 281 ? 6.491 -0.695 -6.041 1.00 94.62 281 ASN A O 1
ATOM 2130 N N . VAL A 1 282 ? 8.203 -2.009 -6.654 1.00 97.56 282 VAL A N 1
ATOM 2131 C CA . VAL A 1 282 ? 7.495 -2.724 -7.727 1.00 97.56 282 VAL A CA 1
ATOM 2132 C C . VAL A 1 282 ? 7.639 -4.224 -7.494 1.00 97.56 282 VAL A C 1
ATOM 2134 O O . VAL A 1 282 ? 8.739 -4.769 -7.576 1.00 97.56 282 VAL A O 1
ATOM 2137 N N . ILE A 1 283 ? 6.522 -4.875 -7.179 1.00 98.12 283 ILE A N 1
ATOM 2138 C CA . ILE A 1 283 ? 6.437 -6.287 -6.824 1.00 98.12 283 ILE A CA 1
ATOM 2139 C C . ILE A 1 283 ? 5.618 -6.988 -7.899 1.00 98.12 283 ILE A C 1
ATOM 2141 O O . ILE A 1 283 ? 4.460 -6.650 -8.136 1.00 98.12 283 ILE A O 1
ATOM 2145 N N . VAL A 1 284 ? 6.212 -7.983 -8.541 1.00 98.69 284 VAL A N 1
ATOM 2146 C CA . VAL A 1 284 ? 5.601 -8.762 -9.612 1.00 98.69 284 VAL A CA 1
ATOM 2147 C C . VAL A 1 284 ? 5.634 -10.229 -9.217 1.00 98.69 284 VAL A C 1
ATOM 2149 O O . VAL A 1 284 ? 6.707 -10.813 -9.072 1.00 98.69 284 VAL A O 1
ATOM 2152 N N . ALA A 1 285 ? 4.459 -10.830 -9.073 1.00 98.75 285 ALA A N 1
ATOM 2153 C CA . ALA A 1 285 ? 4.305 -12.269 -8.932 1.00 98.75 285 ALA A CA 1
ATOM 2154 C C . ALA A 1 285 ? 3.726 -12.809 -10.240 1.00 98.75 285 ALA A C 1
ATOM 2156 O O . ALA A 1 285 ? 2.578 -12.519 -10.580 1.00 98.75 285 ALA A O 1
ATOM 2157 N N . ASP A 1 286 ? 4.538 -13.539 -11.008 1.00 98.69 286 ASP A N 1
ATOM 2158 C CA . ASP A 1 286 ? 4.101 -14.150 -12.264 1.00 98.69 286 ASP A CA 1
ATOM 2159 C C . ASP A 1 286 ? 3.155 -15.340 -11.992 1.00 98.69 286 ASP A C 1
ATOM 2161 O O . ASP A 1 286 ? 2.842 -15.679 -10.852 1.00 98.69 286 ASP A O 1
ATOM 2165 N N . ARG A 1 287 ? 2.615 -15.954 -13.044 1.00 98.69 287 ARG A N 1
ATOM 2166 C CA . ARG A 1 287 ? 1.537 -16.946 -12.961 1.00 98.69 287 ARG A CA 1
ATOM 2167 C C . ARG A 1 287 ? 1.824 -18.055 -11.952 1.00 98.69 287 ARG A C 1
ATOM 2169 O O . ARG A 1 287 ? 2.823 -18.758 -12.072 1.00 98.69 287 ARG A O 1
ATOM 2176 N N . GLY A 1 288 ? 0.918 -18.245 -10.996 1.00 98.50 288 GLY A N 1
ATOM 2177 C CA . GLY A 1 288 ? 1.058 -19.264 -9.953 1.00 98.50 288 GLY A CA 1
ATOM 2178 C C . GLY A 1 288 ? 2.208 -19.036 -8.963 1.00 98.50 288 GLY A C 1
ATOM 2179 O O . GLY A 1 288 ? 2.552 -19.968 -8.243 1.00 98.50 288 GLY A O 1
ATOM 2180 N N . ALA A 1 289 ? 2.837 -17.857 -8.949 1.00 98.62 289 ALA A N 1
ATOM 2181 C CA . ALA A 1 289 ? 3.860 -17.515 -7.967 1.00 98.62 289 ALA A CA 1
ATOM 2182 C C . ALA A 1 289 ? 3.242 -17.205 -6.595 1.00 98.62 289 ALA A C 1
ATOM 2184 O O . ALA A 1 289 ? 2.118 -16.717 -6.514 1.00 98.62 289 ALA A O 1
ATOM 2185 N N . ASP A 1 290 ? 3.982 -17.448 -5.517 1.00 98.25 290 ASP A N 1
ATOM 2186 C CA . ASP A 1 290 ? 3.550 -17.145 -4.146 1.00 98.25 290 ASP A CA 1
ATOM 2187 C C . ASP A 1 290 ? 4.693 -16.465 -3.391 1.00 98.25 290 ASP A C 1
ATOM 2189 O O . ASP A 1 290 ? 5.810 -16.992 -3.345 1.00 98.25 290 ASP A O 1
ATOM 2193 N N . VAL A 1 291 ? 4.431 -15.276 -2.844 1.00 96.31 291 VAL A N 1
ATOM 2194 C CA . VAL A 1 291 ? 5.427 -14.487 -2.119 1.00 96.31 291 VAL A CA 1
ATOM 2195 C C . VAL A 1 291 ? 4.815 -13.664 -0.991 1.00 96.31 291 VAL A C 1
ATOM 2197 O O . VAL A 1 291 ? 3.733 -13.089 -1.111 1.00 96.31 291 VAL A O 1
ATOM 2200 N N . THR A 1 292 ? 5.562 -13.565 0.108 1.00 94.31 292 THR A N 1
ATOM 2201 C CA . THR A 1 292 ? 5.335 -12.570 1.159 1.00 94.31 292 THR A CA 1
ATOM 2202 C C . THR A 1 292 ? 6.458 -11.541 1.113 1.00 94.31 292 THR A C 1
ATOM 2204 O O . THR A 1 292 ? 7.630 -11.907 1.193 1.00 94.31 292 THR A O 1
ATOM 2207 N N . TYR A 1 293 ? 6.104 -10.266 0.985 1.00 91.88 293 TYR A N 1
ATOM 2208 C CA . TYR A 1 293 ? 7.022 -9.134 1.051 1.00 91.88 293 TYR A CA 1
ATOM 2209 C C . TYR A 1 293 ? 6.745 -8.322 2.316 1.00 91.88 293 TYR A C 1
ATOM 2211 O O . TYR A 1 293 ? 5.588 -8.024 2.614 1.00 91.88 293 TYR A O 1
ATOM 2219 N N . ILE A 1 294 ? 7.797 -7.973 3.049 1.00 86.75 294 ILE A N 1
ATOM 2220 C CA . ILE A 1 294 ? 7.732 -7.177 4.273 1.00 86.75 294 ILE A CA 1
ATOM 2221 C C . ILE A 1 294 ? 8.511 -5.884 4.055 1.00 86.75 294 ILE A C 1
ATOM 2223 O O . ILE A 1 294 ? 9.708 -5.885 3.777 1.00 86.75 294 ILE A O 1
ATOM 2227 N N . GLU A 1 295 ? 7.808 -4.773 4.207 1.00 79.44 295 GLU A N 1
ATOM 2228 C CA . GLU A 1 295 ? 8.346 -3.425 4.273 1.00 79.44 295 GLU A CA 1
ATOM 2229 C C . GLU A 1 295 ? 8.414 -3.016 5.748 1.00 79.44 295 GLU A C 1
ATOM 2231 O O . GLU A 1 295 ? 7.406 -2.643 6.356 1.00 79.44 295 GLU A O 1
ATOM 2236 N N . GLY A 1 296 ? 9.601 -3.148 6.341 1.00 66.56 296 GLY A N 1
ATOM 2237 C CA . GLY A 1 296 ? 9.895 -2.650 7.678 1.00 66.56 296 GLY A CA 1
ATOM 2238 C C . GLY A 1 296 ? 10.371 -1.205 7.608 1.00 66.56 296 GLY A C 1
ATOM 2239 O O . GLY A 1 296 ? 11.563 -0.940 7.567 1.00 66.56 296 GLY A O 1
ATOM 2240 N N . CYS A 1 297 ? 9.460 -0.234 7.646 1.00 58.84 297 CYS A N 1
ATOM 2241 C CA . CYS A 1 297 ? 9.840 1.156 7.914 1.00 58.84 297 CYS A CA 1
ATOM 2242 C C . CYS A 1 297 ? 9.931 1.368 9.435 1.00 58.84 297 CYS A C 1
ATOM 2244 O O . CYS A 1 297 ? 9.292 2.263 9.997 1.00 58.84 297 CYS A O 1
ATOM 2246 N N . THR A 1 298 ? 10.683 0.505 10.124 1.00 49.16 298 THR A N 1
ATOM 2247 C CA . THR A 1 298 ? 10.996 0.615 11.552 1.00 49.16 298 THR A CA 1
ATOM 2248 C C . THR A 1 298 ? 12.338 1.316 11.684 1.00 49.16 298 THR A C 1
ATOM 2250 O O . THR A 1 298 ? 13.367 0.747 12.028 1.00 49.16 298 THR A O 1
ATOM 2253 N N . ALA A 1 299 ? 12.353 2.601 11.344 1.00 37.84 299 ALA A N 1
ATOM 2254 C CA . ALA A 1 299 ? 13.550 3.404 11.482 1.00 37.84 299 ALA A CA 1
ATOM 2255 C C . ALA A 1 299 ? 13.633 3.963 12.915 1.00 37.84 299 ALA A C 1
ATOM 2257 O O . ALA A 1 299 ? 12.871 4.871 13.249 1.00 37.84 299 ALA A O 1
ATOM 2258 N N . PRO A 1 300 ? 14.611 3.566 13.754 1.00 33.81 300 PRO A N 1
ATOM 2259 C CA . PRO A 1 300 ? 15.119 4.443 14.799 1.00 33.81 300 PRO A CA 1
ATOM 2260 C C . PRO A 1 300 ? 16.043 5.470 14.129 1.00 33.81 300 PRO A C 1
ATOM 2262 O O . PRO A 1 300 ? 17.229 5.555 14.432 1.00 33.81 300 PRO A O 1
ATOM 2265 N N . VAL A 1 301 ? 15.544 6.200 13.132 1.00 35.78 301 VAL A N 1
ATOM 2266 C CA . VAL A 1 301 ? 16.350 7.170 12.397 1.00 35.78 301 VAL A CA 1
ATOM 2267 C C . VAL A 1 301 ? 15.595 8.477 12.411 1.00 35.78 301 VAL A C 1
ATOM 2269 O O . VAL A 1 301 ? 14.632 8.682 11.681 1.00 35.78 301 VAL A O 1
ATOM 2272 N N . TYR A 1 302 ? 16.061 9.353 13.297 1.00 35.66 302 TYR A N 1
ATOM 2273 C CA . TYR A 1 302 ? 15.887 10.792 13.200 1.00 35.66 302 TYR A CA 1
ATOM 2274 C C . TYR A 1 302 ? 16.385 11.241 11.819 1.00 35.66 302 TYR A C 1
ATOM 2276 O O . TYR A 1 302 ? 17.550 11.612 11.664 1.00 35.66 302 TYR A O 1
ATOM 2284 N N . THR A 1 303 ? 15.537 11.175 10.795 1.00 42.25 303 THR A N 1
ATOM 2285 C CA . THR A 1 303 ? 15.781 11.932 9.575 1.00 42.25 303 THR A CA 1
ATOM 2286 C C . THR A 1 303 ? 15.363 13.377 9.841 1.00 42.25 303 THR A C 1
ATOM 2288 O O . THR A 1 303 ? 14.270 13.617 10.356 1.00 42.25 303 THR A O 1
ATOM 2291 N N . PRO A 1 304 ? 16.214 14.366 9.523 1.00 40.06 304 PRO A N 1
ATOM 2292 C CA . PRO A 1 304 ? 15.822 15.775 9.555 1.00 40.06 304 PRO A CA 1
ATOM 2293 C C . PRO A 1 304 ? 14.727 16.095 8.521 1.00 40.06 304 PRO A C 1
ATOM 2295 O O . PRO A 1 304 ? 14.058 17.122 8.632 1.00 40.06 304 PRO A O 1
ATOM 2298 N N . ASP A 1 305 ? 14.523 15.204 7.548 1.00 55.84 305 ASP A N 1
ATOM 2299 C CA . ASP A 1 305 ? 13.534 15.342 6.488 1.00 55.84 305 ASP A CA 1
ATOM 2300 C C . ASP A 1 305 ? 12.144 14.933 6.997 1.00 55.84 305 ASP A C 1
ATOM 2302 O O . ASP A 1 305 ? 11.872 13.768 7.288 1.00 55.84 305 ASP A O 1
ATOM 2306 N N . GLN A 1 306 ? 11.256 15.921 7.119 1.00 74.75 306 GLN A N 1
ATOM 2307 C CA . GLN A 1 306 ? 9.902 15.792 7.681 1.00 74.75 306 GLN A CA 1
ATOM 2308 C C . GLN A 1 306 ? 8.894 15.114 6.732 1.00 74.75 306 GLN A C 1
ATOM 2310 O O . GLN A 1 306 ? 7.688 15.240 6.933 1.00 74.75 306 GLN A O 1
ATOM 2315 N N . LEU A 1 307 ? 9.352 14.426 5.681 1.00 85.31 307 LEU A N 1
ATOM 2316 C CA . LEU A 1 307 ? 8.491 13.901 4.625 1.00 85.31 307 LEU A CA 1
ATOM 2317 C C . LEU A 1 307 ? 8.971 12.530 4.137 1.00 85.31 307 LEU A C 1
ATOM 2319 O O . LEU A 1 307 ? 10.122 12.376 3.738 1.00 85.31 307 LEU A O 1
ATOM 2323 N N . HIS A 1 308 ? 8.052 11.569 4.096 1.00 88.06 308 HIS A N 1
ATOM 2324 C CA . HIS A 1 308 ? 8.217 10.299 3.400 1.00 88.06 308 HIS A CA 1
ATOM 2325 C C . HIS A 1 308 ? 7.097 10.148 2.365 1.00 88.06 308 HIS A C 1
ATOM 2327 O O . HIS A 1 308 ? 5.914 10.258 2.696 1.00 88.06 308 HIS A O 1
ATOM 2333 N N . VAL A 1 309 ? 7.462 9.933 1.100 1.00 91.19 309 VAL A N 1
ATOM 2334 C CA . VAL A 1 309 ? 6.524 9.753 -0.011 1.00 91.19 309 VAL A CA 1
ATOM 2335 C C . VAL A 1 309 ? 6.825 8.449 -0.732 1.00 91.19 309 VAL A C 1
ATOM 2337 O O . VAL A 1 309 ? 7.801 8.354 -1.482 1.00 91.19 309 VAL A O 1
ATOM 2340 N N . SER A 1 310 ? 5.951 7.460 -0.567 1.00 92.19 310 SER A N 1
ATOM 2341 C CA . SER A 1 310 ? 6.155 6.122 -1.125 1.00 92.19 310 SER A CA 1
ATOM 2342 C C . SER A 1 310 ? 5.107 5.748 -2.174 1.00 92.19 310 SER A C 1
ATOM 2344 O O . SER A 1 310 ? 3.933 6.123 -2.075 1.00 92.19 310 SER A O 1
ATOM 2346 N N . ALA A 1 311 ? 5.532 5.000 -3.192 1.00 95.50 311 ALA A N 1
ATOM 2347 C CA . ALA A 1 311 ? 4.651 4.377 -4.172 1.00 95.50 311 ALA A CA 1
ATOM 2348 C C . ALA A 1 311 ? 4.910 2.870 -4.252 1.00 95.50 311 ALA A C 1
ATOM 2350 O O . ALA A 1 311 ? 6.035 2.443 -4.501 1.00 95.50 311 ALA A O 1
ATOM 2351 N N . ILE A 1 312 ? 3.864 2.065 -4.088 1.00 96.69 312 ILE A N 1
ATOM 2352 C CA . ILE A 1 312 ? 3.953 0.605 -4.084 1.00 96.69 312 ILE A CA 1
ATOM 2353 C C . ILE A 1 312 ? 3.048 0.024 -5.163 1.00 96.69 312 ILE A C 1
ATOM 2355 O O . ILE A 1 312 ? 1.825 0.145 -5.104 1.00 96.69 312 ILE A O 1
ATOM 2359 N N . GLU A 1 313 ? 3.661 -0.635 -6.138 1.00 98.12 313 GLU A N 1
ATOM 2360 C CA . GLU A 1 313 ? 2.991 -1.343 -7.221 1.00 98.12 313 GLU A CA 1
ATOM 2361 C C . GLU A 1 313 ? 3.063 -2.848 -6.972 1.00 98.12 313 GLU A C 1
ATOM 2363 O O . GLU A 1 313 ? 4.153 -3.407 -6.872 1.00 98.12 313 GLU A O 1
ATOM 2368 N N . VAL A 1 314 ? 1.910 -3.512 -6.910 1.00 98.69 314 VAL A N 1
ATOM 2369 C CA . VAL A 1 314 ? 1.822 -4.977 -6.868 1.00 98.69 314 VAL A CA 1
ATOM 2370 C C . VAL A 1 314 ? 1.133 -5.464 -8.140 1.00 98.69 314 VAL A C 1
ATOM 2372 O O . VAL A 1 314 ? 0.015 -5.063 -8.444 1.00 98.69 314 VAL A O 1
ATOM 2375 N N . ILE A 1 315 ? 1.786 -6.340 -8.894 1.00 98.81 315 ILE A N 1
ATOM 2376 C CA . ILE A 1 315 ? 1.229 -6.982 -10.083 1.00 98.81 315 ILE A CA 1
ATOM 2377 C C . ILE A 1 315 ? 1.134 -8.481 -9.796 1.00 98.81 315 ILE A C 1
ATOM 2379 O O . ILE A 1 315 ? 2.138 -9.193 -9.833 1.00 98.81 315 ILE A O 1
ATOM 2383 N N . ALA A 1 316 ? -0.077 -8.946 -9.491 1.00 98.81 316 ALA A N 1
ATOM 2384 C CA . ALA A 1 316 ? -0.375 -10.344 -9.203 1.00 98.81 316 ALA A CA 1
ATOM 2385 C C . ALA A 1 316 ? -0.978 -11.005 -10.449 1.00 98.81 316 ALA A C 1
ATOM 2387 O O . ALA A 1 316 ? -2.162 -10.841 -10.752 1.00 98.81 316 ALA A O 1
ATOM 2388 N N . MET A 1 317 ? -0.148 -11.729 -11.201 1.00 98.81 317 MET A N 1
ATOM 2389 C CA . MET A 1 317 ? -0.525 -12.425 -12.437 1.00 98.81 317 MET A CA 1
ATOM 2390 C C . MET A 1 317 ? -1.409 -13.656 -12.145 1.00 98.81 317 MET A C 1
ATOM 2392 O O . MET A 1 317 ? -1.516 -14.063 -10.987 1.00 98.81 317 MET A O 1
ATOM 2396 N N . PRO A 1 318 ? -2.063 -14.273 -13.156 1.00 98.81 318 PRO A N 1
ATOM 2397 C CA . PRO A 1 318 ? -3.075 -15.300 -12.912 1.00 98.81 318 PRO A CA 1
ATOM 2398 C C . PRO A 1 318 ? -2.647 -16.422 -11.957 1.00 98.81 318 PRO A C 1
ATOM 2400 O O . PRO A 1 318 ? -1.576 -17.010 -12.115 1.00 98.81 318 PRO A O 1
ATOM 2403 N N . GLY A 1 319 ? -3.499 -16.717 -10.976 1.00 98.69 319 GLY A N 1
ATOM 2404 C CA . GLY A 1 319 ? -3.271 -17.746 -9.958 1.00 98.69 319 GLY A CA 1
ATOM 2405 C C . GLY A 1 319 ? -2.143 -17.466 -8.959 1.00 98.69 319 GLY A C 1
ATOM 2406 O O . GLY A 1 319 ? -1.782 -18.378 -8.221 1.00 98.69 319 GLY A O 1
ATOM 2407 N N . SER A 1 320 ? -1.548 -16.268 -8.950 1.00 98.81 320 SER A N 1
ATOM 2408 C CA . SER A 1 320 ? -0.499 -15.909 -7.986 1.00 98.81 320 SER A CA 1
ATOM 2409 C C . SER A 1 320 ? -1.061 -15.414 -6.653 1.00 98.81 320 SER A C 1
ATOM 2411 O O . SER A 1 320 ? -2.197 -14.947 -6.571 1.00 98.81 320 SER A O 1
ATOM 2413 N N . HIS A 1 321 ? -0.241 -15.482 -5.610 1.00 98.69 321 HIS A N 1
ATOM 2414 C CA . HIS A 1 321 ? -0.547 -14.995 -4.274 1.00 98.69 321 HIS A CA 1
ATOM 2415 C C . HIS A 1 321 ? 0.542 -14.019 -3.811 1.00 98.69 321 HIS A C 1
ATOM 2417 O O . HIS A 1 321 ? 1.729 -14.348 -3.809 1.00 98.69 321 HIS A O 1
ATOM 2423 N N . VAL A 1 322 ? 0.142 -12.810 -3.412 1.00 98.56 322 VAL A N 1
ATOM 2424 C CA . VAL A 1 322 ? 1.055 -11.801 -2.861 1.00 98.56 322 VAL A CA 1
ATOM 2425 C C . VAL A 1 322 ? 0.533 -11.324 -1.519 1.00 98.56 322 VAL A C 1
ATOM 2427 O O . VAL A 1 322 ? -0.528 -10.710 -1.444 1.00 98.56 322 VAL A O 1
ATOM 2430 N N . ARG A 1 323 ? 1.315 -11.536 -0.464 1.00 97.75 323 ARG A N 1
ATOM 2431 C CA . ARG A 1 323 ? 1.109 -10.867 0.820 1.00 97.75 323 ARG A CA 1
ATOM 2432 C C . ARG A 1 323 ? 2.105 -9.726 0.951 1.00 97.75 323 ARG A C 1
ATOM 2434 O O . ARG A 1 323 ? 3.309 -9.950 0.886 1.00 97.75 323 ARG A O 1
ATOM 2441 N N . TYR A 1 324 ? 1.606 -8.516 1.152 1.00 96.31 324 TYR A N 1
ATOM 2442 C CA . TYR A 1 324 ? 2.406 -7.323 1.376 1.00 96.31 324 TYR A CA 1
ATOM 2443 C C . TYR A 1 324 ? 2.169 -6.820 2.796 1.00 96.31 324 TYR A C 1
ATOM 2445 O O . TYR A 1 324 ? 1.067 -6.389 3.133 1.00 96.31 324 TYR A O 1
ATOM 2453 N N . ILE A 1 325 ? 3.208 -6.862 3.620 1.00 92.94 325 ILE A N 1
ATOM 2454 C CA . ILE A 1 325 ? 3.173 -6.423 5.011 1.00 92.94 325 ILE A CA 1
ATOM 2455 C C . ILE A 1 325 ? 3.934 -5.102 5.105 1.00 92.94 325 ILE A C 1
ATOM 2457 O O . ILE A 1 325 ? 5.106 -5.060 4.754 1.00 92.94 325 ILE A O 1
ATOM 2461 N N . ALA A 1 326 ? 3.300 -4.038 5.591 1.00 89.31 326 ALA A N 1
ATOM 2462 C CA . ALA A 1 326 ? 3.960 -2.780 5.917 1.00 89.31 326 ALA A CA 1
ATOM 2463 C C . ALA A 1 326 ? 3.892 -2.520 7.421 1.00 89.31 326 ALA A C 1
ATOM 2465 O O . ALA A 1 326 ? 2.816 -2.288 7.980 1.00 89.31 326 ALA A O 1
ATOM 2466 N N . LEU A 1 327 ? 5.056 -2.515 8.061 1.00 85.00 327 LEU A N 1
ATOM 2467 C CA . LEU A 1 327 ? 5.210 -2.177 9.469 1.00 85.00 327 LEU A CA 1
ATOM 2468 C C . LEU A 1 327 ? 5.865 -0.809 9.550 1.00 85.00 327 LEU A C 1
ATOM 2470 O O . LEU A 1 327 ? 7.033 -0.637 9.212 1.00 85.00 327 LEU A O 1
ATOM 2474 N N . GLN A 1 328 ? 5.083 0.182 9.953 1.00 81.06 328 GLN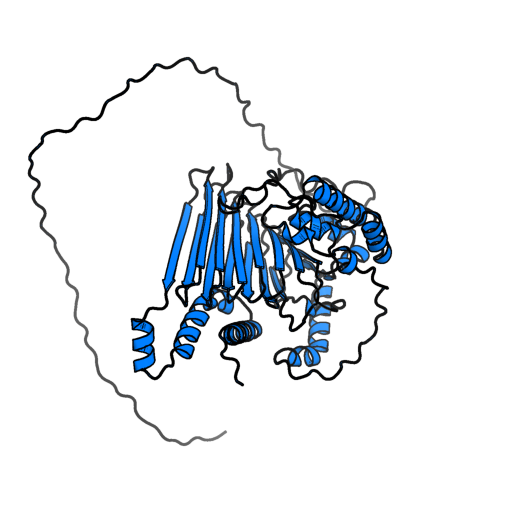 A N 1
ATOM 2475 C CA . GLN A 1 328 ? 5.524 1.562 10.015 1.00 81.06 328 GLN A CA 1
ATOM 2476 C C . GLN A 1 328 ? 5.641 2.013 11.462 1.00 81.06 328 GLN A C 1
ATOM 2478 O O . GLN A 1 328 ? 4.672 1.926 12.218 1.00 81.06 328 GLN A O 1
ATOM 2483 N N . ASN A 1 329 ? 6.783 2.617 11.788 1.00 80.62 329 ASN A N 1
ATOM 2484 C CA . ASN A 1 329 ? 6.933 3.456 12.965 1.00 80.62 329 ASN A CA 1
ATOM 2485 C C . ASN A 1 329 ? 7.860 4.640 12.667 1.00 80.62 329 ASN A C 1
ATOM 2487 O O . ASN A 1 329 ? 9.080 4.518 12.745 1.00 80.62 329 ASN A O 1
ATOM 2491 N N . PHE A 1 330 ? 7.275 5.783 12.310 1.00 81.62 330 PHE A N 1
ATOM 2492 C CA . PHE A 1 330 ? 8.030 7.008 12.031 1.00 81.62 330 PHE A CA 1
ATOM 2493 C C . PHE A 1 330 ? 8.032 7.968 13.219 1.00 81.62 330 PHE A C 1
ATOM 2495 O O . PHE A 1 330 ? 7.082 8.023 14.000 1.00 81.62 330 PHE A O 1
ATOM 2502 N N . ALA A 1 331 ? 9.050 8.827 13.280 1.00 80.56 331 ALA A N 1
ATOM 2503 C CA . ALA A 1 331 ? 9.054 9.963 14.192 1.00 80.56 331 ALA A CA 1
ATOM 2504 C C . ALA A 1 331 ? 7.797 10.840 14.007 1.00 80.56 331 ALA A C 1
ATOM 2506 O O . ALA A 1 331 ? 7.225 10.934 12.914 1.00 80.56 331 ALA A O 1
ATOM 2507 N N . ARG A 1 332 ? 7.346 11.484 15.088 1.00 83.00 332 ARG A N 1
ATOM 2508 C CA . ARG A 1 332 ? 6.075 12.233 15.131 1.00 83.00 332 ARG A CA 1
ATOM 2509 C C . ARG A 1 332 ? 6.099 13.520 14.310 1.00 83.00 332 ARG A C 1
ATOM 2511 O O . ARG A 1 332 ? 5.073 14.176 14.187 1.00 83.00 332 ARG A O 1
ATOM 2518 N N . GLU A 1 333 ? 7.248 13.880 13.756 1.00 83.06 333 GLU A N 1
ATOM 2519 C CA . GLU A 1 333 ? 7.468 15.023 12.880 1.00 83.06 333 GLU A CA 1
ATOM 2520 C C . GLU A 1 333 ? 7.274 14.671 11.397 1.00 83.06 333 GLU A C 1
ATOM 2522 O O . GLU A 1 333 ? 7.066 15.573 10.588 1.00 83.06 333 GLU A O 1
ATOM 2527 N N . VAL A 1 334 ? 7.304 13.382 11.040 1.00 85.00 334 VAL A N 1
ATOM 2528 C CA . VAL A 1 334 ? 7.252 12.914 9.647 1.00 85.00 334 VAL A CA 1
ATOM 2529 C C . VAL A 1 334 ? 5.821 12.933 9.115 1.00 85.00 334 VAL A C 1
ATOM 2531 O O . VAL A 1 334 ? 4.928 12.303 9.688 1.00 85.00 334 VAL A O 1
ATOM 2534 N N . ASP A 1 335 ? 5.601 13.606 7.989 1.00 89.69 335 ASP A N 1
ATOM 2535 C CA . ASP A 1 335 ? 4.421 13.418 7.149 1.00 89.69 335 ASP A CA 1
ATOM 2536 C C . ASP A 1 335 ? 4.655 12.228 6.209 1.00 89.69 335 ASP A C 1
ATOM 2538 O O . ASP A 1 335 ? 5.597 12.222 5.420 1.00 89.69 335 ASP A O 1
ATOM 2542 N N . ASN A 1 336 ? 3.803 11.210 6.295 1.00 91.06 336 ASN A N 1
ATOM 2543 C CA . ASN A 1 336 ? 3.891 10.000 5.496 1.00 91.06 336 ASN A CA 1
ATOM 2544 C C . ASN A 1 336 ? 2.765 9.936 4.455 1.00 91.06 336 ASN A C 1
ATOM 2546 O O . ASN A 1 336 ? 1.596 9.772 4.810 1.00 91.06 336 ASN A O 1
ATOM 2550 N N . LEU A 1 337 ? 3.118 10.036 3.176 1.00 93.50 337 LEU A N 1
ATOM 2551 C CA . LEU A 1 337 ? 2.190 10.035 2.048 1.00 93.50 337 LEU A CA 1
ATOM 2552 C C . LEU A 1 337 ? 2.449 8.811 1.167 1.00 93.50 337 LEU A C 1
ATOM 2554 O O . LEU A 1 337 ? 3.456 8.741 0.466 1.00 93.50 337 LEU A O 1
ATOM 2558 N N . VAL A 1 338 ? 1.536 7.843 1.171 1.00 93.81 338 VAL A N 1
ATOM 2559 C CA . VAL A 1 338 ? 1.762 6.550 0.517 1.00 93.81 338 VAL A CA 1
ATOM 2560 C C . VAL A 1 338 ? 0.665 6.237 -0.485 1.00 93.81 338 VAL A C 1
ATOM 2562 O O . VAL A 1 338 ? -0.517 6.199 -0.156 1.00 93.81 338 VAL A O 1
ATOM 2565 N N . THR A 1 339 ? 1.081 5.935 -1.711 1.00 95.62 339 THR A N 1
ATOM 2566 C CA . THR A 1 339 ? 0.203 5.428 -2.769 1.00 95.62 339 THR A CA 1
ATOM 2567 C C . THR A 1 339 ? 0.486 3.947 -2.976 1.00 95.62 339 THR A C 1
ATOM 2569 O O . THR A 1 339 ? 1.566 3.597 -3.439 1.00 95.62 339 THR A O 1
ATOM 2572 N N . LYS A 1 340 ? -0.464 3.058 -2.666 1.00 96.38 340 LYS A N 1
ATOM 2573 C CA . LYS A 1 340 ? -0.327 1.623 -2.968 1.00 96.38 340 LYS A CA 1
ATOM 2574 C C . LYS A 1 340 ? -1.401 1.185 -3.948 1.00 96.38 340 LYS A C 1
ATOM 2576 O O . LYS A 1 340 ? -2.571 1.512 -3.751 1.00 96.38 340 LYS A O 1
ATOM 2581 N N . ARG A 1 341 ? -1.028 0.420 -4.974 1.00 98.31 341 ARG A N 1
ATOM 2582 C CA . ARG A 1 341 ? -1.987 -0.161 -5.916 1.00 98.31 341 ARG A CA 1
ATOM 2583 C C . ARG A 1 341 ? -1.587 -1.562 -6.345 1.00 98.31 341 ARG A C 1
ATOM 2585 O O . ARG A 1 341 ? -0.455 -1.788 -6.768 1.00 98.31 341 ARG A O 1
ATOM 2592 N N . ALA A 1 342 ? -2.548 -2.476 -6.275 1.00 98.75 342 ALA A N 1
ATOM 2593 C CA . ALA A 1 342 ? -2.448 -3.823 -6.808 1.00 98.75 342 ALA A CA 1
ATOM 2594 C C . ALA A 1 342 ? -3.279 -3.981 -8.082 1.00 98.75 342 ALA A C 1
ATOM 2596 O O . ALA A 1 342 ? -4.432 -3.553 -8.131 1.00 98.75 342 ALA A O 1
ATOM 2597 N N . LEU A 1 343 ? -2.710 -4.659 -9.075 1.00 98.88 343 LEU A N 1
ATOM 2598 C CA . LEU A 1 343 ? -3.421 -5.232 -10.212 1.00 98.88 343 LEU A CA 1
ATOM 2599 C C . LEU A 1 343 ? -3.537 -6.740 -9.979 1.00 98.88 343 LEU A C 1
ATOM 2601 O O . LEU A 1 343 ? -2.522 -7.439 -9.952 1.00 98.88 343 LEU A O 1
ATOM 2605 N N . VAL A 1 344 ? -4.759 -7.233 -9.779 1.00 98.88 344 VAL A N 1
ATOM 2606 C CA . VAL A 1 344 ? -5.022 -8.625 -9.391 1.00 98.88 344 VAL A CA 1
ATOM 2607 C C . VAL A 1 344 ? -5.708 -9.354 -10.538 1.00 98.88 344 VAL A C 1
ATOM 2609 O O . VAL A 1 344 ? -6.865 -9.088 -10.865 1.00 98.88 344 VAL A O 1
ATOM 2612 N N . HIS A 1 345 ? -4.979 -10.255 -11.188 1.00 98.88 345 HIS A N 1
ATOM 2613 C CA . HIS A 1 345 ? -5.468 -11.005 -12.341 1.00 98.88 345 HIS A CA 1
ATOM 2614 C C . HIS A 1 345 ? -6.301 -12.236 -11.942 1.00 98.88 345 HIS A C 1
ATOM 2616 O O . HIS A 1 345 ? -6.537 -12.510 -10.770 1.00 98.88 345 HIS A O 1
ATOM 2622 N N . GLU A 1 346 ? -6.781 -12.971 -12.948 1.00 98.75 346 GLU A N 1
ATOM 2623 C CA . GLU A 1 346 ? -7.674 -14.125 -12.795 1.00 98.75 346 GLU A CA 1
ATOM 2624 C C . GLU A 1 346 ? -7.171 -15.132 -11.756 1.00 98.75 346 GLU A C 1
ATOM 2626 O O . GLU A 1 346 ? -6.037 -15.608 -11.833 1.00 98.75 346 GLU A O 1
ATOM 2631 N N . GLY A 1 347 ? -8.022 -15.448 -10.778 1.00 98.69 347 GLY A N 1
ATOM 2632 C CA . GLY A 1 347 ? -7.710 -16.371 -9.686 1.00 98.69 347 GLY A CA 1
ATOM 2633 C C . GLY A 1 347 ? -6.514 -15.977 -8.809 1.00 98.69 347 GLY A C 1
ATOM 2634 O O . GLY A 1 347 ? -6.077 -16.797 -8.009 1.00 98.69 347 GLY A O 1
ATOM 2635 N N . ALA A 1 348 ? -5.959 -14.773 -8.971 1.00 98.88 348 ALA A N 1
ATOM 2636 C CA . ALA A 1 348 ? -4.876 -14.271 -8.140 1.00 98.88 348 ALA A CA 1
ATOM 2637 C C . ALA A 1 348 ? -5.422 -13.624 -6.860 1.00 98.88 348 ALA A C 1
ATOM 2639 O O . ALA A 1 348 ? -6.582 -13.199 -6.795 1.00 98.88 348 ALA A O 1
ATOM 2640 N N . SER A 1 349 ? -4.572 -13.517 -5.844 1.00 98.88 349 SER A N 1
ATOM 2641 C CA . SER A 1 349 ? -4.935 -12.938 -4.554 1.00 98.88 349 SER A CA 1
ATOM 2642 C C . SER A 1 349 ? -3.871 -11.993 -4.013 1.00 98.88 349 SER A C 1
ATOM 2644 O O . SER A 1 349 ? -2.685 -12.327 -4.032 1.00 98.88 349 SER A O 1
ATOM 2646 N N . VAL A 1 350 ? -4.302 -10.849 -3.480 1.00 98.81 350 VAL A N 1
ATOM 2647 C CA . VAL A 1 350 ? -3.428 -9.893 -2.786 1.00 98.81 350 VAL A CA 1
ATOM 2648 C C . VAL A 1 350 ? -3.914 -9.657 -1.362 1.00 98.81 350 VAL A C 1
ATOM 2650 O O . VAL A 1 350 ? -5.095 -9.405 -1.140 1.00 98.81 350 VAL A O 1
ATOM 2653 N N . GLU A 1 351 ? -2.998 -9.690 -0.403 1.00 98.38 351 GLU A N 1
ATOM 2654 C CA . GLU A 1 351 ? -3.258 -9.355 0.995 1.00 98.38 351 GLU A CA 1
ATOM 2655 C C . GLU A 1 351 ? -2.381 -8.174 1.420 1.00 98.38 351 GLU A C 1
ATOM 2657 O O . GLU A 1 351 ? -1.155 -8.272 1.413 1.00 98.38 351 GLU A O 1
ATOM 2662 N N . TRP A 1 352 ? -3.005 -7.064 1.806 1.00 97.94 352 TRP A N 1
ATOM 2663 C CA . TRP A 1 352 ? -2.352 -5.909 2.412 1.00 97.94 352 TRP A CA 1
ATOM 2664 C C . TRP A 1 352 ? -2.451 -6.002 3.933 1.00 97.94 352 TRP A C 1
ATOM 2666 O O . TRP A 1 352 ? -3.555 -6.083 4.472 1.00 97.94 352 TRP A O 1
ATOM 2676 N N . VAL A 1 353 ? -1.319 -5.952 4.629 1.00 96.25 353 VAL A N 1
ATOM 2677 C CA . VAL A 1 353 ? -1.254 -5.974 6.094 1.00 96.25 353 VAL A CA 1
ATOM 2678 C C . VAL A 1 353 ? -0.496 -4.742 6.568 1.00 96.25 353 VAL A C 1
ATOM 2680 O O . VAL A 1 353 ? 0.718 -4.671 6.412 1.00 96.25 353 VAL A O 1
ATOM 2683 N N . ASP A 1 354 ? -1.194 -3.776 7.159 1.00 94.12 354 ASP A N 1
ATOM 2684 C CA . ASP A 1 354 ? -0.620 -2.478 7.515 1.00 94.12 354 ASP A CA 1
ATOM 2685 C C . ASP A 1 354 ? -0.688 -2.226 9.033 1.00 94.12 354 ASP A C 1
ATOM 2687 O O . ASP A 1 354 ? -1.765 -2.171 9.629 1.00 94.12 354 ASP A O 1
ATOM 2691 N N . ALA A 1 355 ? 0.468 -1.995 9.659 1.00 92.00 355 ALA A N 1
ATOM 2692 C CA . ALA A 1 355 ? 0.576 -1.445 11.009 1.00 92.00 355 ALA A CA 1
ATOM 2693 C C . ALA A 1 355 ? 1.083 -0.002 10.925 1.00 92.00 355 ALA A C 1
ATOM 2695 O O . ALA A 1 355 ? 2.232 0.231 10.555 1.00 92.00 355 ALA A O 1
ATOM 2696 N N . ASN A 1 356 ? 0.225 0.970 11.240 1.00 92.25 356 ASN A N 1
ATOM 2697 C CA . ASN A 1 356 ? 0.538 2.395 11.125 1.00 92.25 356 ASN A CA 1
ATOM 2698 C C . ASN A 1 356 ? 0.739 3.004 12.517 1.00 92.25 356 ASN A C 1
ATOM 2700 O O . ASN A 1 356 ? -0.232 3.337 13.202 1.00 92.25 356 ASN A O 1
ATOM 2704 N N . LEU A 1 357 ? 2.002 3.137 12.921 1.00 87.94 357 LEU A N 1
ATOM 2705 C CA . LEU A 1 357 ? 2.421 3.769 14.170 1.00 87.94 357 LEU A CA 1
ATOM 2706 C C . LEU A 1 357 ? 3.280 5.007 13.859 1.00 87.94 357 LEU A C 1
ATOM 2708 O O . LEU A 1 357 ? 3.945 5.086 12.818 1.00 87.94 357 LEU A O 1
ATOM 2712 N N . GLY A 1 358 ? 3.267 5.988 14.761 1.00 86.06 358 GLY A N 1
ATOM 2713 C CA . GLY A 1 358 ? 4.060 7.203 14.589 1.00 86.06 358 GLY A CA 1
ATOM 2714 C C . GLY A 1 358 ? 3.512 8.163 13.520 1.00 86.06 358 GLY A C 1
ATOM 2715 O O . GLY A 1 358 ? 2.311 8.178 13.247 1.00 86.06 358 GLY A O 1
ATOM 2716 N N . SER A 1 359 ? 4.393 8.993 12.948 1.00 88.56 359 SER A N 1
ATOM 2717 C CA . SER A 1 359 ? 4.086 10.086 11.999 1.00 88.56 359 SER A CA 1
ATOM 2718 C C . SER A 1 359 ? 3.211 11.216 12.550 1.00 88.56 359 SER A C 1
ATOM 2720 O O . SER A 1 359 ? 2.314 11.019 13.365 1.00 88.56 359 SER A O 1
ATOM 2722 N N . ARG A 1 360 ? 3.425 12.431 12.042 1.00 90.81 360 ARG A N 1
ATOM 2723 C CA . ARG A 1 360 ? 2.523 13.566 12.272 1.00 90.81 360 ARG A CA 1
ATOM 2724 C C . ARG A 1 360 ? 1.223 13.397 11.505 1.00 90.81 360 ARG A C 1
ATOM 2726 O O . ARG A 1 360 ? 0.132 13.572 12.040 1.00 90.81 360 ARG A O 1
ATOM 2733 N N . ARG A 1 361 ? 1.357 13.067 10.223 1.00 92.12 361 ARG A N 1
ATOM 2734 C CA . ARG A 1 361 ? 0.252 12.793 9.312 1.00 92.12 361 ARG A CA 1
ATOM 2735 C C . ARG A 1 361 ? 0.568 11.517 8.569 1.00 92.12 361 ARG A C 1
ATOM 2737 O O . ARG A 1 361 ? 1.668 11.382 8.050 1.00 92.12 361 ARG A O 1
ATOM 2744 N N . THR A 1 362 ? -0.385 10.604 8.508 1.00 94.25 362 THR A N 1
ATOM 2745 C CA . THR A 1 362 ? -0.319 9.459 7.600 1.00 94.25 362 THR A CA 1
ATOM 2746 C C . THR A 1 362 ? -1.462 9.595 6.617 1.00 94.25 362 THR A C 1
ATOM 2748 O O . THR A 1 362 ? -2.593 9.768 7.049 1.00 94.25 362 THR A O 1
ATOM 2751 N N . TRP A 1 363 ? -1.176 9.514 5.324 1.00 95.00 363 TRP A N 1
ATOM 2752 C CA . TRP A 1 363 ? -2.179 9.374 4.277 1.00 95.00 363 TRP A CA 1
ATOM 2753 C C . TRP A 1 363 ? -1.840 8.134 3.459 1.00 95.00 363 TRP A C 1
ATOM 2755 O O . TRP A 1 363 ? -0.852 8.121 2.719 1.00 95.00 363 TRP A O 1
ATOM 2765 N N . LYS A 1 364 ? -2.603 7.059 3.665 1.00 94.38 364 LYS A N 1
ATOM 2766 C CA . LYS A 1 364 ? -2.321 5.743 3.083 1.00 94.38 364 LYS A CA 1
ATOM 2767 C C . LYS A 1 364 ? -3.608 4.958 2.869 1.00 94.38 364 LYS A C 1
ATOM 2769 O O . LYS A 1 364 ? -4.162 4.383 3.802 1.00 94.38 364 LYS A O 1
ATOM 2774 N N . ILE A 1 365 ? -4.045 4.893 1.619 1.00 95.44 365 ILE A N 1
ATOM 2775 C CA . ILE A 1 365 ? -5.261 4.177 1.228 1.00 95.44 365 ILE A CA 1
ATOM 2776 C C . ILE A 1 365 ? -4.889 3.202 0.099 1.00 95.44 365 ILE A C 1
ATOM 2778 O O . ILE A 1 365 ? -4.925 3.584 -1.072 1.00 95.44 365 ILE A O 1
ATOM 2782 N N . PRO A 1 366 ? -4.439 1.967 0.407 1.00 96.69 366 PRO A N 1
ATOM 2783 C CA . PRO A 1 366 ? -4.101 0.981 -0.606 1.00 96.69 366 PRO A CA 1
ATOM 2784 C C . PRO A 1 366 ? -5.310 0.589 -1.443 1.00 96.69 366 PRO A C 1
ATOM 2786 O O . PRO A 1 366 ? -6.398 0.354 -0.921 1.00 96.69 366 PRO A O 1
ATOM 2789 N N . ARG A 1 367 ? -5.096 0.467 -2.749 1.00 97.75 367 ARG A N 1
ATOM 2790 C CA . ARG A 1 367 ? -6.121 0.076 -3.711 1.00 97.75 367 ARG A CA 1
ATOM 2791 C C . ARG A 1 367 ? -5.817 -1.289 -4.319 1.00 97.75 367 ARG A C 1
ATOM 2793 O O . ARG A 1 367 ? -4.672 -1.563 -4.672 1.00 97.75 367 ARG A O 1
ATOM 2800 N N . ALA A 1 368 ? -6.832 -2.122 -4.516 1.00 98.69 368 ALA A N 1
ATOM 2801 C CA . ALA A 1 368 ? -6.735 -3.334 -5.324 1.00 98.69 368 ALA A CA 1
ATOM 2802 C C . ALA A 1 368 ? -7.747 -3.303 -6.475 1.00 98.69 368 ALA A C 1
ATOM 2804 O O . ALA A 1 368 ? -8.953 -3.212 -6.252 1.00 98.69 368 ALA A O 1
ATOM 2805 N N . ASP A 1 369 ? -7.244 -3.408 -7.705 1.00 98.75 369 ASP A N 1
ATOM 2806 C CA . ASP A 1 369 ? -8.055 -3.588 -8.905 1.00 98.75 369 ASP A CA 1
ATOM 2807 C C . ASP A 1 369 ? -8.162 -5.082 -9.224 1.00 98.75 369 ASP A C 1
ATOM 2809 O O . ASP A 1 369 ? -7.177 -5.728 -9.588 1.00 98.75 369 ASP A O 1
ATOM 2813 N N . LEU A 1 370 ? -9.364 -5.635 -9.088 1.00 98.81 370 LEU A N 1
ATOM 2814 C CA . LEU A 1 370 ? -9.673 -7.047 -9.301 1.00 98.81 370 LEU A CA 1
ATOM 2815 C C . LEU A 1 370 ? -10.043 -7.258 -10.774 1.00 98.81 370 LEU A C 1
ATOM 2817 O O . LEU A 1 370 ? -11.213 -7.198 -11.156 1.00 98.81 370 LEU A O 1
ATOM 2821 N N . LEU A 1 371 ? -9.014 -7.440 -11.603 1.00 98.69 371 LEU A N 1
ATOM 2822 C CA . LEU A 1 371 ? -9.068 -7.392 -13.068 1.00 98.69 371 LEU A CA 1
ATOM 2823 C C . LEU A 1 371 ? -9.603 -8.666 -13.723 1.00 98.69 371 LEU A C 1
ATOM 2825 O O . LEU A 1 371 ? -10.056 -8.618 -14.865 1.00 98.69 371 LEU A O 1
ATOM 2829 N N . GLY A 1 372 ? -9.469 -9.815 -13.061 1.00 98.19 372 GLY A N 1
ATOM 2830 C CA . GLY A 1 372 ? -9.786 -11.116 -13.646 1.00 98.19 372 GLY A CA 1
ATOM 2831 C C . GLY A 1 372 ? -10.833 -11.896 -12.854 1.00 98.19 372 GLY A C 1
ATOM 2832 O O . GLY A 1 372 ? -10.990 -11.670 -11.652 1.00 98.19 372 GLY A O 1
ATOM 2833 N N . PRO A 1 373 ? -11.546 -12.841 -13.494 1.00 98.75 373 PRO A N 1
ATOM 2834 C CA . PRO A 1 373 ? -12.533 -13.653 -12.802 1.00 98.75 373 PRO A CA 1
ATOM 2835 C C . PRO A 1 373 ? -11.942 -14.373 -11.587 1.00 98.75 373 PRO A C 1
ATOM 2837 O O . PRO A 1 373 ? -10.839 -14.915 -11.650 1.00 98.75 373 PRO A O 1
ATOM 2840 N N . GLY A 1 374 ? -12.668 -14.388 -10.472 1.00 98.62 374 GLY A N 1
ATOM 2841 C CA . GLY A 1 374 ? -12.190 -15.052 -9.255 1.00 98.62 374 GLY A CA 1
ATOM 2842 C C . GLY A 1 374 ? -11.004 -14.373 -8.557 1.00 98.62 374 GLY A C 1
ATOM 2843 O O . GLY A 1 374 ? -10.497 -14.941 -7.596 1.00 98.62 374 GLY A O 1
ATOM 2844 N N . ALA A 1 375 ? -10.553 -13.197 -9.011 1.00 98.81 375 ALA A N 1
ATOM 2845 C CA . ALA A 1 375 ? -9.539 -12.422 -8.300 1.00 98.81 375 ALA A CA 1
ATOM 2846 C C . ALA A 1 375 ? -10.037 -12.024 -6.901 1.00 98.81 375 ALA A C 1
ATOM 2848 O O . ALA A 1 375 ? -11.219 -11.704 -6.720 1.00 98.81 375 ALA A O 1
ATOM 2849 N N . SER A 1 376 ? -9.137 -12.006 -5.918 1.00 98.88 376 SER A N 1
ATOM 2850 C CA . SER A 1 376 ? -9.486 -11.624 -4.547 1.00 98.88 376 SER A CA 1
ATOM 2851 C C . SER A 1 376 ? -8.491 -10.669 -3.900 1.00 98.88 376 SER A C 1
ATOM 2853 O O . SER A 1 376 ? -7.294 -10.751 -4.163 1.00 98.88 376 SER A O 1
ATOM 2855 N N . ALA A 1 377 ? -8.967 -9.786 -3.026 1.00 98.75 377 ALA A N 1
ATOM 2856 C CA . ALA A 1 377 ? -8.096 -8.915 -2.244 1.00 98.75 377 ALA A CA 1
ATOM 2857 C C . ALA A 1 377 ? -8.548 -8.792 -0.789 1.00 98.75 377 ALA A C 1
ATOM 2859 O O . ALA A 1 377 ? -9.737 -8.669 -0.502 1.00 98.75 377 ALA A O 1
ATOM 2860 N N . GLU A 1 378 ? -7.597 -8.773 0.135 1.00 98.62 378 GLU A N 1
ATOM 2861 C CA . GLU A 1 378 ? -7.853 -8.481 1.540 1.00 98.62 378 GLU A CA 1
ATOM 2862 C C . GLU A 1 378 ? -6.968 -7.328 2.012 1.00 98.62 378 GLU A C 1
ATOM 2864 O O . GLU A 1 378 ? -5.797 -7.238 1.653 1.00 98.62 378 GLU A O 1
ATOM 2869 N N . PHE A 1 379 ? -7.532 -6.432 2.813 1.00 98.56 379 PHE A N 1
ATOM 2870 C CA . PHE A 1 379 ? -6.797 -5.422 3.559 1.00 98.56 379 PHE A CA 1
ATOM 2871 C C . PHE A 1 379 ? -7.043 -5.624 5.043 1.00 98.56 379 PHE A C 1
ATOM 2873 O O . PHE A 1 379 ? -8.197 -5.690 5.470 1.00 98.56 379 PHE A O 1
ATOM 2880 N N . VAL A 1 380 ? -5.970 -5.657 5.825 1.00 97.62 380 VAL A N 1
ATOM 2881 C CA . VAL A 1 380 ? -6.020 -5.625 7.282 1.00 97.62 380 VAL A CA 1
ATOM 2882 C C . VAL A 1 380 ? -5.096 -4.547 7.805 1.00 97.62 380 VAL A C 1
ATOM 2884 O O . VAL A 1 380 ? -3.885 -4.609 7.626 1.00 97.62 380 VAL A O 1
ATOM 2887 N N . GLY A 1 381 ? -5.686 -3.564 8.473 1.00 95.44 381 GLY A N 1
ATOM 2888 C CA . GLY A 1 381 ? -4.979 -2.403 8.985 1.00 95.44 381 GLY A CA 1
ATOM 2889 C C . GLY A 1 381 ? -5.222 -2.176 10.468 1.00 95.44 381 GLY A C 1
ATOM 2890 O O . GLY A 1 381 ? -6.345 -2.337 10.955 1.00 95.44 381 GLY A O 1
ATOM 2891 N N . VAL A 1 382 ? -4.179 -1.730 11.165 1.00 94.69 382 VAL A N 1
ATOM 2892 C CA . VAL A 1 382 ? -4.293 -1.028 12.444 1.00 94.69 382 VAL A CA 1
ATOM 2893 C C . VAL A 1 382 ? -3.620 0.339 12.348 1.00 94.69 382 VAL A C 1
ATOM 2895 O O . VAL A 1 382 ? -2.577 0.489 11.705 1.00 94.69 382 VAL A O 1
ATOM 2898 N N . ALA A 1 383 ? -4.209 1.345 12.986 1.00 94.38 383 ALA A N 1
ATOM 2899 C CA . ALA A 1 383 ? -3.600 2.657 13.143 1.00 94.38 383 ALA A CA 1
ATOM 2900 C C . ALA A 1 383 ? -3.719 3.162 14.576 1.00 94.38 383 ALA A C 1
ATOM 2902 O O . ALA A 1 383 ? -4.792 3.091 15.175 1.00 94.38 383 ALA A O 1
ATOM 2903 N N . LEU A 1 384 ? -2.615 3.696 15.097 1.00 93.19 384 LEU A N 1
ATOM 2904 C CA . LEU A 1 384 ? -2.541 4.334 16.406 1.00 93.19 384 LEU A CA 1
ATOM 2905 C C . LEU A 1 384 ? -2.209 5.817 16.228 1.00 93.19 384 LEU A C 1
ATOM 2907 O O . LEU A 1 384 ? -1.168 6.150 15.667 1.00 93.19 384 LEU A O 1
ATOM 2911 N N . ALA A 1 385 ? -3.070 6.703 16.726 1.00 93.75 385 ALA A N 1
ATOM 2912 C CA . ALA A 1 385 ? -2.842 8.146 16.686 1.00 93.75 385 ALA A CA 1
ATOM 2913 C C . ALA A 1 385 ? -2.851 8.745 18.097 1.00 93.75 385 ALA A C 1
ATOM 2915 O O . ALA A 1 385 ? -3.840 8.645 18.827 1.00 93.75 385 ALA A O 1
ATOM 2916 N N . GLY A 1 386 ? -1.733 9.369 18.461 1.00 92.62 386 GLY A N 1
ATOM 2917 C CA . GLY A 1 386 ? -1.510 10.097 19.702 1.00 92.62 386 GLY A CA 1
ATOM 2918 C C . GLY A 1 386 ? -1.497 11.620 19.527 1.00 92.62 386 GLY A C 1
ATOM 2919 O O . GLY A 1 386 ? -2.023 12.184 18.566 1.00 92.62 386 GLY A O 1
ATOM 2920 N N . THR A 1 387 ? -0.838 12.303 20.462 1.00 91.62 387 THR A N 1
ATOM 2921 C CA . THR A 1 387 ? -0.732 13.768 20.514 1.00 91.62 387 THR A CA 1
ATOM 2922 C C . THR A 1 387 ? -0.201 14.377 19.218 1.00 91.62 387 THR A C 1
ATOM 2924 O O . THR A 1 387 ? 0.927 14.107 18.817 1.00 91.62 387 THR A O 1
ATOM 2927 N N . GLY A 1 388 ? -1.000 15.251 18.597 1.00 90.31 388 GLY A N 1
ATOM 2928 C CA . GLY A 1 388 ? -0.620 15.972 17.378 1.00 90.31 388 GLY A CA 1
ATOM 2929 C C . GLY A 1 388 ? -0.602 15.118 16.107 1.00 90.31 388 GLY A C 1
ATOM 2930 O O . GLY A 1 388 ? -0.183 15.619 15.065 1.00 90.31 388 GLY A O 1
ATOM 2931 N N . GLN A 1 389 ? -1.057 13.863 16.181 1.00 93.81 389 GLN A N 1
ATOM 2932 C CA . GLN A 1 389 ? -1.039 12.924 15.064 1.00 93.81 389 GLN A CA 1
ATOM 2933 C C . GLN A 1 389 ? -2.410 12.812 14.396 1.00 93.81 389 GLN A C 1
ATOM 2935 O O . GLN A 1 389 ? -3.453 12.807 15.059 1.00 93.81 389 GLN A O 1
ATOM 2940 N N . HIS A 1 390 ? -2.396 12.674 13.072 1.00 94.88 390 HIS A N 1
ATOM 2941 C CA . HIS A 1 390 ? -3.572 12.376 12.264 1.00 94.88 390 HIS A CA 1
ATOM 2942 C C . HIS A 1 390 ? -3.285 11.199 11.323 1.00 94.88 390 HIS A C 1
ATOM 2944 O O . HIS A 1 390 ? -2.457 11.308 10.421 1.00 94.88 390 HIS A O 1
ATOM 2950 N N . ALA A 1 391 ? -3.968 10.077 11.534 1.00 95.19 391 ALA A N 1
ATOM 2951 C CA . ALA A 1 391 ? -3.865 8.896 10.686 1.00 95.19 391 ALA A CA 1
ATOM 2952 C C . ALA A 1 391 ? -5.069 8.802 9.745 1.00 95.19 391 ALA A C 1
ATOM 2954 O O . ALA A 1 391 ? -6.184 8.536 10.184 1.00 95.19 391 ALA A O 1
ATOM 2955 N N . ASP A 1 392 ? -4.829 9.005 8.457 1.00 95.12 392 ASP A N 1
ATOM 2956 C CA . ASP A 1 392 ? -5.812 8.897 7.390 1.00 95.12 392 ASP A CA 1
ATOM 2957 C C . ASP A 1 392 ? -5.527 7.632 6.570 1.00 95.12 392 ASP A C 1
ATOM 2959 O O . ASP A 1 392 ? -4.604 7.579 5.748 1.00 95.12 392 ASP A O 1
ATOM 2963 N N . VAL A 1 393 ? -6.236 6.551 6.901 1.00 95.50 393 VAL A N 1
ATOM 2964 C CA . VAL A 1 393 ? -5.856 5.186 6.510 1.00 95.50 393 VAL A CA 1
ATOM 2965 C C . VAL A 1 393 ? -7.060 4.352 6.121 1.00 95.50 393 VAL A C 1
ATOM 2967 O O . VAL A 1 393 ? -8.127 4.456 6.719 1.00 95.50 393 VAL A O 1
ATOM 2970 N N . GLY A 1 394 ? -6.906 3.450 5.164 1.00 95.44 394 GLY A N 1
ATOM 2971 C CA . GLY A 1 394 ? -8.001 2.571 4.772 1.00 95.44 394 GLY A CA 1
ATOM 2972 C C . GLY A 1 394 ? -7.676 1.767 3.545 1.00 95.44 394 GLY A C 1
ATOM 2973 O O . GLY A 1 394 ? -6.506 1.541 3.301 1.00 95.44 394 GLY A O 1
ATOM 2974 N N . ALA A 1 395 ? -8.682 1.345 2.785 1.00 97.69 395 ALA A N 1
ATOM 2975 C CA . ALA A 1 395 ? -8.455 0.637 1.530 1.00 97.69 395 ALA A CA 1
ATOM 2976 C C . ALA A 1 395 ? -9.572 0.859 0.511 1.00 97.69 395 ALA A C 1
ATOM 2978 O O . ALA A 1 395 ? -10.714 1.145 0.880 1.00 97.69 395 ALA A O 1
ATOM 2979 N N . GLU A 1 396 ? -9.238 0.659 -0.762 1.00 98.12 396 GLU A N 1
ATOM 2980 C CA . GLU A 1 396 ? -10.175 0.671 -1.883 1.00 98.12 396 GLU A CA 1
ATOM 2981 C C . GLU A 1 396 ? -10.150 -0.663 -2.636 1.00 98.12 396 GLU A C 1
ATOM 2983 O O . GLU A 1 396 ? -9.087 -1.160 -3.014 1.00 98.12 396 GLU A O 1
ATOM 2988 N N . MET A 1 397 ? -11.325 -1.230 -2.898 1.00 98.50 397 MET A N 1
ATOM 2989 C CA . MET A 1 397 ? -11.486 -2.489 -3.626 1.00 98.50 397 MET A CA 1
ATOM 2990 C C . MET A 1 397 ? -12.332 -2.244 -4.875 1.00 98.50 397 MET A C 1
ATOM 2992 O O . MET A 1 397 ? -13.515 -1.915 -4.777 1.00 98.50 397 MET A O 1
ATOM 2996 N N . ILE A 1 398 ? -11.724 -2.387 -6.053 1.00 98.62 398 ILE A N 1
ATOM 2997 C CA . ILE A 1 398 ? -12.371 -2.115 -7.340 1.00 98.62 398 ILE A CA 1
ATOM 2998 C C . ILE A 1 398 ? -12.602 -3.437 -8.070 1.00 98.62 398 ILE A C 1
ATOM 3000 O O . ILE A 1 398 ? -11.669 -4.075 -8.559 1.00 98.62 398 ILE A O 1
ATOM 3004 N N . HIS A 1 399 ? -13.860 -3.854 -8.141 1.00 98.75 399 HIS A N 1
ATOM 3005 C CA . HIS A 1 399 ? -14.297 -5.089 -8.775 1.00 98.75 399 HIS A CA 1
ATOM 3006 C C . HIS A 1 399 ? -14.577 -4.845 -10.260 1.00 98.75 399 HIS A C 1
ATOM 3008 O O . HIS A 1 399 ? -15.555 -4.188 -10.612 1.00 98.75 399 HIS A O 1
ATOM 3014 N N . LEU A 1 400 ? -13.709 -5.376 -11.127 1.00 98.56 400 LEU A N 1
ATOM 3015 C CA . LEU A 1 400 ? -13.762 -5.187 -12.585 1.00 98.56 400 LEU A CA 1
ATOM 3016 C C . LEU A 1 400 ? -14.117 -6.478 -13.340 1.00 98.56 400 LEU A C 1
ATOM 3018 O O . LEU A 1 400 ? -14.232 -6.464 -14.565 1.00 98.56 400 LEU A O 1
ATOM 3022 N N . ALA A 1 401 ? -14.272 -7.597 -12.628 1.00 98.62 401 ALA A N 1
ATOM 3023 C CA . ALA A 1 401 ? -14.520 -8.907 -13.214 1.00 98.62 401 ALA A CA 1
ATOM 3024 C C . ALA A 1 401 ? -15.478 -9.772 -12.368 1.00 98.62 401 ALA A C 1
ATOM 3026 O O . ALA A 1 401 ? -15.614 -9.549 -11.159 1.00 98.62 401 ALA A O 1
ATOM 3027 N N . PRO A 1 402 ? -16.122 -10.788 -12.979 1.00 98.56 402 PRO A N 1
ATOM 3028 C CA . PRO A 1 402 ? -17.040 -11.684 -12.283 1.00 98.56 402 PRO A CA 1
ATOM 3029 C C . PRO A 1 402 ? -16.410 -12.481 -11.139 1.00 98.56 402 PRO A C 1
ATOM 3031 O O . PRO A 1 402 ? -15.249 -12.891 -11.212 1.00 98.56 402 PRO A O 1
ATOM 3034 N N . ARG A 1 403 ? -17.222 -12.835 -10.139 1.00 98.50 403 ARG A N 1
ATOM 3035 C CA . ARG A 1 403 ? -16.856 -13.725 -9.022 1.00 98.50 403 ARG A CA 1
ATOM 3036 C C . ARG A 1 403 ? -15.648 -13.238 -8.223 1.00 98.50 403 ARG A C 1
ATOM 3038 O O . ARG A 1 403 ? -14.923 -14.049 -7.651 1.00 98.50 403 ARG A O 1
ATOM 3045 N N . THR A 1 404 ? -15.402 -11.933 -8.224 1.00 98.88 404 THR A N 1
ATOM 3046 C CA . THR A 1 404 ? -14.309 -11.330 -7.466 1.00 98.88 404 THR A CA 1
ATOM 3047 C C . THR A 1 404 ? -14.720 -11.123 -6.012 1.00 98.88 404 THR A C 1
ATOM 3049 O O . THR A 1 404 ? -15.892 -10.890 -5.710 1.00 98.88 404 THR A O 1
ATOM 3052 N N . ARG A 1 405 ? -13.755 -11.245 -5.096 1.00 98.81 405 ARG A N 1
ATOM 3053 C CA . ARG A 1 405 ? -14.001 -11.209 -3.646 1.00 98.81 405 ARG A CA 1
ATOM 3054 C C . ARG A 1 405 ? -13.122 -10.175 -2.970 1.00 98.81 405 ARG A C 1
ATOM 3056 O O . ARG A 1 405 ? -11.937 -10.097 -3.280 1.00 98.81 405 ARG A O 1
ATOM 3063 N N . SER A 1 406 ? -13.659 -9.413 -2.026 1.00 98.75 406 SER A N 1
ATOM 3064 C CA . SER A 1 406 ? -12.824 -8.509 -1.237 1.00 98.75 406 SER A CA 1
ATOM 3065 C C . SER A 1 406 ? -13.172 -8.470 0.241 1.00 98.75 406 SER A C 1
ATOM 3067 O O . SER A 1 406 ? -14.300 -8.745 0.653 1.00 98.75 406 SER A O 1
ATOM 3069 N N . LYS A 1 407 ? -12.173 -8.142 1.061 1.00 98.62 407 LYS A N 1
ATOM 3070 C CA . LYS A 1 407 ? -12.362 -7.946 2.493 1.00 98.62 407 LYS A CA 1
ATOM 3071 C C . LYS A 1 407 ? -11.522 -6.786 3.013 1.00 98.62 407 LYS A C 1
ATOM 3073 O O . LYS A 1 407 ? -10.339 -6.693 2.711 1.00 98.62 407 LYS A O 1
ATOM 3078 N N . ILE A 1 408 ? -12.124 -5.913 3.810 1.00 98.50 408 ILE A N 1
ATOM 3079 C CA . ILE A 1 408 ? -11.452 -4.791 4.471 1.00 98.50 408 ILE A CA 1
ATOM 3080 C C . ILE A 1 408 ? -11.661 -4.957 5.973 1.00 98.50 408 ILE A C 1
ATOM 3082 O O . ILE A 1 408 ? -12.796 -4.939 6.431 1.00 98.50 408 ILE A O 1
ATOM 3086 N N . ILE A 1 409 ? -10.587 -5.108 6.744 1.00 97.56 409 ILE A N 1
ATOM 3087 C CA . ILE A 1 409 ? -10.594 -5.034 8.206 1.00 97.56 409 ILE A CA 1
ATOM 3088 C C . ILE A 1 409 ? -9.744 -3.834 8.609 1.00 97.56 409 ILE A C 1
ATOM 3090 O O . ILE A 1 409 ? -8.532 -3.852 8.433 1.00 97.56 409 ILE A O 1
ATOM 3094 N N . ASN A 1 410 ? -10.352 -2.800 9.180 1.00 95.56 410 ASN A N 1
ATOM 3095 C CA . ASN A 1 410 ? -9.630 -1.589 9.563 1.00 95.56 410 ASN A CA 1
ATOM 3096 C C . ASN A 1 410 ? -9.871 -1.238 11.036 1.00 95.56 410 ASN A C 1
ATOM 3098 O O . ASN A 1 410 ? -11.012 -1.058 11.471 1.00 95.56 410 ASN A O 1
ATOM 3102 N N . ARG A 1 411 ? -8.804 -1.170 11.834 1.00 95.62 411 ARG A N 1
ATOM 3103 C CA . ARG A 1 411 ? -8.879 -0.882 13.270 1.00 95.62 411 ARG A CA 1
ATOM 3104 C C . ARG A 1 411 ? -8.167 0.430 13.590 1.00 95.62 411 ARG A C 1
ATOM 3106 O O . ARG A 1 411 ? -6.993 0.595 13.286 1.00 95.62 411 ARG A O 1
ATOM 3113 N N . GLY A 1 412 ? -8.865 1.351 14.243 1.00 95.00 412 GLY A N 1
ATOM 3114 C CA . GLY A 1 412 ? -8.301 2.616 14.715 1.00 95.00 412 GLY A CA 1
ATOM 3115 C C . GLY A 1 412 ? -8.166 2.631 16.233 1.00 95.00 412 GLY A C 1
ATOM 3116 O O . GLY A 1 412 ? -9.056 2.161 16.937 1.00 95.00 412 GLY A O 1
ATOM 3117 N N . ILE A 1 413 ? -7.082 3.194 16.750 1.00 94.38 413 ILE A N 1
ATOM 3118 C CA . ILE A 1 413 ? -6.856 3.414 18.179 1.00 94.38 413 ILE A CA 1
ATOM 3119 C C . ILE A 1 413 ? -6.417 4.866 18.341 1.00 94.38 413 ILE A C 1
ATOM 3121 O O . ILE A 1 413 ? -5.443 5.297 17.727 1.00 94.38 413 ILE A O 1
ATOM 3125 N N . VAL A 1 414 ? -7.154 5.642 19.131 1.00 93.50 414 VAL A N 1
ATOM 3126 C CA . VAL A 1 414 ? -6.899 7.081 19.283 1.00 93.50 414 VAL A CA 1
ATOM 3127 C C . VAL A 1 414 ? -6.781 7.474 20.746 1.00 93.50 414 VAL A C 1
ATOM 3129 O O . VAL A 1 414 ? -7.575 7.035 21.586 1.00 93.50 414 VAL A O 1
ATOM 3132 N N . GLN A 1 415 ? -5.769 8.291 21.034 1.00 91.38 415 GLN A N 1
ATOM 3133 C CA . GLN A 1 415 ? -5.446 8.758 22.376 1.00 91.38 415 GLN A CA 1
ATOM 3134 C C . GLN A 1 415 ? -4.814 10.155 22.376 1.00 91.38 415 GLN A C 1
ATOM 3136 O O . GLN A 1 415 ? -4.245 10.596 21.379 1.00 91.38 415 GLN A O 1
ATOM 3141 N N . ARG A 1 416 ? -4.832 10.824 23.528 1.00 90.94 416 ARG A N 1
ATOM 3142 C CA . ARG A 1 416 ? -4.160 12.096 23.826 1.00 90.94 416 ARG A CA 1
ATOM 3143 C C . ARG A 1 416 ? -4.390 13.178 22.765 1.00 90.94 416 ARG A C 1
ATOM 3145 O O . ARG A 1 416 ? -3.443 13.841 22.331 1.00 90.94 416 ARG A O 1
ATOM 3152 N N . GLY A 1 417 ? -5.633 13.294 22.296 1.00 90.88 417 GLY A N 1
ATOM 3153 C CA . GLY A 1 417 ? -6.063 14.258 21.279 1.00 90.88 417 GLY A CA 1
ATOM 3154 C C . GLY A 1 417 ? -5.767 13.839 19.836 1.00 90.88 417 GLY A C 1
ATOM 3155 O O . GLY A 1 417 ? -5.944 14.645 18.920 1.00 90.88 417 GLY A O 1
ATOM 3156 N N . GLY A 1 418 ? -5.314 12.603 19.619 1.00 94.19 418 GLY A N 1
ATOM 3157 C CA . GLY A 1 418 ? -5.041 12.048 18.299 1.00 94.19 418 GLY A CA 1
ATOM 3158 C C . GLY A 1 418 ? -6.296 11.862 17.454 1.00 94.19 418 GLY A C 1
ATOM 3159 O O . GLY A 1 418 ? -7.421 11.755 17.959 1.00 94.19 418 GLY A O 1
ATOM 3160 N N . ARG A 1 419 ? -6.099 11.836 16.135 1.00 95.38 419 ARG A N 1
ATOM 3161 C CA . ARG A 1 419 ? -7.180 11.686 15.157 1.00 95.38 419 ARG A CA 1
ATOM 3162 C C . ARG A 1 419 ? -6.911 10.507 14.236 1.00 95.38 419 ARG A C 1
ATOM 3164 O O . ARG A 1 419 ? -5.807 10.381 13.715 1.00 95.38 419 ARG A O 1
ATOM 3171 N N . ALA A 1 420 ? -7.925 9.686 13.999 1.00 94.62 420 ALA A N 1
ATOM 3172 C CA . ALA A 1 420 ? -7.876 8.648 12.978 1.00 94.62 420 ALA A CA 1
ATOM 3173 C C . ALA A 1 420 ? -9.135 8.687 12.116 1.00 94.62 420 ALA A C 1
ATOM 3175 O O . ALA A 1 420 ? -10.244 8.713 12.652 1.00 94.62 420 ALA A O 1
ATOM 3176 N N . THR A 1 421 ? -8.947 8.641 10.803 1.00 95.38 421 THR A N 1
ATOM 3177 C CA . THR A 1 421 ? -10.006 8.531 9.803 1.00 95.38 421 THR A CA 1
ATOM 3178 C C . THR A 1 421 ? -9.819 7.212 9.069 1.00 95.38 421 THR A C 1
ATOM 3180 O O . THR A 1 421 ? -8.778 6.972 8.458 1.00 95.38 421 THR A O 1
ATOM 3183 N N . LEU A 1 422 ? -10.809 6.327 9.186 1.00 95.38 422 LEU A N 1
ATOM 3184 C CA . LEU A 1 422 ? -10.784 5.002 8.574 1.00 95.38 422 LEU A CA 1
ATOM 3185 C C . LEU A 1 422 ? -11.550 5.019 7.249 1.00 95.38 422 LEU A C 1
ATOM 3187 O O . LEU A 1 422 ? -12.781 5.092 7.243 1.00 95.38 422 LEU A O 1
ATOM 3191 N N . HIS A 1 423 ? -10.832 4.935 6.132 1.00 95.19 423 HIS A N 1
ATOM 3192 C CA . HIS A 1 423 ? -11.418 4.845 4.795 1.00 95.19 423 HIS A CA 1
ATOM 3193 C C . HIS A 1 423 ? -11.788 3.414 4.433 1.00 95.19 423 HIS A C 1
ATOM 3195 O O . HIS A 1 423 ? -11.091 2.451 4.771 1.00 95.19 423 HIS A O 1
ATOM 3201 N N . SER A 1 424 ? -12.875 3.281 3.688 1.00 95.81 424 SER A N 1
ATOM 3202 C CA . SER A 1 424 ? -13.225 2.034 3.018 1.00 95.81 424 SER A CA 1
ATOM 3203 C C . SER A 1 424 ? -14.004 2.357 1.755 1.00 95.81 424 SER A C 1
ATOM 3205 O O . SER A 1 424 ? -15.124 2.854 1.853 1.00 95.81 424 SER A O 1
ATOM 3207 N N . ALA A 1 425 ? -13.443 2.065 0.587 1.00 96.88 425 ALA A N 1
ATOM 3208 C CA . ALA A 1 425 ? -14.144 2.214 -0.680 1.00 96.88 425 ALA A CA 1
ATOM 3209 C C . ALA A 1 425 ? -14.341 0.856 -1.353 1.00 96.88 425 ALA A C 1
ATOM 3211 O O . ALA A 1 425 ? -13.405 0.063 -1.455 1.00 96.88 425 ALA A O 1
ATOM 3212 N N . VAL A 1 426 ? -15.548 0.597 -1.845 1.00 98.19 426 VAL A N 1
ATOM 3213 C CA . VAL A 1 426 ? -15.836 -0.547 -2.710 1.00 98.19 426 VAL A CA 1
ATOM 3214 C C . VAL A 1 426 ? -16.555 -0.048 -3.947 1.00 98.19 426 VAL A C 1
ATOM 3216 O O . VAL A 1 426 ? -17.594 0.603 -3.843 1.00 98.19 426 VAL A O 1
ATOM 3219 N N . ARG A 1 427 ? -16.005 -0.366 -5.118 1.00 98.50 427 ARG A N 1
ATOM 3220 C CA . ARG A 1 427 ? -16.630 -0.067 -6.404 1.00 98.50 427 ARG A CA 1
ATOM 3221 C C . ARG A 1 427 ? -16.836 -1.346 -7.191 1.00 98.50 427 ARG A C 1
ATOM 3223 O O . ARG A 1 427 ? -15.894 -2.116 -7.357 1.00 98.50 427 ARG A O 1
ATOM 3230 N N . VAL A 1 428 ? -18.049 -1.552 -7.685 1.00 98.50 428 VAL A N 1
ATOM 3231 C CA . VAL A 1 428 ? -18.408 -2.685 -8.538 1.00 98.50 428 VAL A CA 1
ATOM 3232 C C . VAL A 1 428 ? -18.833 -2.162 -9.894 1.00 98.50 428 VAL A C 1
ATOM 3234 O O . VAL A 1 428 ? -19.826 -1.450 -10.005 1.00 98.50 428 VAL A O 1
ATOM 3237 N N . GLU A 1 429 ? -18.049 -2.505 -10.908 1.00 97.94 429 GLU A N 1
ATOM 3238 C CA . GLU A 1 429 ? -18.227 -2.010 -12.270 1.00 97.94 429 GLU A CA 1
ATOM 3239 C C . GLU A 1 429 ? -19.196 -2.898 -13.063 1.00 97.94 429 GLU A C 1
ATOM 3241 O O . GLU A 1 429 ? -19.344 -4.087 -12.754 1.00 97.94 429 GLU A O 1
ATOM 3246 N N . PRO A 1 430 ? -19.829 -2.368 -14.125 1.00 97.06 430 PRO A N 1
ATOM 3247 C CA . PRO A 1 430 ? -20.742 -3.148 -14.955 1.00 97.06 430 PRO A CA 1
ATOM 3248 C C . PRO A 1 430 ? -20.100 -4.438 -15.487 1.00 97.06 430 PRO A C 1
ATOM 3250 O O . PRO A 1 430 ? -19.033 -4.404 -16.106 1.00 97.06 430 PRO A O 1
ATOM 3253 N N . GLY A 1 431 ? -20.775 -5.578 -15.312 1.00 95.31 431 GLY A N 1
ATOM 3254 C CA . GLY A 1 431 ? -20.290 -6.888 -15.751 1.00 95.31 431 GLY A CA 1
ATOM 3255 C C . GLY A 1 431 ? -19.450 -7.638 -14.714 1.00 95.31 431 GLY A C 1
ATOM 3256 O O . GLY A 1 431 ? -19.093 -8.795 -14.955 1.00 95.31 431 GLY A O 1
ATOM 3257 N N . ALA A 1 432 ? -19.166 -7.044 -13.553 1.00 97.88 432 ALA A N 1
ATOM 3258 C CA . ALA A 1 432 ? -18.562 -7.729 -12.414 1.00 97.88 432 ALA A CA 1
ATOM 3259 C C . ALA A 1 432 ? -19.620 -8.528 -11.623 1.00 97.88 432 ALA A C 1
ATOM 3261 O O . ALA A 1 432 ? -19.906 -8.242 -10.467 1.00 97.88 432 ALA A O 1
ATOM 3262 N N . THR A 1 433 ? -20.213 -9.543 -12.257 1.00 98.12 433 THR A N 1
ATOM 3263 C CA . THR A 1 433 ? -21.317 -10.330 -11.675 1.00 98.12 433 THR A CA 1
ATOM 3264 C C . THR A 1 433 ? -20.861 -11.275 -10.564 1.00 98.12 433 THR A C 1
ATOM 3266 O O . THR A 1 433 ? -19.798 -11.897 -10.683 1.00 98.12 433 THR A O 1
ATOM 3269 N N . GLY A 1 434 ? -21.692 -11.492 -9.549 1.00 98.06 434 GLY A N 1
ATOM 3270 C CA . GLY A 1 434 ? -21.429 -12.425 -8.448 1.00 98.06 434 GLY A CA 1
ATOM 3271 C C . GLY A 1 434 ? -20.285 -11.969 -7.542 1.00 98.06 434 GLY A C 1
ATOM 3272 O O . GLY A 1 434 ? -19.454 -12.781 -7.132 1.00 98.06 434 GLY A O 1
ATOM 3273 N N . VAL A 1 435 ? -20.190 -10.659 -7.319 1.00 98.56 435 VAL A N 1
ATOM 3274 C CA . VAL A 1 435 ? -19.215 -10.039 -6.418 1.00 98.56 435 VAL A CA 1
ATOM 3275 C C . VAL A 1 435 ? -19.624 -10.238 -4.969 1.00 98.56 435 VAL A C 1
ATOM 3277 O O . VAL A 1 435 ? -20.787 -10.064 -4.621 1.00 98.56 435 VAL A O 1
ATOM 3280 N N . GLU A 1 436 ? -18.641 -10.519 -4.117 1.00 98.62 436 GLU A N 1
ATOM 3281 C CA . GLU A 1 436 ? -18.818 -10.511 -2.666 1.00 98.62 436 GLU A CA 1
ATOM 3282 C C . GLU A 1 436 ? -17.771 -9.602 -2.013 1.00 98.62 436 GLU A C 1
ATOM 3284 O O . GLU A 1 436 ? -16.569 -9.743 -2.259 1.00 98.62 436 GLU A O 1
ATOM 3289 N N . SER A 1 437 ? -18.203 -8.680 -1.153 1.00 98.38 437 SER A N 1
ATOM 3290 C CA . SER A 1 437 ? -17.303 -7.824 -0.378 1.00 98.38 437 SER A CA 1
ATOM 3291 C C . SER A 1 437 ? -17.741 -7.701 1.076 1.00 98.38 437 SER A C 1
ATOM 3293 O O . SER A 1 437 ? -18.925 -7.536 1.375 1.00 98.38 437 SER A O 1
ATOM 3295 N N . ARG A 1 438 ? -16.776 -7.754 1.997 1.00 98.44 438 ARG A N 1
ATOM 3296 C CA . ARG A 1 438 ? -17.009 -7.556 3.432 1.00 98.44 438 ARG A CA 1
ATOM 3297 C C . ARG A 1 438 ? -16.125 -6.446 3.980 1.00 98.44 438 ARG A C 1
ATOM 3299 O O . ARG A 1 438 ? -14.906 -6.500 3.862 1.00 98.44 438 ARG A O 1
ATOM 3306 N N . ILE A 1 439 ? -16.730 -5.480 4.651 1.00 98.19 439 ILE A N 1
ATOM 3307 C CA . ILE A 1 439 ? -16.052 -4.359 5.292 1.00 98.19 439 ILE A CA 1
ATOM 3308 C C . ILE A 1 439 ? -16.312 -4.452 6.793 1.00 98.19 439 ILE A C 1
ATOM 3310 O O . ILE A 1 439 ? -17.454 -4.465 7.239 1.00 98.19 439 ILE A O 1
ATOM 3314 N N . GLU A 1 440 ? -15.247 -4.494 7.576 1.00 96.88 440 GLU A N 1
ATOM 3315 C CA . GLU A 1 440 ? -15.267 -4.473 9.030 1.00 96.88 440 GLU A CA 1
ATOM 3316 C C . GLU A 1 440 ? -14.375 -3.344 9.524 1.00 96.88 440 GLU A C 1
ATOM 3318 O O . GLU A 1 440 ? -13.163 -3.353 9.308 1.00 96.88 440 GLU A O 1
ATOM 3323 N N . TRP A 1 441 ? -14.943 -2.396 10.258 1.00 94.44 441 TRP A N 1
ATOM 3324 C CA . TRP A 1 441 ? -14.147 -1.370 10.917 1.00 94.44 441 TRP A CA 1
ATOM 3325 C C . TRP A 1 441 ? -14.444 -1.273 12.408 1.00 94.44 441 TRP A C 1
ATOM 3327 O O . TRP A 1 441 ? -15.538 -1.570 12.894 1.00 94.44 441 TRP A O 1
ATOM 3337 N N . SER A 1 442 ? -13.440 -0.877 13.184 1.00 94.38 442 SER A N 1
ATOM 3338 C CA . SER A 1 442 ? -13.634 -0.586 14.601 1.00 94.38 442 SER A CA 1
ATOM 3339 C C . SER A 1 442 ? -12.646 0.445 15.086 1.00 94.38 442 SER A C 1
ATOM 3341 O O . SER A 1 442 ? -11.447 0.267 14.911 1.00 94.38 442 SER A O 1
ATOM 3343 N N . SER A 1 443 ? -13.143 1.435 15.812 1.00 93.75 443 SER A N 1
ATOM 3344 C CA . SER A 1 443 ? -12.296 2.440 16.444 1.00 93.75 443 SER A CA 1
ATOM 3345 C C . SER A 1 443 ? -12.391 2.353 17.960 1.00 93.75 443 SER A C 1
ATOM 3347 O O . SER A 1 443 ? -13.487 2.258 18.513 1.00 93.75 443 SER A O 1
ATOM 3349 N N . LEU A 1 444 ? -11.242 2.383 18.625 1.00 92.94 444 LEU A N 1
ATOM 3350 C CA . LEU A 1 444 ? -11.095 2.423 20.070 1.00 92.94 444 LEU A CA 1
ATOM 3351 C C . LEU A 1 444 ? -10.631 3.819 20.489 1.00 92.94 444 LEU A C 1
ATOM 3353 O O . LEU A 1 444 ? -9.551 4.265 20.106 1.00 92.94 444 LEU A O 1
ATOM 3357 N N . MET A 1 445 ? -11.443 4.499 21.290 1.00 91.56 445 MET A N 1
ATOM 3358 C CA . MET A 1 445 ? -11.114 5.805 21.860 1.00 91.56 445 MET A CA 1
ATOM 3359 C C . MET A 1 445 ? -10.703 5.648 23.325 1.00 91.56 445 MET A C 1
ATOM 3361 O O . MET A 1 445 ? -11.471 5.096 24.122 1.00 91.56 445 MET A O 1
ATOM 3365 N N . LEU A 1 446 ? -9.515 6.145 23.681 1.00 89.19 446 LEU A N 1
ATOM 3366 C CA . LEU A 1 446 ? -8.972 6.042 25.044 1.00 89.19 446 LEU A CA 1
ATOM 3367 C C . LEU A 1 446 ? -9.281 7.260 25.928 1.00 89.19 446 LEU A C 1
ATOM 3369 O O . LEU A 1 446 ? -9.144 7.190 27.148 1.00 89.19 446 LEU A O 1
ATOM 3373 N N . ASP A 1 447 ? -9.738 8.359 25.332 1.00 86.81 447 ASP A N 1
ATOM 3374 C CA . ASP A 1 447 ? -10.111 9.593 26.022 1.00 86.81 447 ASP A CA 1
ATOM 3375 C C . ASP A 1 447 ? -11.205 10.359 25.257 1.00 86.81 447 ASP A C 1
ATOM 3377 O O . ASP A 1 447 ? -11.708 9.924 24.217 1.00 86.81 447 ASP A O 1
ATOM 3381 N N . ALA A 1 448 ? -11.629 11.489 25.825 1.00 87.56 448 ALA A N 1
ATOM 3382 C CA . ALA A 1 448 ? -12.697 12.323 25.284 1.00 87.56 448 ALA A CA 1
ATOM 3383 C C . ALA A 1 448 ? -12.224 13.379 24.267 1.00 87.56 448 ALA A C 1
ATOM 3385 O O . ALA A 1 448 ? -13.064 13.931 23.559 1.00 87.56 448 ALA A O 1
ATOM 3386 N N . GLU A 1 449 ? -10.925 13.684 24.214 1.00 90.00 449 GLU A N 1
ATOM 3387 C CA . GLU A 1 449 ? -10.353 14.723 23.343 1.00 90.00 449 GLU A CA 1
ATOM 3388 C C . GLU A 1 449 ? -9.970 14.190 21.955 1.00 90.00 449 GLU A C 1
ATOM 3390 O O . GLU A 1 449 ? -9.959 14.941 20.977 1.00 90.00 449 GLU A O 1
ATOM 3395 N N . SER A 1 450 ? -9.706 12.889 21.859 1.00 92.81 450 SER A N 1
ATOM 3396 C CA . SER A 1 450 ? -9.383 12.186 20.622 1.00 92.81 450 SER A CA 1
ATOM 3397 C C . SER A 1 450 ? -10.584 12.072 19.684 1.00 92.81 450 SER A C 1
ATOM 3399 O O . SER A 1 450 ? -11.744 12.151 20.100 1.00 92.81 450 SER A O 1
ATOM 3401 N N . ARG A 1 451 ? -10.322 11.853 18.391 1.00 92.94 451 ARG A N 1
ATOM 3402 C CA . ARG A 1 451 ? -11.369 11.720 17.365 1.00 92.94 451 ARG A CA 1
ATOM 3403 C C . ARG A 1 451 ? -11.158 10.477 16.522 1.00 92.94 451 ARG A C 1
ATOM 3405 O O . ARG A 1 451 ? -10.071 10.253 16.004 1.00 92.94 451 ARG A O 1
ATOM 3412 N N . ALA A 1 452 ? -12.224 9.708 16.356 1.00 92.12 452 ALA A N 1
ATOM 3413 C CA . ALA A 1 452 ? -12.277 8.593 15.429 1.00 92.12 452 ALA A CA 1
ATOM 3414 C C . ALA A 1 452 ? -13.379 8.860 14.403 1.00 92.12 452 ALA A C 1
ATOM 3416 O O . ALA A 1 452 ? -14.532 9.086 14.773 1.00 92.12 452 ALA A O 1
ATOM 3417 N N . GLU A 1 453 ? -13.012 8.841 13.132 1.00 92.88 453 GLU A N 1
ATOM 3418 C CA . GLU A 1 453 ? -13.874 9.122 11.991 1.00 92.88 453 GLU A CA 1
ATOM 3419 C C . GLU A 1 453 ? -13.829 7.930 11.022 1.00 92.88 453 GLU A C 1
ATOM 3421 O O . GLU A 1 453 ? -12.878 7.144 11.006 1.00 92.88 453 GLU A O 1
ATOM 3426 N N . THR A 1 454 ? -14.880 7.767 10.224 1.00 89.50 454 THR A N 1
ATOM 3427 C CA . THR A 1 454 ? -14.972 6.724 9.196 1.00 89.50 454 THR A CA 1
ATOM 3428 C C . THR A 1 454 ? -15.483 7.346 7.912 1.00 89.50 454 THR A C 1
ATOM 3430 O O . THR A 1 454 ? -16.477 8.073 7.951 1.00 89.50 454 THR A O 1
ATOM 3433 N N . ALA A 1 455 ? -14.852 7.023 6.790 1.00 90.50 455 ALA A N 1
ATOM 3434 C CA . ALA A 1 455 ? -15.201 7.532 5.471 1.00 90.50 455 ALA A CA 1
ATOM 3435 C C . ALA A 1 455 ? -15.503 6.360 4.514 1.00 90.50 455 ALA A C 1
ATOM 3437 O O . ALA A 1 455 ? -14.636 5.950 3.739 1.00 90.50 455 ALA A O 1
ATOM 3438 N N . PRO A 1 456 ? -16.708 5.759 4.599 1.00 92.81 456 PRO A N 1
ATOM 3439 C CA . PRO A 1 456 ? -17.108 4.701 3.684 1.00 92.81 456 PRO A CA 1
ATOM 3440 C C . PRO A 1 456 ? -17.577 5.264 2.334 1.00 92.81 456 PRO A C 1
ATOM 3442 O O . PRO A 1 456 ? -18.270 6.280 2.283 1.00 92.81 456 PRO A O 1
ATOM 3445 N N . SER A 1 457 ? -17.269 4.553 1.252 1.00 95.06 457 SER A N 1
ATOM 3446 C CA . SER A 1 457 ? -17.790 4.791 -0.094 1.00 95.06 457 SER A CA 1
ATOM 3447 C C . SER A 1 457 ? -18.173 3.461 -0.740 1.00 95.06 457 SER A C 1
ATOM 3449 O O . SER A 1 457 ? -17.376 2.525 -0.765 1.00 95.06 457 SER A O 1
ATOM 3451 N N . ILE A 1 458 ? -19.404 3.351 -1.235 1.00 95.88 458 ILE A N 1
ATOM 3452 C CA . ILE A 1 458 ? -19.892 2.154 -1.926 1.00 95.88 458 ILE A CA 1
ATOM 3453 C C . ILE A 1 458 ? -20.556 2.599 -3.228 1.00 95.88 458 ILE A C 1
ATOM 3455 O O . ILE A 1 458 ? -21.557 3.315 -3.206 1.00 95.88 458 ILE A O 1
ATOM 3459 N N . GLU A 1 459 ? -19.997 2.160 -4.350 1.00 96.62 459 GLU A N 1
ATOM 3460 C CA . GLU A 1 459 ? -20.479 2.437 -5.704 1.00 96.62 459 GLU A CA 1
ATOM 3461 C C . GLU A 1 459 ? -20.802 1.102 -6.391 1.00 96.62 459 GLU A C 1
ATOM 3463 O O . GLU A 1 459 ? -19.917 0.264 -6.566 1.00 96.62 459 GLU A O 1
ATOM 3468 N N . LEU A 1 460 ? -22.072 0.873 -6.739 1.00 94.56 460 LEU A N 1
ATOM 3469 C CA . LEU A 1 460 ? -22.551 -0.407 -7.273 1.00 94.56 460 LEU A CA 1
ATOM 3470 C C . LEU A 1 460 ? -23.271 -0.207 -8.599 1.00 94.56 460 LEU A C 1
ATOM 3472 O O . LEU A 1 460 ? -24.398 0.287 -8.622 1.00 94.56 460 LEU A O 1
ATOM 3476 N N . ASP A 1 461 ? -22.640 -0.666 -9.674 1.00 93.62 461 ASP A N 1
ATOM 3477 C CA . ASP A 1 461 ? -23.218 -0.694 -11.017 1.00 93.62 461 ASP A CA 1
ATOM 3478 C C . ASP A 1 461 ? -23.551 -2.126 -11.487 1.00 93.62 461 ASP A C 1
ATOM 3480 O O . ASP A 1 461 ? -23.788 -2.357 -12.674 1.00 93.62 461 ASP A O 1
ATOM 3484 N N . GLU A 1 462 ? -23.613 -3.088 -10.557 1.00 95.44 462 GLU A N 1
ATOM 3485 C CA . GLU A 1 462 ? -24.015 -4.475 -10.813 1.00 95.44 462 GLU A CA 1
ATOM 3486 C C . GLU A 1 462 ? -25.063 -4.959 -9.798 1.00 95.44 462 GLU A C 1
ATOM 3488 O O . GLU A 1 462 ? -24.963 -4.692 -8.599 1.00 95.44 462 GLU A O 1
ATOM 3493 N N . ALA A 1 463 ? -26.097 -5.654 -10.281 1.00 93.50 463 ALA A N 1
ATOM 3494 C CA . ALA A 1 463 ? -27.309 -5.922 -9.499 1.00 93.50 463 ALA A CA 1
ATOM 3495 C C . ALA A 1 463 ? -27.204 -7.137 -8.564 1.00 93.50 463 ALA A C 1
ATOM 3497 O O . ALA A 1 463 ? -27.977 -7.233 -7.611 1.00 93.50 463 ALA A O 1
ATOM 3498 N N . ASP A 1 464 ? -26.297 -8.072 -8.849 1.00 96.75 464 ASP A N 1
ATOM 3499 C CA . ASP A 1 464 ? -26.101 -9.311 -8.086 1.00 96.75 464 ASP A CA 1
ATOM 3500 C C . ASP A 1 464 ? -24.895 -9.253 -7.127 1.00 96.75 464 ASP A C 1
ATOM 3502 O O . ASP A 1 464 ? -24.475 -10.283 -6.602 1.00 96.75 464 ASP A O 1
ATOM 3506 N N . ALA A 1 465 ? -24.341 -8.058 -6.894 1.00 96.81 465 ALA A N 1
ATOM 3507 C CA . ALA A 1 465 ? -23.243 -7.844 -5.960 1.00 96.81 465 ALA A CA 1
ATOM 3508 C C . ALA A 1 465 ? -23.723 -7.853 -4.499 1.00 96.81 465 ALA A C 1
ATOM 3510 O O . ALA A 1 465 ? -24.661 -7.142 -4.128 1.00 96.81 465 ALA A O 1
ATOM 3511 N N . GLU A 1 466 ? -23.029 -8.605 -3.646 1.00 97.81 466 GLU A N 1
ATOM 3512 C CA . GLU A 1 466 ? -23.293 -8.692 -2.210 1.00 97.81 466 GLU A CA 1
ATOM 3513 C C . GLU A 1 466 ? -22.208 -7.961 -1.414 1.00 97.81 466 GLU A C 1
ATOM 3515 O O . GLU A 1 466 ? -21.055 -8.391 -1.356 1.00 97.81 466 GLU A O 1
ATOM 3520 N N . ILE A 1 467 ? -22.580 -6.854 -0.767 1.00 97.19 467 ILE A N 1
ATOM 3521 C CA . ILE A 1 467 ? -21.671 -6.045 0.053 1.00 97.19 467 ILE A CA 1
ATOM 3522 C C . ILE A 1 467 ? -22.194 -5.985 1.485 1.00 97.19 467 ILE A C 1
ATOM 3524 O O . ILE A 1 467 ? -23.319 -5.546 1.727 1.00 97.19 467 ILE A O 1
ATOM 3528 N N . VAL A 1 468 ? -21.365 -6.390 2.445 1.00 97.38 468 VAL A N 1
ATOM 3529 C CA . VAL A 1 468 ? -21.671 -6.319 3.879 1.00 97.38 468 VAL A CA 1
ATOM 3530 C C . VAL A 1 468 ? -20.712 -5.348 4.548 1.00 97.38 468 VAL A C 1
ATOM 3532 O O . VAL A 1 468 ? -19.500 -5.502 4.427 1.00 97.38 468 VAL A O 1
ATOM 3535 N N . GLN A 1 469 ? -21.243 -4.378 5.293 1.00 95.31 469 GLN A N 1
ATOM 3536 C CA . GLN A 1 469 ? -20.444 -3.452 6.093 1.00 95.31 469 GLN A CA 1
ATOM 3537 C C . GLN A 1 469 ? -20.868 -3.487 7.561 1.00 95.31 469 GLN A C 1
ATOM 3539 O O . GLN A 1 469 ? -22.031 -3.263 7.893 1.00 95.31 469 GLN A O 1
ATOM 3544 N N . GLU A 1 470 ? -19.894 -3.702 8.440 1.00 94.69 470 GLU A N 1
ATOM 3545 C CA . GLU A 1 470 ? -20.049 -3.728 9.890 1.00 94.69 470 GLU A CA 1
ATOM 3546 C C . GLU A 1 470 ? -19.034 -2.784 10.544 1.00 94.69 470 GLU A C 1
ATOM 3548 O O . GLU A 1 470 ? -17.881 -2.674 10.124 1.00 94.69 470 GLU A O 1
ATOM 3553 N N . GLY A 1 471 ? -19.473 -2.080 11.586 1.00 90.75 471 GLY A N 1
ATOM 3554 C CA . GLY A 1 471 ? -18.725 -0.968 12.151 1.00 90.75 471 GLY A CA 1
ATOM 3555 C C . GLY A 1 471 ? -19.040 -0.706 13.613 1.00 90.75 471 GLY A C 1
ATOM 3556 O O . GLY A 1 471 ? -20.197 -0.797 14.022 1.00 90.75 471 GLY A O 1
ATOM 3557 N N . SER A 1 472 ? -18.031 -0.356 14.412 1.00 91.75 472 SER A N 1
ATOM 3558 C CA . SER A 1 472 ? -18.248 0.091 15.795 1.00 91.75 472 SER A CA 1
ATOM 3559 C C . SER A 1 472 ? -17.234 1.139 16.248 1.00 91.75 472 SER A C 1
ATOM 3561 O O . SER A 1 472 ? -16.042 1.035 15.972 1.00 91.75 472 SER A O 1
ATOM 3563 N N . VAL A 1 473 ? -17.690 2.134 17.006 1.00 89.00 473 VAL A N 1
ATOM 3564 C CA . VAL A 1 473 ? -16.807 3.012 17.785 1.00 89.00 473 VAL A CA 1
ATOM 3565 C C . VAL A 1 473 ? -17.011 2.673 19.251 1.00 89.00 473 VAL A C 1
ATOM 3567 O O . VAL A 1 473 ? -18.138 2.689 19.745 1.00 89.00 473 VAL A O 1
ATOM 3570 N N . ARG A 1 474 ? -15.928 2.329 19.944 1.00 87.81 474 ARG A N 1
ATOM 3571 C CA . ARG A 1 474 ? -15.949 1.914 21.345 1.00 87.81 474 ARG A CA 1
ATOM 3572 C C . ARG A 1 474 ? -15.062 2.832 22.168 1.00 87.81 474 ARG A C 1
ATOM 3574 O O . ARG A 1 474 ? -13.969 3.205 21.751 1.00 87.81 474 ARG A O 1
ATOM 3581 N N . LYS A 1 475 ? -15.545 3.177 23.356 1.00 86.00 475 LYS A N 1
ATOM 3582 C CA . LYS A 1 475 ? -14.737 3.778 24.417 1.00 86.00 475 LYS A CA 1
ATOM 3583 C C . LYS A 1 475 ? -14.374 2.687 25.406 1.00 86.00 475 LYS A C 1
ATOM 3585 O O . LYS A 1 475 ? -15.162 1.762 25.610 1.00 86.00 475 LYS A O 1
ATOM 3590 N N . VAL A 1 476 ? -13.210 2.803 26.030 1.00 81.12 476 VAL A N 1
ATOM 3591 C CA . VAL A 1 476 ? -12.892 1.950 27.177 1.00 81.12 476 VAL A CA 1
ATOM 3592 C C . VAL A 1 476 ? -13.883 2.287 28.292 1.00 81.12 476 VAL A C 1
ATOM 3594 O O . VAL A 1 476 ? -13.952 3.430 28.733 1.00 81.12 476 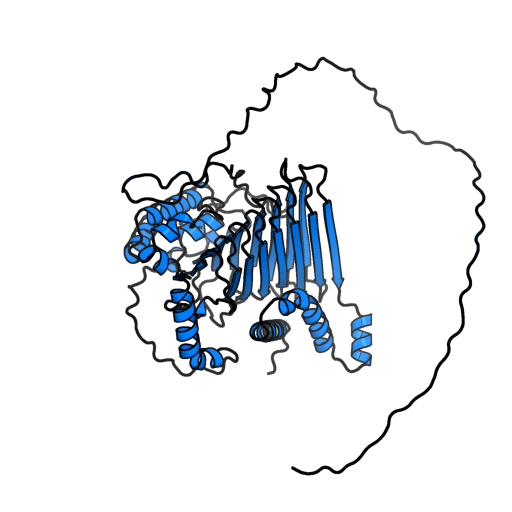VAL A O 1
ATOM 3597 N N . SER A 1 477 ? -14.708 1.317 28.692 1.00 81.19 477 SER A N 1
ATOM 3598 C CA . SER A 1 477 ? -15.751 1.545 29.697 1.00 81.19 477 SER A CA 1
ATOM 3599 C C . SER A 1 477 ? -15.156 1.618 31.101 1.00 81.19 477 SER A C 1
ATOM 3601 O O . SER A 1 477 ? -14.332 0.770 31.456 1.00 81.19 477 SER A O 1
ATOM 3603 N N . ASP A 1 478 ? -15.660 2.533 31.927 1.00 82.81 478 ASP A N 1
ATOM 3604 C CA . ASP A 1 478 ? -15.276 2.632 33.340 1.00 82.81 478 ASP A CA 1
ATOM 3605 C C . ASP A 1 478 ? -15.563 1.335 34.110 1.00 82.81 478 ASP A C 1
ATOM 3607 O O . ASP A 1 478 ? -14.798 0.962 34.993 1.00 82.81 478 ASP A O 1
ATOM 3611 N N . GLU A 1 479 ? -16.614 0.599 33.735 1.00 87.12 479 GLU A N 1
ATOM 3612 C CA . GLU A 1 479 ? -16.949 -0.700 34.329 1.00 87.12 479 GLU A CA 1
ATOM 3613 C C . GLU A 1 479 ? -15.878 -1.763 34.044 1.00 87.12 479 GLU A C 1
ATOM 3615 O O . GLU A 1 479 ? -15.447 -2.464 34.957 1.00 87.12 479 GLU A O 1
ATOM 3620 N N . MET A 1 480 ? -15.379 -1.843 32.804 1.00 86.31 480 MET A N 1
ATOM 3621 C CA . MET A 1 480 ? -14.245 -2.708 32.458 1.00 86.31 480 MET A CA 1
ATOM 3622 C C . MET A 1 480 ? -12.990 -2.334 33.254 1.00 86.31 480 MET A C 1
ATOM 3624 O O . MET A 1 480 ? -12.328 -3.222 33.789 1.00 86.31 480 MET A O 1
ATOM 3628 N N . LEU A 1 481 ? -12.662 -1.041 33.350 1.00 86.38 481 LEU A N 1
ATOM 3629 C CA . LEU A 1 481 ? -11.503 -0.581 34.121 1.00 86.38 481 LEU A CA 1
ATOM 3630 C C . LEU A 1 481 ? -11.660 -0.895 35.613 1.00 86.38 481 LEU A C 1
ATOM 3632 O O . LEU A 1 481 ? -10.712 -1.358 36.241 1.00 86.38 481 LEU A O 1
ATOM 3636 N N . PHE A 1 482 ? -12.859 -0.709 36.168 1.00 89.00 482 PHE A N 1
ATOM 3637 C CA . PHE A 1 482 ? -13.182 -1.060 37.548 1.00 89.00 482 PHE A CA 1
ATOM 3638 C C . PHE A 1 482 ? -13.077 -2.571 37.796 1.00 89.00 482 PHE A C 1
ATOM 3640 O O . PHE A 1 482 ? -12.486 -2.996 38.789 1.00 89.00 482 PHE A O 1
ATOM 3647 N N . TYR A 1 483 ? -13.591 -3.394 36.878 1.00 92.38 483 TYR A N 1
ATOM 3648 C CA . TYR A 1 483 ? -13.473 -4.849 36.949 1.00 92.38 483 TYR A CA 1
ATOM 3649 C C . TYR A 1 483 ? -12.006 -5.296 36.926 1.00 92.38 483 TYR A C 1
ATOM 3651 O O . TYR A 1 483 ? -11.594 -6.078 37.783 1.00 92.38 483 TYR A O 1
ATOM 3659 N N . MET A 1 484 ? -11.201 -4.765 36.002 1.00 92.50 484 MET A N 1
ATOM 3660 C CA . MET A 1 484 ? -9.764 -5.050 35.923 1.00 92.50 484 MET A CA 1
ATOM 3661 C C . MET A 1 484 ? -9.038 -4.623 37.209 1.00 92.50 484 MET A C 1
ATOM 3663 O O . MET A 1 484 ? -8.311 -5.424 37.801 1.00 92.50 484 MET A O 1
ATOM 3667 N N . ALA A 1 485 ? -9.331 -3.424 37.720 1.00 92.12 485 ALA A N 1
ATOM 3668 C CA . ALA A 1 485 ? -8.789 -2.935 38.987 1.00 92.12 485 ALA A CA 1
ATOM 3669 C C . ALA A 1 485 ? -9.158 -3.835 40.177 1.00 92.12 485 ALA A C 1
ATOM 3671 O O . ALA A 1 485 ? -8.313 -4.110 41.028 1.00 92.12 485 ALA A O 1
ATOM 3672 N N . SER A 1 486 ? -10.382 -4.379 40.216 1.00 95.31 486 SER A N 1
ATOM 3673 C CA . SER A 1 486 ? -10.808 -5.336 41.253 1.00 95.31 486 SER A CA 1
ATOM 3674 C C . SER A 1 486 ? -10.007 -6.646 41.245 1.00 95.31 486 SER A C 1
ATOM 3676 O O . SER A 1 486 ? -9.984 -7.369 42.241 1.00 95.31 486 SER A O 1
ATOM 3678 N N . ARG A 1 487 ? -9.332 -6.949 40.130 1.00 94.94 487 ARG A N 1
ATOM 3679 C CA . ARG A 1 487 ? -8.426 -8.093 39.965 1.00 94.94 487 ARG A CA 1
ATOM 3680 C C . ARG A 1 487 ? -6.951 -7.725 40.131 1.00 94.94 487 ARG A C 1
ATOM 3682 O O . ARG A 1 487 ? -6.098 -8.562 39.860 1.00 94.94 487 ARG A O 1
ATOM 3689 N N . GLY A 1 488 ? -6.654 -6.515 40.604 1.00 93.75 488 GLY A N 1
ATOM 3690 C CA . GLY A 1 488 ? -5.290 -6.038 40.831 1.00 93.75 488 GLY A CA 1
ATOM 3691 C C . GLY A 1 488 ? -4.571 -5.557 39.571 1.00 93.75 488 GLY A C 1
ATOM 3692 O O . GLY A 1 488 ? -3.377 -5.295 39.639 1.00 93.75 488 GLY A O 1
ATOM 3693 N N . VAL A 1 489 ? -5.278 -5.429 38.444 1.00 93.31 489 VAL A N 1
ATOM 3694 C CA . VAL A 1 489 ? -4.721 -4.912 37.188 1.00 93.31 489 VAL A CA 1
ATOM 3695 C C . VAL A 1 489 ? -4.782 -3.388 37.211 1.00 93.31 489 VAL A C 1
ATOM 3697 O O . VAL A 1 489 ? -5.844 -2.801 37.434 1.00 93.31 489 VAL A O 1
ATOM 3700 N N . THR A 1 490 ? -3.653 -2.730 36.976 1.00 89.50 490 THR A N 1
ATOM 3701 C CA . THR A 1 490 ? -3.596 -1.268 36.900 1.00 89.50 490 THR A CA 1
ATOM 3702 C C . THR A 1 490 ? -4.361 -0.746 35.682 1.00 89.50 490 THR A C 1
ATOM 3704 O O . THR A 1 490 ? -4.609 -1.462 34.709 1.00 89.50 490 THR A O 1
ATOM 3707 N N . LYS A 1 491 ? -4.741 0.537 35.704 1.00 84.06 491 LYS A N 1
ATOM 3708 C CA . LYS A 1 491 ? -5.411 1.169 34.559 1.00 84.06 491 LYS A CA 1
ATOM 3709 C C . LYS A 1 491 ? -4.570 1.049 33.281 1.00 84.06 491 LYS A C 1
ATOM 3711 O O . LYS A 1 491 ? -5.123 0.742 32.229 1.00 84.06 491 LYS A O 1
ATOM 3716 N N . ASP A 1 492 ? -3.260 1.242 33.385 1.00 82.25 492 ASP A N 1
ATOM 3717 C CA . ASP A 1 492 ? -2.350 1.215 32.238 1.00 82.25 492 ASP A CA 1
ATOM 3718 C C . ASP A 1 492 ? -2.201 -0.202 31.667 1.00 82.25 492 ASP A C 1
ATOM 3720 O O . ASP A 1 492 ? -2.278 -0.385 30.453 1.00 82.25 492 ASP A O 1
ATOM 3724 N N . GLU A 1 493 ? -2.103 -1.225 32.523 1.00 86.06 493 GLU A N 1
ATOM 3725 C CA . GLU A 1 493 ? -2.122 -2.632 32.093 1.00 86.06 493 GLU A CA 1
ATOM 3726 C C . GLU A 1 493 ? -3.450 -3.007 31.423 1.00 86.06 493 GLU A C 1
ATOM 3728 O O . GLU A 1 493 ? -3.462 -3.681 30.391 1.00 86.06 493 GLU A O 1
ATOM 3733 N N . ALA A 1 494 ? -4.580 -2.544 31.966 1.00 87.31 494 ALA A N 1
ATOM 3734 C CA . ALA A 1 494 ? -5.893 -2.788 31.379 1.00 87.31 494 ALA A CA 1
ATOM 3735 C C . ALA A 1 494 ? -6.021 -2.148 29.989 1.00 87.31 494 ALA A C 1
ATOM 3737 O O . ALA A 1 494 ? -6.455 -2.811 29.045 1.00 87.31 494 ALA A O 1
ATOM 3738 N N . LEU A 1 495 ? -5.609 -0.884 29.844 1.00 84.38 495 LEU A N 1
ATOM 3739 C CA . LEU A 1 495 ? -5.597 -0.183 28.558 1.00 84.38 495 LEU A CA 1
ATOM 3740 C C . LEU A 1 495 ? -4.695 -0.898 27.550 1.00 84.38 495 LEU A C 1
ATOM 3742 O O . LEU A 1 495 ? -5.122 -1.158 26.426 1.00 84.38 495 LEU A O 1
ATOM 3746 N N . ARG A 1 496 ? -3.493 -1.295 27.973 1.00 84.00 496 ARG A N 1
ATOM 3747 C CA . ARG A 1 496 ? -2.557 -2.071 27.157 1.00 84.00 496 ARG A CA 1
ATOM 3748 C C . ARG A 1 496 ? -3.188 -3.362 26.635 1.00 84.00 496 ARG A C 1
ATOM 3750 O O . ARG A 1 496 ? -3.126 -3.611 25.435 1.00 84.00 496 ARG A O 1
ATOM 3757 N N . MET A 1 497 ? -3.853 -4.149 27.485 1.00 87.88 497 MET A N 1
ATOM 3758 C CA . MET A 1 497 ? -4.527 -5.382 27.049 1.00 87.88 497 MET A CA 1
ATOM 3759 C C . MET A 1 497 ? -5.615 -5.126 25.996 1.00 87.88 497 MET A C 1
ATOM 3761 O O . MET A 1 497 ? -5.718 -5.877 25.028 1.00 87.88 497 MET A O 1
ATOM 3765 N N . VAL A 1 498 ? -6.416 -4.064 26.148 1.00 88.00 498 VAL A N 1
ATOM 3766 C CA . VAL A 1 498 ? -7.471 -3.718 25.174 1.00 88.00 498 VAL A CA 1
ATOM 3767 C C . VAL A 1 498 ? -6.873 -3.336 23.820 1.00 88.00 498 VAL A C 1
ATOM 3769 O O . VAL A 1 498 ? -7.397 -3.716 22.770 1.00 88.00 498 VAL A O 1
ATOM 3772 N N . ILE A 1 499 ? -5.777 -2.584 23.838 1.00 87.75 499 ILE A N 1
ATOM 3773 C CA . ILE A 1 499 ? -5.104 -2.089 22.636 1.00 87.75 499 ILE A CA 1
ATOM 3774 C C . ILE A 1 499 ? -4.437 -3.240 21.892 1.00 87.75 499 ILE A C 1
ATOM 3776 O O . ILE A 1 499 ? -4.675 -3.389 20.696 1.00 87.75 499 ILE A O 1
ATOM 3780 N N . LEU A 1 500 ? -3.693 -4.099 22.595 1.00 87.19 500 LEU A N 1
ATOM 3781 C CA . LEU A 1 500 ? -3.091 -5.299 22.008 1.00 87.19 500 LEU A CA 1
ATOM 3782 C C . LEU A 1 500 ? -4.164 -6.236 21.437 1.00 87.19 500 LEU A C 1
ATOM 3784 O O . LEU A 1 500 ? -4.050 -6.683 20.299 1.00 87.19 500 LEU A O 1
ATOM 3788 N N . GLY A 1 501 ? -5.272 -6.443 22.158 1.00 89.12 501 GLY A N 1
ATOM 3789 C CA . GLY A 1 501 ? -6.415 -7.202 21.643 1.00 89.12 501 GLY A CA 1
ATOM 3790 C C . GLY A 1 501 ? -7.056 -6.576 20.396 1.00 89.12 501 GLY A C 1
ATOM 3791 O O . GLY A 1 501 ? -7.593 -7.286 19.550 1.00 89.12 501 GLY A O 1
ATOM 3792 N N . THR A 1 502 ? -6.975 -5.252 20.241 1.00 88.75 502 THR A N 1
ATOM 3793 C CA . THR A 1 502 ? -7.446 -4.548 19.037 1.00 88.75 502 THR A CA 1
ATOM 3794 C C . THR A 1 502 ? -6.461 -4.695 17.872 1.00 88.75 502 THR A C 1
ATOM 3796 O O . THR A 1 502 ? -6.891 -4.881 16.732 1.00 88.75 502 THR A O 1
ATOM 3799 N N . ALA A 1 503 ? -5.155 -4.647 18.149 1.00 88.06 503 ALA A N 1
ATOM 3800 C CA . ALA A 1 503 ? -4.083 -4.828 17.169 1.00 88.06 503 ALA A CA 1
ATOM 3801 C C . ALA A 1 503 ? -3.895 -6.293 16.725 1.00 88.06 503 ALA A C 1
ATOM 3803 O O . ALA A 1 503 ? -3.272 -6.546 15.693 1.00 88.06 503 ALA A O 1
ATOM 3804 N N . GLU A 1 504 ? -4.495 -7.250 17.444 1.00 89.88 504 GLU A N 1
ATOM 3805 C CA . GLU A 1 504 ? -4.385 -8.695 17.200 1.00 89.88 504 GLU A CA 1
ATOM 3806 C C . GLU A 1 504 ? -4.725 -9.111 15.755 1.00 89.88 504 GLU A C 1
ATOM 3808 O O . GLU A 1 504 ? -4.186 -10.085 15.227 1.00 89.88 504 GLU A O 1
ATOM 3813 N N . VAL A 1 505 ? -5.597 -8.353 15.076 1.00 89.44 505 VAL A N 1
ATOM 3814 C CA . VAL A 1 505 ? -5.960 -8.612 13.673 1.00 89.44 505 VAL A CA 1
ATOM 3815 C C . VAL A 1 505 ? -4.760 -8.533 12.725 1.00 89.44 505 VAL A C 1
ATOM 3817 O O . VAL A 1 505 ? -4.737 -9.260 11.732 1.00 89.44 505 VAL A O 1
ATOM 3820 N N . VAL A 1 506 ? -3.776 -7.683 13.041 1.00 89.69 506 VAL A N 1
ATOM 3821 C CA . VAL A 1 506 ? -2.526 -7.528 12.289 1.00 89.69 506 VAL A CA 1
ATOM 3822 C C . VAL A 1 506 ? -1.454 -8.470 12.829 1.00 89.69 506 VAL A C 1
ATOM 3824 O O . VAL A 1 506 ? -0.820 -9.165 12.040 1.00 89.69 506 VAL A O 1
ATOM 3827 N N . THR A 1 507 ? -1.270 -8.558 14.151 1.00 85.88 507 THR A N 1
ATOM 3828 C CA . THR A 1 507 ? -0.167 -9.351 14.729 1.00 85.88 507 THR A CA 1
ATOM 3829 C C . THR A 1 507 ? -0.288 -10.849 14.435 1.00 85.88 507 THR A C 1
ATOM 3831 O O . THR A 1 507 ? 0.724 -11.522 14.271 1.00 85.88 507 THR A O 1
ATOM 3834 N N . LYS A 1 508 ? -1.507 -11.373 14.237 1.00 89.50 508 LYS A N 1
ATOM 3835 C CA . LYS A 1 508 ? -1.744 -12.754 13.768 1.00 89.50 508 LYS A CA 1
ATOM 3836 C C . LYS A 1 508 ? -1.340 -13.022 12.312 1.00 89.50 508 LYS A C 1
ATOM 3838 O O . LYS A 1 508 ? -1.301 -14.183 11.909 1.00 89.50 508 LYS A O 1
ATOM 3843 N N . ARG A 1 509 ? -1.113 -11.980 11.507 1.00 88.12 509 ARG A N 1
ATOM 3844 C CA . ARG A 1 509 ? -0.842 -12.070 10.057 1.00 88.12 509 ARG A CA 1
ATOM 3845 C C . ARG A 1 509 ? 0.611 -11.805 9.686 1.00 88.12 509 ARG A C 1
ATOM 3847 O O . ARG A 1 509 ? 0.971 -11.923 8.516 1.00 88.12 509 ARG A O 1
ATOM 3854 N N . ILE A 1 510 ? 1.433 -11.453 10.664 1.00 84.88 510 ILE A N 1
ATOM 3855 C CA . ILE A 1 510 ? 2.850 -11.154 10.477 1.00 84.88 510 ILE A CA 1
ATOM 3856 C C . ILE A 1 510 ? 3.704 -12.224 11.169 1.00 84.88 510 ILE A C 1
ATOM 3858 O O . ILE A 1 510 ? 3.214 -12.885 12.089 1.00 84.88 510 ILE A O 1
ATOM 3862 N N . PRO A 1 511 ? 4.955 -12.447 10.725 1.00 81.75 511 PRO A N 1
ATOM 3863 C CA . PRO A 1 511 ? 5.849 -13.389 11.394 1.00 81.75 511 PRO A CA 1
ATOM 3864 C C . PRO A 1 511 ? 6.040 -13.032 12.872 1.00 81.75 511 PRO A C 1
ATOM 3866 O O . PRO A 1 511 ? 5.960 -11.861 13.252 1.00 81.75 511 PRO A O 1
ATOM 3869 N N . ILE A 1 512 ? 6.288 -14.043 13.707 1.00 77.56 512 ILE A N 1
ATOM 3870 C CA . ILE A 1 512 ? 6.286 -13.885 15.167 1.00 77.56 512 ILE A CA 1
ATOM 3871 C C . ILE A 1 512 ? 7.336 -12.877 15.642 1.00 77.56 512 ILE A C 1
ATOM 3873 O O . ILE A 1 512 ? 7.085 -12.126 16.580 1.00 77.56 512 ILE A O 1
ATOM 3877 N N . GLU A 1 513 ? 8.474 -12.806 14.953 1.00 75.25 513 GLU A N 1
ATOM 3878 C CA . GLU A 1 513 ? 9.557 -11.870 15.243 1.00 75.25 513 GLU A CA 1
ATOM 3879 C C . GLU A 1 513 ? 9.070 -10.416 15.140 1.00 75.25 513 GLU A C 1
ATOM 3881 O O . GLU A 1 513 ? 9.370 -9.592 16.002 1.00 75.25 513 GLU A O 1
ATOM 3886 N N . TYR A 1 514 ? 8.238 -10.130 14.137 1.00 77.25 514 TYR A N 1
ATOM 3887 C CA . TYR A 1 514 ? 7.644 -8.816 13.911 1.00 77.25 514 TYR A CA 1
ATOM 3888 C C . TYR A 1 514 ? 6.441 -8.532 14.798 1.00 77.25 514 TYR A C 1
ATOM 3890 O O . TYR A 1 514 ? 6.221 -7.385 15.178 1.00 77.25 514 TYR A O 1
ATOM 3898 N N . ALA A 1 515 ? 5.660 -9.555 15.144 1.00 78.94 515 ALA A N 1
ATOM 3899 C CA . ALA A 1 515 ? 4.561 -9.400 16.092 1.00 78.94 515 ALA A CA 1
ATOM 3900 C C . ALA A 1 515 ? 5.072 -8.872 17.439 1.00 78.94 515 ALA A C 1
ATOM 3902 O O . ALA A 1 515 ? 4.519 -7.908 17.964 1.00 78.94 515 ALA A O 1
ATOM 3903 N N . VAL A 1 516 ? 6.187 -9.423 17.933 1.00 79.31 516 VAL A N 1
ATOM 3904 C CA . VAL A 1 516 ? 6.832 -8.947 19.167 1.00 79.31 516 VAL A CA 1
ATOM 3905 C C . VAL A 1 516 ? 7.319 -7.500 19.032 1.00 79.31 516 VAL A C 1
ATOM 3907 O O . VAL A 1 516 ? 7.211 -6.722 19.981 1.00 79.31 516 VAL A O 1
ATOM 3910 N N . GLU A 1 517 ? 7.841 -7.114 17.866 1.00 74.81 517 GLU A N 1
ATOM 3911 C CA . GLU A 1 517 ? 8.263 -5.734 17.617 1.00 74.81 517 GLU A CA 1
ATOM 3912 C C . GLU A 1 517 ? 7.073 -4.767 17.628 1.00 74.81 517 GLU A C 1
ATOM 3914 O O . GLU A 1 517 ? 7.112 -3.764 18.338 1.00 74.81 517 GLU A O 1
ATOM 3919 N N . VAL A 1 518 ? 5.993 -5.085 16.909 1.00 77.19 518 VAL A N 1
ATOM 3920 C CA . VAL A 1 518 ? 4.768 -4.271 16.876 1.00 77.19 518 VAL A CA 1
ATOM 3921 C C . VAL A 1 518 ? 4.178 -4.110 18.275 1.00 77.19 518 VAL A C 1
ATOM 3923 O O . VAL A 1 518 ? 3.845 -2.988 18.659 1.00 77.19 518 VAL A O 1
ATOM 3926 N N . ASP A 1 519 ? 4.105 -5.189 19.056 1.00 80.38 519 ASP A N 1
ATOM 3927 C CA . ASP A 1 519 ? 3.625 -5.138 20.438 1.00 80.38 519 ASP A CA 1
ATOM 3928 C C . ASP A 1 519 ? 4.470 -4.165 21.270 1.00 80.38 519 ASP A C 1
ATOM 3930 O O . ASP A 1 519 ? 3.938 -3.259 21.914 1.00 80.38 519 ASP A O 1
ATOM 3934 N N . ARG A 1 520 ? 5.802 -4.258 21.174 1.00 79.25 520 ARG A N 1
ATOM 3935 C CA . ARG A 1 520 ? 6.719 -3.356 21.883 1.00 79.25 520 ARG A CA 1
ATOM 3936 C C . ARG A 1 520 ? 6.589 -1.900 21.431 1.00 79.25 520 ARG A C 1
ATOM 3938 O O . ARG A 1 520 ? 6.693 -0.989 22.251 1.00 79.25 520 ARG A O 1
ATOM 3945 N N . LEU A 1 521 ? 6.379 -1.658 20.141 1.00 78.88 521 LEU A N 1
ATOM 3946 C CA . LEU A 1 521 ? 6.192 -0.310 19.602 1.00 78.88 521 LEU A CA 1
ATOM 3947 C C . LEU A 1 521 ? 4.883 0.315 20.089 1.00 78.88 521 LEU A C 1
ATOM 3949 O O . LEU A 1 521 ? 4.869 1.481 20.487 1.00 78.88 521 LEU A O 1
ATOM 3953 N N . ILE A 1 522 ? 3.807 -0.471 20.137 1.00 79.94 522 ILE A N 1
ATOM 3954 C CA . ILE A 1 522 ? 2.541 -0.055 20.745 1.00 79.94 522 ILE A CA 1
ATOM 3955 C C . ILE A 1 522 ? 2.764 0.316 22.218 1.00 79.94 522 ILE A C 1
ATOM 3957 O O . ILE A 1 522 ? 2.267 1.344 22.667 1.00 79.94 522 ILE A O 1
ATOM 3961 N N . GLU A 1 523 ? 3.551 -0.455 22.970 1.00 77.44 523 GLU A N 1
ATOM 3962 C CA . GLU A 1 523 ? 3.853 -0.151 24.378 1.00 77.44 523 GLU A CA 1
ATOM 3963 C C . GLU A 1 523 ? 4.593 1.174 24.569 1.00 77.44 523 GLU A C 1
ATOM 3965 O O . GLU A 1 523 ? 4.252 1.956 25.464 1.00 77.44 523 GLU A O 1
ATOM 3970 N N . LEU A 1 524 ? 5.588 1.442 23.720 1.00 77.44 524 LEU A N 1
ATOM 3971 C CA . LEU A 1 524 ? 6.325 2.705 23.728 1.00 77.44 524 LEU A CA 1
ATOM 3972 C C . LEU A 1 524 ? 5.392 3.883 23.439 1.00 77.44 524 LEU A C 1
ATOM 3974 O O . LEU A 1 524 ? 5.441 4.900 24.134 1.00 77.44 524 LEU A O 1
ATOM 3978 N N . GLU A 1 525 ? 4.483 3.725 22.476 1.00 73.25 525 GLU A N 1
ATOM 3979 C CA . GLU A 1 525 ? 3.476 4.737 22.168 1.00 73.25 525 GLU A CA 1
ATOM 3980 C C . GLU A 1 525 ? 2.449 4.938 23.287 1.00 73.25 525 GLU A C 1
ATOM 3982 O O . GLU A 1 525 ? 1.802 5.981 23.335 1.00 73.25 525 GLU A O 1
ATOM 3987 N N . LEU A 1 526 ? 2.306 4.009 24.231 1.00 71.25 526 LEU A N 1
ATOM 3988 C CA . LEU A 1 526 ? 1.416 4.157 25.388 1.00 71.25 526 LEU A CA 1
ATOM 3989 C C . LEU A 1 526 ? 2.076 4.825 26.598 1.00 71.25 526 LEU A C 1
ATOM 3991 O O . LEU A 1 526 ? 1.396 5.093 27.584 1.00 71.25 526 LEU A O 1
ATOM 3995 N N . GLY A 1 527 ? 3.366 5.166 26.514 1.00 59.69 527 GLY A N 1
ATOM 3996 C CA . GLY A 1 527 ? 4.101 5.796 27.615 1.00 59.69 527 GLY A CA 1
ATOM 3997 C C . GLY A 1 527 ? 4.563 4.814 28.695 1.00 59.69 527 GLY A C 1
ATOM 3998 O O . GLY A 1 527 ? 4.993 5.251 29.756 1.00 59.69 527 GLY A O 1
ATOM 3999 N N . GLY A 1 528 ? 4.509 3.505 28.421 1.00 46.72 528 GLY A N 1
ATOM 4000 C CA . GLY A 1 528 ? 4.942 2.431 29.321 1.00 46.72 528 GLY A CA 1
ATOM 4001 C C . GLY A 1 528 ? 6.346 1.902 29.026 1.00 46.72 528 GLY A C 1
ATOM 4002 O O . GLY A 1 528 ? 6.611 0.719 29.234 1.00 46.72 528 GLY A O 1
ATOM 4003 N N . GLY A 1 529 ? 7.240 2.743 28.498 1.00 31.33 529 GLY A N 1
ATOM 4004 C CA . GLY A 1 529 ? 8.648 2.381 28.389 1.00 31.33 529 GLY A CA 1
ATOM 4005 C C . GLY A 1 529 ? 9.216 2.199 29.791 1.00 31.33 529 GLY A C 1
ATOM 4006 O O . GLY A 1 529 ? 9.273 3.160 30.549 1.00 31.33 529 GLY A O 1
ATOM 4007 N N . VAL A 1 530 ? 9.607 0.969 30.128 1.00 29.22 530 VAL A N 1
ATOM 4008 C CA . VAL A 1 530 ? 10.432 0.678 31.302 1.00 29.22 530 VAL A CA 1
ATOM 4009 C C . VAL A 1 530 ? 11.595 1.671 31.328 1.00 29.22 530 VAL A C 1
ATOM 4011 O O . VAL A 1 530 ? 12.445 1.664 30.434 1.00 29.22 530 VAL A O 1
ATOM 4014 N N . GLY A 1 531 ? 11.581 2.522 32.347 1.00 29.86 531 GLY A N 1
ATOM 4015 C CA . GLY A 1 531 ? 12.601 3.497 32.703 1.00 29.86 531 GLY A CA 1
ATOM 4016 C C . GLY A 1 531 ? 12.400 3.898 34.149 1.00 29.86 531 GLY A C 1
ATOM 4017 O O . GLY A 1 531 ? 11.442 4.662 34.396 1.00 29.86 531 GLY A O 1
#

Foldseek 3Di:
DDDDDDDDDDDDDDDDDDDDDDDDDDDDDDDDDDDDDDDDDDDDDDDDDDDDDDDDDDDDDDDDDDDDDDDDDDDDDDDPDPPPVPDDPDALDDPPDDPPPQPDAADALAPADDLVNLVLQCVLLVFDPVLSVLLVVLVVLCRVRHAGSVCNVSSVAPLVVQQDNDNPDDPDPPPPDDDDDDPPCVCVVVCLVVLVVLVVVCVVQVKDKAKPSVCSVPVVVVCVSFPCPFPPCNSDNLSSSLSNRADTEMEIEADALAEDPDAAENVSHPPDDDDGLRYEYTHEAEHLYEHEYEYEQVDPDPDVRQHHRYEYEAEFYANYEYEYAYEDADAQSHAYHYEAEYEWEHNYEYEYFEEAHHYLEHAEEHEYAQAYANTEYEYAYEHEWADNHEYEYEYEYEQNEANYEYETEYEYEYYHLTEYEYEYEYAYDPHHANYEYEYEYEYEYADDNYYYHYHYYYHDPYDRHHYYYDYYYDYDDPVQLVVCVVVVHHSLNSVLVVVLVRCVSRLVVDPVSVSVVSSVSVCVVSVNPDD

Nearest PDB structures (foldseek):
  5awf-assembly1_A  TM=8.572E-01  e=2.052E-23  Escherichia coli K-12
  5awf-assembly2_E  TM=8.676E-01  e=1.952E-22  Escherichia coli K-12
  5awg-assembly1_A  TM=8.663E-01  e=9.570E-20  Escherichia coli K-12
  5awf-assembly1_B  TM=8.353E-01  e=1.076E-11  Escherichia coli K-12
  5awg-assembly2_F  TM=8.090E-01  e=1.715E-10  Escherichia coli K-12